Protein AF-A0ABD5LW58-F1 (afdb_monomer_lite)

pLDDT: mean 90.21, std 13.42, range [36.53, 98.88]

InterPro domains:
  IPR003535 Intimin/invasin bacterial adhesion mediator protein [PR01369] (105-120)
  IPR003535 Intimin/invasin bacterial adhesion mediator protein [PR01369] (133-152)
  IPR003535 Intimin/invasin bacterial adhesion mediator protein [PR01369] (288-300)
  IPR008964 Invasin/intimin cell-adhesion fragments [SSF49373] (363-463)
  IPR013783 Immunoglobulin-like fold [G3DSA:2.60.40.10] (361-465)
  IPR015217 Invasin, domain 3 [PF09134] (365-465)
  IPR024519 Inverse autotransporter, beta-domain [PF11924] (3-253)
  IPR038177 Inverse autotransporter, beta-domain superfamily [G3DSA:2.40.160.160] (16-260)
  IPR051715 Intimin/Invasin domain-containing protein [PTHR39576] (3-423)

Radius of gyration: 47.45 Å; chains: 1; bounding box: 102×56×160 Å

Organism: Proteus mirabilis (NCBI:txid584)

Sequence (482 aa):
MSQISSKSNQKIEQWLNQFGHARVSLSADKNLTLKNSSAELLIPLYEQKEKLIFAQTNYHRKDLRSQFNYGIGYRYFTEKFMVGINGFYDHDLTHHHNRLGIGAEIWRDYFKLSSNHYHRLSSWRASNNILDYSERPANGWDIRTEGYFPAYPQLGTKLIFEQYYGKEVGLFGKDKRDKNPHTYTLGINYTPIPLVTLNAERRIGLHDRADNNLNINLSYRIGESLASQLNPDNVKAIRTLAGSRYDFVNRNNDMILEYKKETLVFLSMVDSINGYAKEERDLQVQVKTKYPLANIEWSASKLNAQGGQIKHHGGTHYTVILPQYQIGAIEKNSYIISAVAIDTHGNRSAPVQTTVIVDKSLINTRNSLFSPKQSQLFANGEATQRLILSIVDNDNLPVDIDSKEITLQQQSDTEKGNSRISTFSRLAAGKYQLTVTAGSIPEKLTLTPVFRDNTFNSATVTLIADNQTAHIAKRQLNGYKR

Foldseek 3Di:
DPPVVVVVVVVVVVQLLFWWKKKWKWKAFPVRHTFKIKIKIKTFPDDDPFKTKIKMWMWMAGPNWTKIKIKIKMWGDDPFKIKMKMKMWIATPPFGWIKIKIKIWIDFQQKIKMKMWIGGPDDWDCDPPDPQKTKYFWTWMKIKMKGADLVQRQKIKIWMKIWTAACFWQPVHDVRTHHTKMKIKIKMWGHQFQQKIWMWMWIAIPPRDITIMIMIMGMDTRPDDPVNRRDSVNSSVCSGCVNVVNPDRPDPSDGIMYMDRHQFKAWDFDQEDEDAAQDKAWRPIDMGGPAAWDDKDKDFVLQVVQVKDWDDPDDRTIIIGQGHDDPDDQVSQKTKMWMWIAHPVGRIHDIDIYIYGHDQADWDQVLKDKPPQEEEDAQPQATKDKIKTAIAHPVRHFHADDQVQKDKDKDKPDPPFDKDKAGWDDDDRRMIMIMIGHHNDFIKIWIWIDHVPRIHRIHIYTHDHDPVDDDDDDDDDDDDDD

Structure (mmCIF, N/CA/C/O backbone):
data_AF-A0ABD5LW58-F1
#
_entry.id   AF-A0ABD5LW58-F1
#
loop_
_atom_site.group_PDB
_atom_site.id
_atom_site.type_symbol
_atom_site.label_atom_id
_atom_site.label_alt_id
_atom_site.label_comp_id
_atom_site.label_asym_id
_atom_site.label_entity_id
_atom_site.label_seq_id
_atom_site.pdbx_PDB_ins_code
_atom_site.Cartn_x
_atom_site.Cartn_y
_atom_site.Cartn_z
_atom_site.occupancy
_atom_site.B_iso_or_equiv
_atom_site.auth_seq_id
_atom_site.auth_comp_id
_atom_site.auth_asym_id
_atom_site.auth_atom_id
_atom_site.pdbx_PDB_model_num
ATOM 1 N N . MET A 1 1 ? 14.084 -2.082 57.936 1.00 40.34 1 MET A N 1
ATOM 2 C CA . MET A 1 1 ? 13.459 -2.158 56.593 1.00 40.34 1 MET A CA 1
ATOM 3 C C . MET A 1 1 ? 11.917 -2.073 56.596 1.00 40.34 1 MET A C 1
ATOM 5 O O . MET A 1 1 ? 11.323 -2.237 55.541 1.00 40.34 1 MET A O 1
ATOM 9 N N . SER A 1 2 ? 11.231 -1.739 57.702 1.00 46.09 2 SER A N 1
ATOM 10 C CA . SER A 1 2 ? 9.751 -1.791 57.761 1.00 46.09 2 SER A CA 1
ATOM 11 C C . SER A 1 2 ? 9.004 -0.480 57.452 1.00 46.09 2 SER A C 1
ATOM 13 O O . SER A 1 2 ? 7.792 -0.516 57.282 1.00 46.09 2 SER A O 1
ATOM 15 N N . GLN A 1 3 ? 9.681 0.669 57.319 1.00 36.53 3 GLN A N 1
ATOM 16 C CA . GLN A 1 3 ? 9.013 1.956 57.027 1.00 36.53 3 GLN A CA 1
ATOM 17 C C . GLN A 1 3 ? 8.885 2.291 55.528 1.00 36.53 3 GLN A C 1
ATOM 19 O O . GLN A 1 3 ? 8.122 3.182 55.162 1.00 36.53 3 GLN A O 1
ATOM 24 N N . ILE A 1 4 ? 9.598 1.576 54.649 1.00 39.97 4 ILE A N 1
ATOM 25 C CA . ILE A 1 4 ? 9.515 1.772 53.188 1.00 39.97 4 ILE A CA 1
ATOM 26 C C . ILE A 1 4 ? 8.371 0.932 52.587 1.00 39.97 4 ILE A C 1
ATOM 28 O O . ILE A 1 4 ? 7.714 1.371 51.647 1.00 39.97 4 ILE A O 1
ATOM 32 N N . SER A 1 5 ? 8.047 -0.220 53.188 1.00 41.62 5 SER A N 1
ATOM 33 C CA . SER A 1 5 ? 6.932 -1.072 52.749 1.00 41.62 5 SER A CA 1
ATOM 34 C C . SER A 1 5 ? 5.556 -0.465 53.050 1.00 41.62 5 SER A C 1
ATOM 36 O O . SER A 1 5 ? 4.636 -0.650 52.259 1.00 41.62 5 SER A O 1
ATOM 38 N N . SER A 1 6 ? 5.396 0.279 54.153 1.00 40.97 6 SER A N 1
ATOM 39 C CA . SER A 1 6 ? 4.091 0.843 54.533 1.00 40.97 6 SER A CA 1
ATOM 40 C C . SER A 1 6 ? 3.696 2.054 53.685 1.00 40.97 6 SER A C 1
ATOM 42 O O . SER A 1 6 ? 2.543 2.154 53.283 1.00 40.97 6 SER A O 1
ATOM 44 N N . LYS A 1 7 ? 4.645 2.934 53.326 1.00 44.94 7 LYS A N 1
ATOM 45 C CA . LYS A 1 7 ? 4.382 4.076 52.429 1.00 44.94 7 LYS A CA 1
ATOM 46 C C . LYS A 1 7 ? 4.135 3.655 50.976 1.00 44.94 7 LYS A C 1
ATOM 48 O O . LYS A 1 7 ? 3.337 4.303 50.302 1.00 44.94 7 LYS A O 1
ATOM 53 N N . SER A 1 8 ? 4.783 2.589 50.495 1.00 45.06 8 SER A N 1
ATOM 54 C CA . SER A 1 8 ? 4.478 2.016 49.174 1.00 45.06 8 SER A CA 1
ATOM 55 C C . SER A 1 8 ? 3.120 1.320 49.161 1.00 45.06 8 SER A C 1
ATOM 57 O O . SER A 1 8 ? 2.340 1.584 48.252 1.00 45.06 8 SER A O 1
ATOM 59 N N . ASN A 1 9 ? 2.780 0.531 50.188 1.00 40.12 9 ASN A N 1
ATOM 60 C CA . ASN A 1 9 ? 1.455 -0.091 50.275 1.00 40.12 9 ASN A CA 1
ATOM 61 C C . ASN A 1 9 ? 0.336 0.939 50.457 1.00 40.12 9 ASN A C 1
ATOM 63 O O . ASN A 1 9 ? -0.674 0.816 49.788 1.00 40.12 9 ASN A O 1
ATOM 67 N N . GLN A 1 10 ? 0.522 2.007 51.240 1.00 44.09 10 GLN A N 1
ATOM 68 C CA . GLN A 1 10 ? -0.478 3.079 51.360 1.00 44.09 10 GLN A CA 1
ATOM 69 C C . GLN A 1 10 ? -0.675 3.869 50.061 1.00 44.09 10 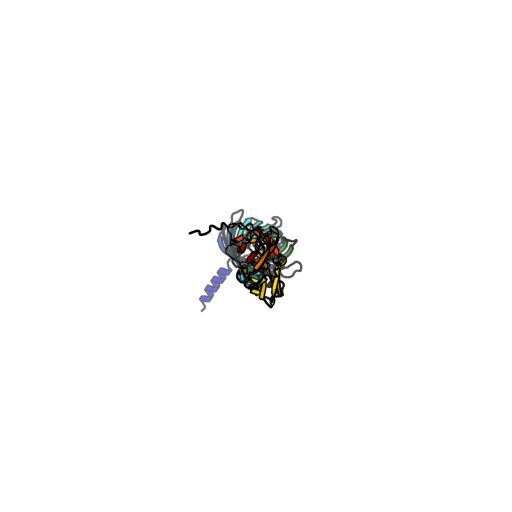GLN A C 1
ATOM 71 O O . GLN A 1 10 ? -1.797 4.265 49.759 1.00 44.09 10 GLN A O 1
ATOM 76 N N . LYS A 1 11 ? 0.383 4.085 49.264 1.00 44.16 11 LYS A N 1
ATOM 77 C CA . LYS A 1 11 ? 0.255 4.683 47.923 1.00 44.16 11 LYS A CA 1
ATOM 78 C C . LYS A 1 11 ? -0.432 3.742 46.937 1.00 44.16 11 LYS A C 1
ATOM 80 O O . LYS A 1 11 ? -1.202 4.216 46.111 1.00 44.16 11 LYS A O 1
ATOM 85 N N . ILE A 1 12 ? -0.174 2.437 47.031 1.00 49.25 12 ILE A N 1
ATOM 86 C CA . ILE A 1 12 ? -0.849 1.409 46.230 1.00 49.25 12 ILE A CA 1
ATOM 87 C C . ILE A 1 12 ? -2.319 1.291 46.653 1.00 49.25 12 ILE A C 1
ATOM 89 O O . ILE A 1 12 ? -3.178 1.258 45.790 1.00 49.25 12 ILE A O 1
ATOM 93 N N . GLU A 1 13 ? -2.644 1.331 47.943 1.00 40.34 13 GLU A N 1
ATOM 94 C CA . GLU A 1 13 ? -4.018 1.308 48.463 1.00 40.34 13 GLU A CA 1
ATOM 95 C C . GLU A 1 13 ? -4.787 2.602 48.149 1.00 40.34 13 GLU A C 1
ATOM 97 O O . GLU A 1 13 ? -5.945 2.540 47.751 1.00 40.34 13 GLU A O 1
ATOM 102 N N . GLN A 1 14 ? -4.158 3.782 48.233 1.00 43.19 14 GLN A N 1
ATOM 103 C CA . GLN A 1 14 ? -4.755 5.040 47.755 1.00 43.19 14 GLN A CA 1
ATOM 104 C C . GLN A 1 14 ? -4.942 5.065 46.232 1.00 43.19 14 GLN A C 1
ATOM 106 O O . GLN A 1 14 ? -5.906 5.659 45.755 1.00 43.19 14 GLN A O 1
ATOM 111 N N . TRP A 1 15 ? -4.051 4.421 45.473 1.00 46.34 15 TRP A N 1
ATOM 112 C CA . TRP A 1 15 ? -4.195 4.228 44.028 1.00 46.34 15 TRP A CA 1
ATOM 113 C C . TRP A 1 15 ? -5.310 3.222 43.692 1.00 46.34 15 TRP A C 1
ATOM 115 O O . TRP A 1 15 ? -6.093 3.464 42.782 1.00 46.34 15 TRP A O 1
ATOM 125 N N . LEU A 1 16 ? -5.450 2.143 44.468 1.00 45.84 16 LEU A N 1
ATOM 126 C CA . LEU A 1 16 ? -6.516 1.140 44.337 1.00 45.84 16 LEU A CA 1
ATOM 127 C C . LEU A 1 16 ? -7.892 1.656 44.789 1.00 45.84 16 LEU A C 1
ATOM 129 O O . LEU A 1 16 ? -8.910 1.142 44.335 1.00 45.84 16 LEU A O 1
ATOM 133 N N . ASN A 1 17 ? -7.931 2.683 45.643 1.00 43.41 17 ASN A N 1
ATOM 134 C CA . ASN A 1 17 ? -9.152 3.393 46.037 1.00 43.41 17 ASN A CA 1
ATOM 135 C C . ASN A 1 17 ? -9.623 4.423 44.990 1.00 43.41 17 ASN A C 1
ATOM 137 O O . ASN A 1 17 ? -10.565 5.172 45.253 1.00 43.41 17 ASN A O 1
ATOM 141 N N . GLN A 1 18 ? -8.988 4.492 43.815 1.00 56.09 18 GLN A N 1
ATOM 142 C CA . GLN A 1 18 ? -9.482 5.313 42.713 1.00 56.09 18 GLN A CA 1
ATOM 143 C C . GLN A 1 18 ? -10.681 4.626 42.047 1.00 56.09 18 GLN A C 1
ATOM 145 O O . GLN A 1 18 ? -10.597 3.487 41.587 1.00 56.09 18 GLN A O 1
ATOM 150 N N . PHE A 1 19 ? -11.805 5.346 41.997 1.00 69.38 19 PHE A N 1
ATOM 151 C CA . PHE A 1 19 ? -12.978 5.004 41.190 1.00 69.38 19 PHE A CA 1
ATOM 152 C C . PHE A 1 19 ? -12.540 4.741 39.749 1.00 69.38 19 PHE A C 1
ATOM 154 O O . PHE A 1 19 ? -11.630 5.396 39.272 1.00 69.38 19 PHE A O 1
ATOM 161 N N . GLY A 1 20 ? -13.129 3.785 39.041 1.00 79.19 20 GLY A N 1
ATOM 162 C CA . GLY A 1 20 ? -12.688 3.446 37.688 1.00 79.19 20 GLY A CA 1
ATOM 163 C C . GLY A 1 20 ? -13.472 2.278 37.117 1.00 79.19 20 GLY A C 1
ATOM 164 O O . GLY A 1 20 ? -14.180 1.581 37.841 1.00 79.19 20 GLY A O 1
ATOM 165 N N . HIS A 1 21 ? -13.375 2.064 35.810 1.00 92.56 21 HIS A N 1
ATOM 166 C CA . HIS A 1 21 ? -14.066 0.965 35.139 1.00 92.56 21 HIS A CA 1
ATOM 167 C C . HIS A 1 21 ? -13.043 -0.005 34.557 1.00 92.56 21 HIS A C 1
ATOM 169 O O . HIS A 1 21 ? -12.109 0.402 33.867 1.00 92.56 21 HIS A O 1
ATOM 175 N N . ALA A 1 22 ? -13.250 -1.295 34.803 1.00 95.00 22 ALA A N 1
ATOM 176 C CA . ALA A 1 22 ? -12.526 -2.379 34.157 1.00 95.00 22 ALA A CA 1
ATOM 177 C C . ALA A 1 22 ? -13.493 -3.171 33.273 1.00 95.00 22 ALA A C 1
ATOM 179 O O . ALA A 1 22 ? -14.645 -3.392 33.646 1.00 95.00 22 ALA A O 1
ATOM 180 N N . ARG A 1 23 ? -13.049 -3.607 32.097 1.00 96.25 23 ARG A N 1
ATOM 181 C CA . ARG A 1 23 ? -13.850 -4.458 31.216 1.00 96.25 23 ARG A CA 1
ATOM 182 C C . ARG A 1 23 ? -13.011 -5.579 30.646 1.00 96.25 23 ARG A C 1
ATOM 184 O O . ARG A 1 23 ? -11.943 -5.335 30.100 1.00 96.25 23 ARG A O 1
ATOM 191 N N . VAL A 1 24 ? -13.547 -6.790 30.697 1.00 96.06 24 VAL A N 1
ATOM 192 C CA . VAL A 1 24 ? -13.054 -7.925 29.916 1.00 96.06 24 VAL A CA 1
ATOM 193 C C . VAL A 1 24 ? -14.053 -8.207 28.807 1.00 96.06 24 VAL A C 1
ATOM 195 O O . VAL A 1 24 ? -15.253 -8.281 29.068 1.00 96.06 24 VAL A O 1
ATOM 198 N N . SER A 1 25 ? -13.568 -8.369 27.580 1.00 94.50 25 SER A N 1
ATOM 199 C CA . SER A 1 25 ? -14.409 -8.657 26.418 1.00 94.50 25 SER A CA 1
ATOM 200 C C . SER A 1 25 ? -13.934 -9.924 25.723 1.00 94.50 25 SER A C 1
ATOM 202 O O . SER A 1 25 ? -12.753 -10.059 25.406 1.00 94.50 25 SER A O 1
ATOM 204 N N . LEU A 1 26 ? -14.857 -10.836 25.439 1.00 93.75 26 LEU A N 1
ATOM 205 C CA . LEU A 1 26 ? -14.606 -12.059 24.679 1.00 93.75 26 LEU A CA 1
ATOM 206 C C . LEU A 1 26 ? -15.495 -12.046 23.441 1.00 93.75 26 LEU A C 1
ATOM 208 O O . LEU A 1 26 ? -16.700 -11.847 23.551 1.00 93.75 26 LEU A O 1
ATOM 212 N N . SER A 1 27 ? -14.907 -12.227 22.258 1.00 90.31 27 SER A N 1
ATOM 213 C CA . SER A 1 27 ? -15.643 -12.218 20.987 1.00 90.31 27 SER A CA 1
ATOM 214 C C . SER A 1 27 ? -15.433 -13.517 20.222 1.00 90.31 27 SER A C 1
ATOM 216 O O . SER A 1 27 ? -14.294 -13.967 20.069 1.00 90.31 27 SER A O 1
ATOM 218 N N . ALA A 1 28 ? -16.518 -14.082 19.710 1.00 88.56 28 ALA A N 1
ATOM 219 C CA . ALA A 1 28 ? -16.545 -15.309 18.935 1.00 88.56 28 ALA A CA 1
ATOM 220 C C . ALA A 1 28 ? -17.228 -15.093 17.579 1.00 88.56 28 ALA A C 1
ATOM 222 O O . ALA A 1 28 ? -18.073 -14.211 17.408 1.00 88.56 28 ALA A O 1
ATOM 223 N N . ASP A 1 29 ? -16.851 -15.907 16.598 1.00 84.69 29 ASP A N 1
ATOM 224 C CA . ASP A 1 29 ? -17.504 -15.897 15.292 1.00 84.69 29 ASP A CA 1
ATOM 225 C C . ASP A 1 29 ? -18.804 -16.715 15.262 1.00 84.69 29 ASP A C 1
ATOM 227 O O . ASP A 1 29 ? -19.261 -17.260 16.266 1.00 84.69 29 ASP A O 1
ATOM 231 N N . LYS A 1 30 ? -19.403 -16.823 14.069 1.00 80.00 30 LYS A N 1
ATOM 232 C CA . LYS A 1 30 ? -20.620 -17.615 13.829 1.00 80.00 30 LYS A CA 1
ATOM 233 C C . LYS A 1 30 ? -20.498 -19.099 14.211 1.00 80.00 30 LYS A C 1
ATOM 235 O O . LYS A 1 30 ? -21.522 -19.744 14.392 1.00 80.00 30 LYS A O 1
ATOM 240 N N . ASN A 1 31 ? -19.277 -19.631 14.303 1.00 84.25 31 ASN A N 1
ATOM 241 C CA . ASN A 1 31 ? -18.997 -21.015 14.678 1.00 84.25 31 ASN A CA 1
ATOM 242 C C . ASN A 1 31 ? -18.635 -21.133 16.171 1.00 84.25 31 ASN A C 1
ATOM 244 O O . ASN A 1 31 ? -18.132 -22.171 16.591 1.00 84.25 31 ASN A O 1
ATOM 248 N N . LEU A 1 32 ? -18.837 -20.070 16.961 1.00 82.56 32 LEU A N 1
ATOM 249 C CA . LEU A 1 32 ? -18.482 -19.984 18.380 1.00 82.56 32 LEU A CA 1
ATOM 250 C C . LEU A 1 32 ? -16.983 -20.186 18.658 1.00 82.56 32 LEU A C 1
ATOM 252 O O . LEU A 1 32 ? -16.588 -20.524 19.772 1.00 82.56 32 LEU A O 1
ATOM 256 N N . THR A 1 33 ? -16.128 -19.939 17.663 1.00 85.00 33 THR A N 1
ATOM 257 C CA . THR A 1 33 ? -14.677 -19.965 17.858 1.00 85.00 33 THR A CA 1
ATOM 258 C C . THR A 1 33 ? -14.216 -18.615 18.396 1.00 85.00 33 THR A C 1
ATOM 260 O O . THR A 1 33 ? -14.543 -17.574 17.822 1.00 85.00 33 THR A O 1
ATOM 263 N N . LEU A 1 34 ? -13.450 -18.621 19.493 1.00 86.94 34 LEU A N 1
ATOM 264 C CA . LEU A 1 34 ? -12.889 -17.405 20.085 1.00 86.94 34 LEU A CA 1
ATOM 265 C C . LEU A 1 34 ? -11.974 -16.700 19.073 1.00 86.94 34 LEU A C 1
ATOM 267 O O . LEU A 1 34 ? -10.957 -17.251 18.655 1.00 86.94 34 LEU A O 1
ATOM 271 N N . LYS A 1 35 ? -12.323 -15.464 18.708 1.00 85.06 35 LYS A N 1
ATOM 272 C CA . LYS A 1 35 ? -11.552 -14.624 17.779 1.00 85.06 35 LYS A CA 1
ATOM 273 C C . LYS A 1 35 ? -10.790 -13.502 18.457 1.00 85.06 35 LYS A C 1
ATOM 275 O O . LYS A 1 35 ? -9.739 -13.096 17.964 1.00 85.06 35 LYS A O 1
ATOM 280 N N . ASN A 1 36 ? -11.336 -12.964 19.544 1.00 88.88 36 ASN A N 1
ATOM 281 C CA . ASN A 1 36 ? -10.754 -11.818 20.227 1.00 88.88 36 ASN A CA 1
ATOM 282 C C . ASN A 1 36 ? -10.974 -11.902 21.735 1.00 88.88 36 ASN A C 1
ATOM 284 O O . ASN A 1 36 ? -12.069 -12.237 22.190 1.00 88.88 36 ASN A O 1
ATOM 288 N N . SER A 1 37 ? -9.952 -11.517 22.484 1.00 93.38 37 SER A N 1
ATOM 289 C CA . SER A 1 37 ? -10.015 -11.282 23.923 1.00 93.38 37 SER A CA 1
ATOM 290 C C . SER A 1 37 ? -9.382 -9.931 24.234 1.00 93.38 37 SER A C 1
ATOM 292 O O . SER A 1 37 ? -8.243 -9.696 23.818 1.00 93.38 37 SER A O 1
ATOM 294 N N . SER A 1 38 ? -10.077 -9.070 24.976 1.00 95.56 38 SER A N 1
ATOM 295 C CA . SER A 1 38 ? -9.552 -7.776 25.419 1.00 95.56 38 SER A CA 1
ATOM 296 C C . SER A 1 38 ? -9.764 -7.531 26.908 1.00 95.56 38 SER A C 1
ATOM 298 O O . SER A 1 38 ? -10.698 -8.059 27.513 1.00 95.56 38 SER A O 1
ATOM 300 N N . ALA A 1 39 ? -8.884 -6.716 27.479 1.00 96.69 39 ALA A N 1
ATOM 301 C CA . ALA A 1 39 ? -8.973 -6.184 28.826 1.00 96.69 39 ALA A CA 1
ATOM 302 C C . ALA A 1 39 ? -8.719 -4.673 28.777 1.00 96.69 39 ALA A C 1
ATOM 304 O O . ALA A 1 39 ? -7.652 -4.228 28.352 1.00 96.69 39 ALA A O 1
ATOM 305 N N . GLU A 1 40 ? -9.705 -3.899 29.216 1.00 96.44 40 GLU A N 1
ATOM 306 C CA . GLU A 1 40 ? -9.704 -2.440 29.210 1.00 96.44 40 GLU A CA 1
ATOM 307 C C . GLU A 1 40 ? -9.791 -1.907 30.640 1.00 96.44 40 GLU A C 1
ATOM 309 O O . GLU A 1 40 ? -10.538 -2.437 31.465 1.00 96.44 40 GLU A O 1
ATOM 314 N N . LEU A 1 41 ? -9.057 -0.834 30.925 1.00 96.25 41 LEU A N 1
ATOM 315 C CA . LEU A 1 41 ? -9.085 -0.133 32.205 1.00 96.25 41 LEU A CA 1
ATOM 316 C C . LEU A 1 41 ? -9.165 1.376 31.967 1.00 96.25 41 LEU A C 1
ATOM 318 O O . LEU A 1 41 ? -8.361 1.928 31.220 1.00 96.25 41 LEU A O 1
ATOM 322 N N . LEU A 1 42 ? -10.128 2.039 32.604 1.00 96.69 42 LEU A N 1
ATOM 323 C CA . LEU A 1 42 ? -10.278 3.491 32.605 1.00 96.69 42 LEU A CA 1
ATOM 324 C C . LEU A 1 42 ? -10.118 4.008 34.032 1.00 96.69 42 LEU A C 1
ATOM 326 O O . LEU A 1 42 ? -10.838 3.583 34.936 1.00 96.69 42 LEU A O 1
ATOM 330 N N . ILE A 1 43 ? -9.189 4.947 34.202 1.00 94.62 43 ILE A N 1
ATOM 331 C CA . ILE A 1 43 ? -8.822 5.539 35.488 1.00 94.62 43 ILE A CA 1
ATOM 332 C C . ILE A 1 43 ? -9.035 7.062 35.416 1.00 94.62 43 ILE A C 1
ATOM 334 O O . ILE A 1 43 ? -8.417 7.717 34.570 1.00 94.62 43 ILE A O 1
ATOM 338 N N . PRO A 1 44 ? -9.872 7.660 36.278 1.00 94.94 44 PRO A N 1
ATOM 339 C CA . PRO A 1 44 ? -9.981 9.099 36.442 1.00 94.94 44 PRO A CA 1
ATOM 340 C C . PRO A 1 44 ? -8.690 9.635 37.070 1.00 94.94 44 PRO A C 1
ATOM 342 O O . PRO A 1 44 ? -8.290 9.251 38.164 1.00 94.94 44 PRO A O 1
ATOM 345 N N . LEU A 1 45 ? -8.030 10.545 36.363 1.00 94.19 45 LEU A N 1
ATOM 346 C CA . LEU A 1 45 ? -6.843 11.249 36.848 1.00 94.19 45 LEU A CA 1
ATOM 347 C C . LEU A 1 45 ? -7.222 12.519 37.612 1.00 94.19 45 LEU A C 1
ATOM 349 O O . LEU A 1 45 ? -6.527 12.927 38.539 1.00 94.19 45 LEU A O 1
ATOM 353 N N . TYR A 1 46 ? -8.313 13.160 37.194 1.00 93.88 46 TYR A N 1
ATOM 354 C CA . TYR A 1 46 ? -8.853 14.355 37.824 1.00 93.88 46 TYR A CA 1
ATOM 355 C C . TYR A 1 46 ? -10.359 14.424 37.607 1.00 93.88 46 TYR A C 1
ATOM 357 O O . TYR A 1 46 ? -10.838 14.271 36.481 1.00 93.88 46 TYR A O 1
ATOM 365 N N . GLU A 1 47 ? -11.099 14.690 38.677 1.00 91.69 47 GLU A N 1
ATOM 366 C CA . GLU A 1 47 ? -12.552 14.637 38.662 1.00 91.69 47 GLU A CA 1
ATOM 367 C C . GLU A 1 47 ? -13.189 15.794 39.444 1.00 91.69 47 GLU A C 1
ATOM 369 O O . GLU A 1 47 ? -12.835 16.079 40.585 1.00 91.69 47 GLU A O 1
ATOM 374 N N . GLN A 1 48 ? -14.160 16.447 38.803 1.00 92.94 48 GLN A N 1
ATOM 375 C CA . GLN A 1 48 ? -15.098 17.421 39.370 1.00 92.94 48 GLN A CA 1
ATOM 376 C C . GLN A 1 48 ? -16.491 17.146 38.804 1.00 92.94 48 GLN A C 1
ATOM 378 O O . GLN A 1 48 ? -16.599 16.492 37.777 1.00 92.94 48 GLN A O 1
ATOM 383 N N . LYS A 1 49 ? -17.569 17.696 39.368 1.00 90.50 49 LYS A N 1
ATOM 384 C CA . LYS A 1 49 ? -18.938 17.447 38.874 1.00 90.50 49 LYS A CA 1
ATOM 385 C C . LYS A 1 49 ? -19.080 17.623 37.348 1.00 90.50 49 LYS A C 1
ATOM 387 O O . LYS A 1 49 ? -19.602 16.729 36.683 1.00 90.50 49 LYS A O 1
ATOM 392 N N . GLU A 1 50 ? -18.520 18.687 36.779 1.00 95.62 50 GLU A N 1
ATOM 393 C CA . GLU A 1 50 ? -18.622 19.018 35.351 1.00 95.62 50 GLU A CA 1
ATOM 394 C C . GLU A 1 50 ? -17.445 18.505 34.504 1.00 95.62 50 GLU A C 1
ATOM 396 O O . GLU A 1 50 ? -17.466 18.662 33.286 1.00 95.62 50 GLU A O 1
ATOM 401 N N . LYS A 1 51 ? -16.388 17.934 35.101 1.00 96.56 51 LYS A N 1
ATOM 402 C CA . LYS A 1 51 ? -15.135 17.620 34.389 1.00 96.56 51 LYS A CA 1
ATOM 403 C C . LYS A 1 51 ? -14.557 16.268 34.778 1.00 96.56 51 LYS A C 1
ATOM 405 O O . LYS A 1 51 ? -14.481 15.927 35.955 1.00 96.56 51 LYS A O 1
ATOM 410 N N . LEU A 1 52 ? -14.063 15.541 33.786 1.00 96.62 52 LEU A N 1
ATOM 411 C CA . LEU A 1 52 ? -13.302 14.314 33.980 1.00 96.62 52 LEU A CA 1
ATOM 412 C C . LEU A 1 52 ? -12.087 14.317 33.054 1.00 96.62 52 LEU A C 1
ATOM 414 O O . LEU A 1 52 ? -12.243 14.365 31.836 1.00 96.62 52 LEU A O 1
ATOM 418 N N . ILE A 1 53 ? -10.891 14.230 33.629 1.00 98.06 53 ILE A N 1
ATOM 419 C CA . ILE A 1 53 ? -9.673 13.837 32.915 1.00 98.06 53 ILE A CA 1
ATOM 420 C C . ILE A 1 53 ? -9.407 12.384 33.276 1.00 98.06 53 ILE A C 1
ATOM 422 O O . ILE A 1 53 ? -9.378 12.043 34.458 1.00 98.06 53 ILE A O 1
ATOM 426 N N . PHE A 1 54 ? -9.201 11.533 32.279 1.00 97.50 54 PHE A N 1
ATOM 427 C CA . PHE A 1 54 ? -8.999 10.102 32.484 1.00 97.50 54 PHE A CA 1
ATOM 428 C C . PHE A 1 54 ? -7.848 9.568 31.634 1.00 97.50 54 PHE A C 1
ATOM 430 O O . PHE A 1 54 ? -7.562 10.091 30.558 1.00 97.50 54 PHE A O 1
ATOM 437 N N . ALA A 1 55 ? -7.221 8.498 32.114 1.00 97.94 55 ALA A N 1
ATOM 438 C CA . ALA A 1 55 ? -6.368 7.625 31.324 1.00 97.94 55 ALA A CA 1
ATOM 439 C C . ALA A 1 55 ? -7.128 6.338 31.002 1.00 97.94 55 ALA A C 1
ATOM 441 O O . ALA A 1 55 ? -7.878 5.829 31.835 1.00 97.94 55 ALA A O 1
ATOM 442 N N . GLN A 1 56 ? -6.917 5.798 29.807 1.00 98.06 56 GLN A N 1
ATOM 443 C CA . GLN A 1 56 ? -7.474 4.516 29.397 1.00 98.06 56 GLN A CA 1
ATOM 444 C C . GLN A 1 56 ? -6.373 3.627 28.827 1.00 98.06 56 GLN A C 1
ATOM 446 O O . GLN A 1 56 ? -5.582 4.061 27.990 1.00 98.06 56 GLN A O 1
ATOM 451 N N . THR A 1 57 ? -6.348 2.370 29.253 1.00 97.31 57 THR A N 1
ATOM 452 C CA . THR A 1 57 ? -5.470 1.342 28.699 1.00 97.31 57 THR A CA 1
ATOM 453 C C . THR A 1 57 ? -6.293 0.177 28.176 1.00 97.31 57 THR A C 1
ATOM 455 O O . THR A 1 57 ? -7.363 -0.134 28.697 1.00 97.31 57 THR A O 1
ATOM 458 N N . ASN A 1 58 ? -5.812 -0.449 27.109 1.00 96.50 58 ASN A N 1
ATOM 459 C CA . ASN A 1 58 ? -6.399 -1.660 26.559 1.00 96.50 58 ASN A CA 1
ATOM 460 C C . ASN A 1 58 ? -5.284 -2.612 26.141 1.00 96.50 58 ASN A C 1
ATOM 462 O O . ASN A 1 58 ? -4.335 -2.207 25.470 1.00 96.50 58 ASN A O 1
ATOM 466 N N . TYR A 1 59 ? -5.422 -3.876 26.509 1.00 96.81 59 TYR A N 1
ATOM 467 C CA . TYR A 1 59 ? -4.652 -4.966 25.938 1.00 96.81 59 TYR A CA 1
ATOM 468 C C . TYR A 1 59 ? -5.612 -5.927 25.261 1.00 96.81 59 TYR A C 1
ATOM 470 O O . TYR A 1 59 ? -6.588 -6.367 25.870 1.00 96.81 59 TYR A O 1
ATOM 478 N N . HIS A 1 60 ? -5.324 -6.309 24.023 1.00 94.25 60 HIS A N 1
ATOM 479 C CA . HIS A 1 60 ? -6.139 -7.294 23.329 1.00 94.25 60 HIS A CA 1
ATOM 480 C C . HIS A 1 60 ? -5.330 -8.190 22.409 1.00 9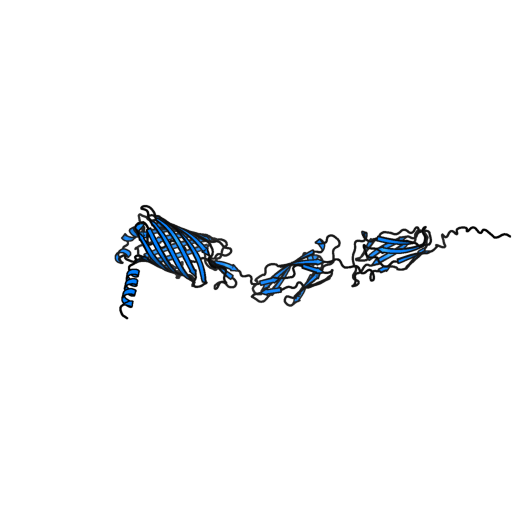4.25 60 HIS A C 1
ATOM 482 O O . HIS A 1 60 ? -4.258 -7.835 21.915 1.00 94.25 60 HIS A O 1
ATOM 488 N N . ARG A 1 61 ? -5.878 -9.383 22.183 1.00 92.94 61 ARG A N 1
ATOM 489 C CA . ARG A 1 61 ? -5.328 -10.389 21.283 1.00 92.94 61 ARG A CA 1
ATOM 490 C C . ARG A 1 61 ? -6.399 -10.820 20.294 1.00 92.94 61 ARG A C 1
ATOM 492 O O . ARG A 1 61 ? -7.411 -11.389 20.695 1.00 92.94 61 ARG A O 1
ATOM 499 N N . LYS A 1 62 ? -6.133 -10.593 19.010 1.00 87.56 62 LYS A N 1
ATOM 500 C CA . LYS A 1 62 ? -7.025 -10.917 17.893 1.00 87.56 62 LYS A CA 1
ATOM 501 C C . LYS A 1 62 ? -6.227 -11.536 16.759 1.00 87.56 62 LYS A C 1
ATOM 503 O O . LYS A 1 62 ? -5.191 -10.993 16.397 1.00 87.56 62 LYS A O 1
ATOM 508 N N . ASP A 1 63 ? -6.680 -12.665 16.215 1.00 81.06 63 ASP A N 1
ATOM 509 C CA . ASP A 1 63 ? -6.005 -13.361 15.104 1.00 81.06 63 ASP A CA 1
ATOM 510 C C . ASP A 1 63 ? -4.489 -13.566 15.352 1.00 81.06 63 ASP A C 1
ATOM 512 O O . ASP A 1 63 ? -3.650 -13.248 14.513 1.00 81.06 63 ASP A O 1
ATOM 516 N N . LEU A 1 64 ? -4.132 -14.046 16.556 1.00 82.25 64 LEU A N 1
ATOM 517 C CA . LEU A 1 64 ? -2.751 -14.242 17.051 1.00 82.25 64 LEU A CA 1
ATOM 518 C C . LEU A 1 64 ? -1.896 -12.969 17.198 1.00 82.25 64 LEU A C 1
ATOM 520 O O . LEU A 1 64 ? -0.740 -13.059 17.616 1.00 82.25 64 LEU A O 1
ATOM 524 N N . ARG A 1 65 ? -2.465 -11.792 16.942 1.00 90.06 65 ARG A N 1
ATOM 525 C CA . ARG A 1 65 ? -1.818 -10.490 17.088 1.00 90.06 65 ARG A CA 1
ATOM 526 C C . ARG A 1 65 ? -2.155 -9.869 18.436 1.00 90.06 65 ARG A C 1
ATOM 528 O O . ARG A 1 65 ? -3.329 -9.691 18.758 1.00 90.06 65 ARG A O 1
ATOM 535 N N . SER A 1 66 ? -1.131 -9.514 19.203 1.00 94.81 66 SER A N 1
ATOM 536 C CA . SER A 1 66 ? -1.272 -8.817 20.482 1.00 94.81 66 SER A CA 1
ATOM 537 C C . SER A 1 66 ? -1.036 -7.322 20.299 1.00 94.81 66 SER A C 1
ATOM 539 O O . SER A 1 66 ? -0.054 -6.904 19.690 1.00 94.81 66 SER A O 1
ATOM 541 N N . GLN A 1 67 ? -1.941 -6.511 20.830 1.00 96.25 67 GLN A N 1
ATOM 542 C CA . GLN A 1 67 ? -1.927 -5.060 20.695 1.00 96.25 67 GLN A CA 1
ATOM 543 C C . GLN A 1 67 ? -2.149 -4.414 22.060 1.00 96.25 67 GLN A C 1
ATOM 545 O O . GLN A 1 67 ? -2.838 -4.959 22.924 1.00 96.25 67 GLN A O 1
ATOM 550 N N . PHE A 1 68 ? -1.539 -3.250 22.237 1.00 97.19 68 PHE A N 1
ATOM 551 C CA . PHE A 1 68 ? -1.663 -2.428 23.425 1.00 97.19 68 PHE A CA 1
ATOM 552 C C . PHE A 1 68 ? -2.050 -1.009 23.020 1.00 97.19 68 PHE A C 1
ATOM 554 O O . PHE A 1 68 ? -1.460 -0.431 22.107 1.00 97.19 68 PHE A O 1
ATOM 561 N N . ASN A 1 69 ? -3.030 -0.435 23.703 1.00 97.69 69 ASN A N 1
ATOM 562 C CA . ASN A 1 69 ? -3.465 0.937 23.495 1.00 97.69 69 ASN A CA 1
ATOM 563 C C . ASN A 1 69 ? -3.351 1.696 24.815 1.00 97.69 69 ASN A C 1
ATOM 565 O O . ASN A 1 69 ? -3.776 1.206 25.860 1.00 97.69 69 ASN A O 1
ATOM 569 N N . TYR A 1 70 ? -2.821 2.911 24.751 1.00 98.00 70 TYR A N 1
ATOM 570 C CA . TYR A 1 70 ? -2.758 3.838 25.872 1.00 98.00 70 TYR A CA 1
ATOM 571 C C . TYR A 1 70 ? -3.311 5.183 25.427 1.00 98.00 70 TYR A C 1
ATOM 573 O O . TYR A 1 70 ? -2.894 5.707 24.396 1.00 98.00 70 TYR A O 1
ATOM 581 N N . GLY A 1 71 ? -4.238 5.751 26.187 1.00 98.25 71 GLY A N 1
ATOM 582 C CA . GLY A 1 71 ? -4.845 7.025 25.847 1.00 98.25 71 GLY A CA 1
ATOM 583 C C . GLY A 1 71 ? -5.164 7.890 27.048 1.00 98.25 71 GLY A C 1
ATOM 584 O O . GLY A 1 71 ? -5.230 7.428 28.186 1.00 98.25 71 GLY A O 1
ATOM 585 N N . ILE A 1 72 ? -5.375 9.165 26.753 1.00 98.62 72 ILE A N 1
ATOM 586 C CA . ILE A 1 72 ? -5.836 10.185 27.687 1.00 98.62 72 ILE A CA 1
ATOM 587 C C . ILE A 1 72 ? -7.050 10.880 27.081 1.00 98.62 72 ILE A C 1
ATOM 589 O O . ILE A 1 72 ? -7.123 11.078 25.864 1.00 98.62 72 ILE A O 1
ATOM 593 N N . GLY A 1 73 ? -8.004 11.259 27.919 1.00 98.62 73 GLY A N 1
ATOM 594 C CA . GLY A 1 73 ? -9.173 11.996 27.472 1.00 98.62 73 GLY A CA 1
ATOM 595 C C . GLY A 1 73 ? -9.669 13.005 28.488 1.00 98.62 73 GLY A C 1
ATOM 596 O O . GLY A 1 73 ? -9.340 12.957 29.674 1.00 98.62 73 GLY A O 1
ATOM 597 N N . TYR A 1 74 ? -10.471 13.930 27.981 1.00 98.62 74 TYR A N 1
ATOM 598 C CA . TYR A 1 74 ? -11.162 14.956 28.740 1.00 98.62 74 TYR A CA 1
ATOM 599 C C . TYR A 1 74 ? -12.641 14.933 28.370 1.00 98.62 74 TYR A C 1
ATOM 601 O O . TYR A 1 74 ? -12.976 14.941 27.186 1.00 98.62 74 TYR A O 1
ATOM 609 N N . ARG A 1 75 ? -13.515 14.929 29.377 1.00 98.56 75 ARG A N 1
ATOM 610 C CA . ARG A 1 75 ? -14.971 15.022 29.237 1.00 98.56 75 ARG A CA 1
ATOM 611 C C . ARG A 1 75 ? -15.492 16.200 30.042 1.00 98.56 75 ARG A C 1
ATOM 613 O O . ARG A 1 75 ? -15.149 16.353 31.215 1.00 98.56 75 ARG A O 1
ATOM 620 N N . TYR A 1 76 ? 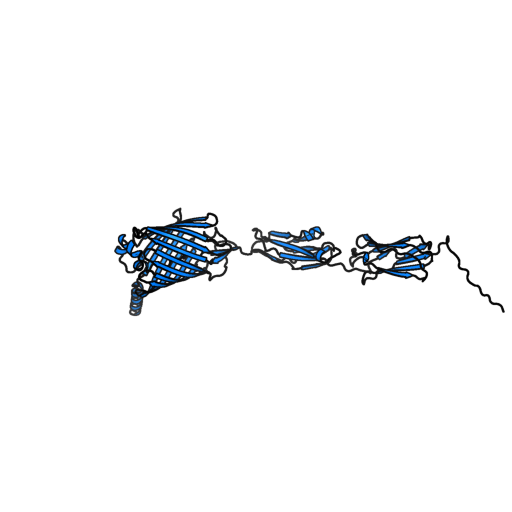-16.340 16.999 29.411 1.00 98.31 76 TYR A N 1
ATOM 621 C CA . TYR A 1 76 ? -17.054 18.111 30.019 1.00 98.31 76 TYR A CA 1
ATOM 622 C C . TYR A 1 76 ? -18.553 17.824 30.027 1.00 98.31 76 TYR A C 1
ATOM 624 O O . TYR A 1 76 ? -19.140 17.534 28.984 1.00 98.31 76 TYR A O 1
ATOM 632 N N . PHE A 1 77 ? -19.167 17.911 31.201 1.00 97.94 77 PHE A N 1
ATOM 633 C CA . PHE A 1 77 ? -20.562 17.575 31.442 1.00 97.94 77 PHE A CA 1
ATOM 634 C C . PHE A 1 77 ? -21.388 18.839 31.660 1.00 97.94 77 PHE A C 1
ATOM 636 O O . PHE A 1 77 ? -21.051 19.695 32.476 1.00 97.94 77 PHE A O 1
ATOM 643 N N . THR A 1 78 ? -22.511 18.905 30.956 1.00 96.12 78 THR A N 1
ATOM 644 C CA . THR A 1 78 ? -23.626 19.809 31.244 1.00 96.12 78 THR A CA 1
ATOM 645 C C . THR A 1 78 ? -24.789 18.995 31.812 1.00 96.12 78 THR A C 1
ATOM 647 O O . THR A 1 78 ? -24.712 17.771 31.914 1.00 96.12 78 THR A O 1
ATOM 650 N N . GLU A 1 79 ? -25.904 19.648 32.127 1.00 92.81 79 GLU A N 1
ATOM 651 C CA . GLU A 1 79 ? -27.121 18.944 32.550 1.00 92.81 79 GLU A CA 1
ATOM 652 C C . GLU A 1 79 ? -27.737 18.067 31.446 1.00 92.81 79 GLU A C 1
ATOM 654 O O . GLU A 1 79 ? -28.440 17.110 31.750 1.00 92.81 79 GLU A O 1
ATOM 659 N N . LYS A 1 80 ? -27.498 18.385 30.164 1.00 94.94 80 LYS A N 1
ATOM 660 C CA . LYS A 1 80 ? -28.190 17.747 29.025 1.00 94.94 80 LYS A CA 1
ATOM 661 C C . LYS A 1 80 ? -27.295 16.868 28.161 1.00 94.94 80 LYS A C 1
ATOM 663 O O . LYS A 1 80 ? -27.793 15.978 27.475 1.00 94.94 80 LYS A O 1
ATOM 668 N N . PHE A 1 81 ? -25.998 17.148 28.135 1.00 97.31 81 PHE A N 1
ATOM 669 C CA . PHE A 1 81 ? -25.039 16.439 27.295 1.00 97.31 81 PHE A CA 1
ATOM 670 C C . PHE A 1 81 ? -23.624 16.493 27.871 1.00 97.31 81 PHE A C 1
ATOM 672 O O . PHE A 1 81 ? -23.290 17.359 28.682 1.00 97.31 81 PHE A O 1
ATOM 679 N N . MET A 1 82 ? -22.781 15.590 27.388 1.00 98.38 82 MET A N 1
ATOM 680 C CA . MET A 1 82 ? -21.343 15.565 27.614 1.00 98.38 82 MET A CA 1
ATOM 681 C C . MET A 1 82 ? -20.629 15.745 26.277 1.00 98.38 82 MET A C 1
ATOM 683 O O . MET A 1 82 ? -21.037 15.140 25.286 1.00 98.38 82 MET A O 1
ATOM 687 N N . VAL A 1 83 ? -19.577 16.561 26.255 1.00 98.69 83 VAL A N 1
ATOM 688 C CA . VAL A 1 83 ? -18.631 16.629 25.133 1.00 98.69 83 VAL A CA 1
ATOM 689 C C . VAL A 1 83 ? -17.251 16.185 25.584 1.00 98.69 83 VAL A C 1
ATOM 691 O O . VAL A 1 83 ? -16.811 16.533 26.681 1.00 98.69 83 VAL A O 1
ATOM 694 N N . GLY A 1 84 ? -16.558 15.429 24.741 1.00 98.62 84 GLY A N 1
ATOM 695 C CA . GLY A 1 84 ? -15.254 14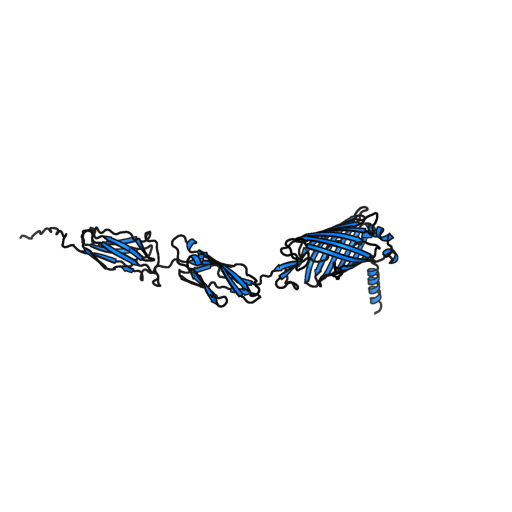.884 25.079 1.00 98.62 84 GLY A CA 1
ATOM 696 C C . GLY A 1 84 ? -14.282 14.876 23.915 1.00 98.62 84 GLY A C 1
ATOM 697 O O . GLY A 1 84 ? -14.676 14.841 22.750 1.00 98.62 84 GLY A O 1
ATOM 698 N N . ILE A 1 85 ? -12.999 14.897 24.256 1.00 98.81 85 ILE A N 1
ATOM 699 C CA . ILE A 1 85 ? -11.887 14.680 23.332 1.00 98.81 85 ILE A CA 1
ATOM 700 C C . ILE A 1 85 ? -10.937 13.652 23.932 1.00 98.81 85 ILE A C 1
ATOM 702 O O . ILE A 1 85 ? -10.756 13.593 25.149 1.00 98.81 85 ILE A O 1
ATOM 706 N N . ASN A 1 86 ? -10.322 12.837 23.087 1.00 98.75 86 ASN A N 1
ATOM 707 C CA . ASN A 1 86 ? -9.362 11.834 23.522 1.00 98.75 86 ASN A CA 1
ATOM 708 C C . ASN A 1 86 ? -8.250 11.630 22.490 1.00 98.75 86 ASN A C 1
ATOM 710 O O . ASN A 1 86 ? -8.423 11.885 21.298 1.00 98.75 86 ASN A O 1
ATOM 714 N N . GLY A 1 87 ? -7.097 11.179 22.974 1.00 98.69 87 GLY A N 1
ATOM 715 C CA . GLY A 1 87 ? -5.940 10.819 22.167 1.00 98.69 87 GLY A CA 1
ATOM 716 C C . GLY A 1 87 ? -5.395 9.468 22.606 1.00 98.69 87 GLY A C 1
ATOM 717 O O . GLY A 1 87 ? -5.267 9.216 23.803 1.00 98.69 87 GLY A O 1
ATOM 718 N N . PHE A 1 88 ? -5.075 8.607 21.643 1.00 98.75 88 PHE A N 1
ATOM 719 C CA . PHE A 1 88 ? -4.593 7.247 21.872 1.00 98.75 88 PHE A CA 1
ATOM 720 C C . PHE A 1 88 ? -3.319 6.969 21.088 1.00 98.75 88 PHE A C 1
ATOM 722 O O . PHE A 1 88 ? -3.244 7.223 19.889 1.00 98.75 88 PHE A O 1
ATOM 729 N N . TYR A 1 89 ? -2.346 6.369 21.755 1.00 98.56 89 TYR A N 1
ATOM 730 C CA . TYR A 1 89 ? -1.223 5.696 21.134 1.00 98.56 89 TYR A CA 1
ATOM 731 C C . TYR A 1 89 ? -1.511 4.196 21.094 1.00 98.56 89 TYR A C 1
ATOM 733 O O . TYR A 1 89 ? -1.680 3.553 22.132 1.00 98.56 89 TYR A O 1
ATOM 741 N N . ASP A 1 90 ? -1.573 3.643 19.888 1.00 98.12 90 ASP A N 1
ATOM 742 C CA . ASP A 1 90 ? -1.756 2.217 19.660 1.00 98.12 90 ASP A CA 1
ATOM 743 C C . ASP A 1 90 ? -0.428 1.600 19.218 1.00 98.12 90 ASP A C 1
ATOM 745 O O . ASP A 1 90 ? 0.186 2.052 18.243 1.00 98.12 90 ASP A O 1
ATOM 749 N N . HIS A 1 91 ? -0.024 0.535 19.900 1.00 97.56 91 HIS A N 1
ATOM 750 C CA . HIS A 1 91 ? 1.167 -0.238 19.601 1.00 97.56 91 HIS A CA 1
ATOM 751 C C . HIS A 1 91 ? 0.806 -1.698 19.343 1.00 97.56 91 HIS A C 1
ATOM 753 O O . HIS A 1 91 ? 0.203 -2.380 20.170 1.00 97.56 91 HIS A O 1
ATOM 759 N N . ASP A 1 92 ? 1.198 -2.188 18.178 1.00 95.62 92 ASP A N 1
ATOM 760 C CA . ASP A 1 92 ? 1.122 -3.597 17.838 1.00 95.62 92 ASP A CA 1
ATOM 761 C C . ASP A 1 92 ? 2.398 -4.308 18.282 1.00 95.62 92 ASP A C 1
ATOM 763 O O . ASP A 1 92 ? 3.452 -4.111 17.683 1.00 95.62 92 ASP A O 1
ATOM 767 N N . LEU A 1 93 ? 2.284 -5.163 19.296 1.00 93.75 93 LEU A N 1
ATOM 768 C CA . LEU A 1 93 ? 3.408 -5.902 19.872 1.00 93.75 93 LEU A CA 1
ATOM 769 C C . LEU A 1 93 ? 3.910 -7.009 18.937 1.00 93.75 93 LEU A C 1
ATOM 771 O O . LEU A 1 93 ? 5.051 -7.444 19.053 1.00 93.75 93 LEU A O 1
ATOM 775 N N . THR A 1 94 ? 3.069 -7.493 18.019 1.00 92.12 94 THR A N 1
ATOM 776 C CA . THR A 1 94 ? 3.415 -8.608 17.129 1.00 92.12 94 THR A CA 1
ATOM 777 C C . THR A 1 94 ? 4.124 -8.115 15.869 1.00 92.12 94 THR A C 1
ATOM 779 O O . THR A 1 94 ? 5.206 -8.602 15.554 1.00 92.12 94 THR A O 1
ATOM 782 N N . HIS A 1 95 ? 3.587 -7.105 15.178 1.00 90.94 95 HIS A N 1
ATOM 783 C CA . HIS A 1 95 ? 4.198 -6.564 13.945 1.00 90.94 95 HIS A CA 1
ATOM 784 C C . HIS A 1 95 ? 4.942 -5.237 14.153 1.00 90.94 95 HIS A C 1
ATOM 786 O O . HIS A 1 95 ? 5.507 -4.673 13.219 1.00 90.94 95 HIS A O 1
ATOM 792 N N . HIS A 1 96 ? 4.997 -4.746 15.394 1.00 94.38 96 HIS A N 1
ATOM 793 C CA . HIS A 1 96 ? 5.809 -3.595 15.800 1.00 94.38 96 HIS A CA 1
ATOM 794 C C . HIS A 1 96 ? 5.390 -2.290 15.103 1.00 94.38 96 HIS A C 1
ATOM 796 O O . HIS A 1 96 ? 6.221 -1.424 14.806 1.00 94.38 96 HIS A O 1
ATOM 802 N N . HIS A 1 97 ? 4.092 -2.144 14.840 1.00 96.75 97 HIS A N 1
ATOM 803 C CA . HIS A 1 97 ? 3.503 -0.958 14.233 1.00 96.75 97 HIS A CA 1
ATOM 804 C C . HIS A 1 97 ? 2.925 0.001 15.270 1.00 96.75 97 HIS A C 1
ATOM 806 O O . HIS A 1 97 ? 2.418 -0.407 16.310 1.00 96.75 97 HIS A O 1
ATOM 812 N N . ASN A 1 98 ? 2.968 1.290 14.935 1.00 97.81 98 ASN A N 1
ATOM 813 C CA . ASN A 1 98 ? 2.485 2.383 15.776 1.00 97.81 98 ASN A CA 1
ATOM 814 C C . ASN A 1 98 ? 1.430 3.204 15.033 1.00 97.81 98 ASN A C 1
ATOM 816 O O . ASN A 1 98 ? 1.610 3.523 13.847 1.00 97.81 98 ASN A O 1
ATOM 820 N N . ARG A 1 99 ? 0.367 3.590 15.741 1.00 98.31 99 ARG A N 1
ATOM 821 C CA . ARG A 1 99 ? -0.733 4.424 15.238 1.00 98.31 99 ARG A CA 1
ATOM 822 C C . ARG A 1 99 ? -1.156 5.431 16.308 1.00 98.31 99 ARG A C 1
ATOM 824 O O . ARG A 1 99 ? -1.160 5.118 17.491 1.00 98.31 99 ARG A O 1
ATOM 831 N N . LEU A 1 100 ? -1.519 6.628 15.869 1.00 98.56 100 LEU A N 1
ATOM 832 C CA . LEU A 1 100 ? -2.151 7.659 16.679 1.00 98.56 100 LEU A CA 1
ATOM 833 C C . LEU A 1 100 ? -3.655 7.661 16.389 1.00 98.56 100 LEU A C 1
ATOM 835 O O . LEU A 1 100 ? -4.062 7.675 15.228 1.00 98.56 100 LEU A O 1
ATOM 839 N N . GLY A 1 101 ? -4.471 7.651 17.434 1.00 98.56 101 GLY A N 1
ATOM 840 C CA . GLY A 1 101 ? -5.910 7.860 17.373 1.00 98.56 101 GLY A CA 1
ATOM 841 C C . GLY A 1 101 ? -6.286 9.193 18.009 1.00 98.56 101 GLY A C 1
ATOM 842 O O . GLY A 1 101 ? -5.753 9.532 19.062 1.00 98.56 101 GLY A O 1
ATOM 843 N N . ILE A 1 102 ? -7.208 9.929 17.398 1.00 98.69 102 ILE A N 1
ATOM 844 C CA . ILE A 1 102 ? -7.818 11.128 17.986 1.00 98.69 102 ILE A CA 1
ATOM 845 C C . ILE A 1 102 ? -9.330 10.958 17.901 1.00 98.69 102 ILE A C 1
ATOM 847 O O . ILE A 1 102 ? -9.844 10.629 16.832 1.00 98.69 102 ILE A O 1
ATOM 851 N N . GLY A 1 103 ? -10.030 11.159 19.012 1.00 98.69 103 GLY A N 1
ATOM 852 C CA . GLY A 1 103 ? -11.471 10.968 19.106 1.00 98.69 103 GLY A CA 1
ATOM 853 C C . GLY A 1 103 ? -12.192 12.181 19.678 1.00 98.69 103 GLY A C 1
ATOM 854 O O . GLY A 1 103 ? -11.643 12.923 20.493 1.00 98.69 103 GLY A O 1
ATOM 855 N N . ALA A 1 104 ? -13.440 12.352 19.257 1.00 98.81 104 ALA A N 1
ATOM 856 C CA . ALA A 1 104 ? -14.396 13.297 19.815 1.00 98.81 104 ALA A CA 1
ATOM 857 C C . ALA A 1 104 ? -15.679 12.561 20.227 1.00 98.81 104 ALA A C 1
ATOM 859 O O . ALA A 1 104 ? -16.095 11.603 19.572 1.00 98.81 104 ALA A O 1
ATOM 860 N N . GLU A 1 105 ? -16.303 13.008 21.312 1.00 98.69 105 GLU A N 1
ATOM 861 C CA . GLU A 1 105 ? -17.467 12.378 21.936 1.00 98.69 105 GLU A CA 1
ATOM 862 C C . GLU A 1 105 ? -18.570 13.417 22.166 1.00 98.69 105 GLU A C 1
ATOM 864 O O . GLU A 1 105 ? -18.290 14.521 22.628 1.00 98.69 105 GLU A O 1
ATOM 869 N N . ILE A 1 106 ? -19.822 13.059 21.867 1.00 98.50 106 ILE A N 1
ATOM 870 C CA . ILE A 1 106 ? -21.020 13.824 22.242 1.00 98.50 106 ILE A CA 1
ATOM 871 C C . ILE A 1 106 ? -22.065 12.843 22.764 1.00 98.50 106 ILE A C 1
ATOM 873 O O . ILE A 1 106 ? -22.643 12.067 21.997 1.00 98.50 106 ILE A O 1
ATOM 877 N N . TRP A 1 107 ? -22.292 12.837 24.073 1.00 98.44 107 TRP A N 1
ATOM 878 C CA . TRP A 1 107 ? -23.200 11.893 24.729 1.00 98.44 107 TRP A CA 1
ATOM 879 C C . TRP A 1 107 ? -24.358 12.625 25.403 1.00 98.44 107 TRP A C 1
ATOM 881 O O . TRP A 1 107 ? -24.242 13.787 25.781 1.00 98.44 107 TRP A O 1
ATOM 891 N N . ARG A 1 108 ? -25.476 11.928 25.571 1.00 97.56 108 ARG A N 1
ATOM 892 C CA . ARG A 1 108 ? -26.643 12.323 26.369 1.00 97.56 108 ARG A CA 1
ATOM 893 C C . ARG A 1 108 ? -27.224 11.072 27.024 1.00 97.56 108 ARG A C 1
ATOM 895 O O . ARG A 1 108 ? -26.770 9.961 26.747 1.00 97.56 108 ARG A O 1
ATOM 902 N N . ASP A 1 109 ? -28.255 11.232 27.841 1.00 97.06 109 ASP A N 1
ATOM 903 C CA . ASP A 1 109 ? -28.968 10.081 28.391 1.00 97.06 109 ASP A CA 1
ATOM 904 C C . ASP A 1 109 ? -29.408 9.129 27.266 1.00 97.06 109 ASP A C 1
ATOM 906 O O . ASP A 1 109 ? -30.008 9.543 26.270 1.00 97.06 109 ASP A O 1
ATOM 910 N N . TYR A 1 110 ? -29.080 7.847 27.430 1.00 97.12 110 TYR A N 1
ATOM 911 C CA . TYR A 1 110 ? -29.386 6.749 26.511 1.00 97.12 110 TYR A CA 1
ATOM 912 C C . TYR A 1 110 ? -28.781 6.855 25.105 1.00 97.12 110 TYR A C 1
ATOM 914 O O . TYR A 1 110 ? -29.119 6.035 24.253 1.00 97.12 110 TYR A O 1
ATOM 922 N N . PHE A 1 111 ? -27.893 7.812 24.825 1.00 98.00 111 PHE A N 1
ATOM 923 C CA . PHE A 1 111 ? -27.334 7.982 23.484 1.00 98.00 111 PHE A CA 1
ATOM 924 C C . PHE A 1 111 ? -25.887 8.467 23.501 1.00 98.00 111 PHE A C 1
ATOM 926 O O . PHE A 1 111 ? -25.540 9.433 24.179 1.00 98.00 111 PHE A O 1
ATOM 933 N N . LYS A 1 112 ? -25.049 7.836 22.681 1.00 98.50 112 LYS A N 1
ATOM 934 C CA . LYS A 1 112 ? -23.637 8.173 22.526 1.00 98.50 112 LYS A CA 1
ATOM 935 C C . LYS A 1 112 ? -23.284 8.287 21.059 1.00 98.50 112 LYS A C 1
ATOM 937 O O . LYS A 1 112 ? -23.531 7.356 20.297 1.00 98.50 112 LYS A O 1
ATOM 942 N N . LEU A 1 113 ? -22.650 9.394 20.699 1.00 98.75 113 LEU A N 1
ATOM 943 C CA . LEU A 1 113 ? -22.012 9.594 19.409 1.00 98.75 113 LEU A CA 1
ATOM 944 C C . LEU A 1 113 ? -20.510 9.785 19.617 1.00 98.75 113 LEU A C 1
ATOM 946 O O . LEU A 1 113 ? -20.086 10.559 20.478 1.00 98.75 113 LEU A O 1
ATOM 950 N N . SER A 1 114 ? -19.717 9.099 18.804 1.00 98.62 114 SER A N 1
ATOM 951 C CA . SER A 1 114 ? -18.264 9.220 18.783 1.00 98.62 114 SER A CA 1
ATOM 952 C C . SER A 1 114 ? -17.763 9.285 17.347 1.00 98.62 114 SER A C 1
ATOM 954 O O . SER A 1 114 ? -18.290 8.607 16.466 1.00 98.62 114 SER A O 1
ATOM 956 N N . SER A 1 115 ? -16.734 10.093 17.120 1.00 98.69 115 SER A N 1
ATOM 957 C CA . SER A 1 115 ? -16.017 10.177 15.849 1.00 98.69 115 SER A CA 1
ATOM 958 C C . SER A 1 115 ? -14.535 10.001 16.121 1.00 98.69 115 SER A C 1
ATOM 960 O O . SER A 1 115 ? -13.990 10.698 16.975 1.00 98.69 115 SER A O 1
ATOM 962 N N . ASN A 1 116 ? -13.877 9.104 15.392 1.00 98.88 116 ASN A N 1
ATOM 963 C CA . ASN A 1 116 ? -12.475 8.766 15.615 1.00 98.88 116 ASN A CA 1
ATOM 964 C C . ASN A 1 116 ? -11.680 8.861 14.317 1.00 98.88 116 ASN A C 1
ATOM 966 O O . ASN A 1 116 ? -12.132 8.406 13.270 1.00 98.88 116 ASN A O 1
ATOM 970 N N . HIS A 1 117 ? -10.468 9.397 14.398 1.00 98.69 117 HIS A N 1
ATOM 971 C CA . HIS A 1 117 ? -9.511 9.441 13.304 1.00 98.69 117 HIS A CA 1
ATOM 972 C C . HIS A 1 117 ? -8.260 8.645 13.665 1.00 98.69 117 HIS A C 1
ATOM 974 O O . HIS A 1 117 ? -7.752 8.740 14.782 1.00 98.69 117 HIS A O 1
ATOM 980 N N . TYR A 1 118 ? -7.747 7.883 12.705 1.00 98.69 118 TYR A N 1
ATOM 981 C CA . TYR A 1 118 ? -6.602 7.003 12.873 1.00 98.69 118 TYR A CA 1
ATOM 982 C C . TYR A 1 118 ? -5.498 7.378 11.894 1.00 98.69 118 TYR A C 1
ATOM 984 O O . TYR A 1 118 ? -5.661 7.293 10.674 1.00 98.69 118 TYR A O 1
ATOM 992 N N . HIS A 1 119 ? -4.345 7.739 12.442 1.00 98.44 119 HIS A N 1
ATOM 993 C CA . HIS A 1 119 ? -3.183 8.171 11.691 1.00 98.44 119 HIS A CA 1
ATOM 994 C C . HIS A 1 119 ? -1.996 7.244 11.956 1.00 98.44 119 HIS A C 1
ATOM 996 O O . HIS A 1 119 ? -1.590 7.023 13.096 1.00 98.44 119 HIS A O 1
ATOM 1002 N N . ARG A 1 120 ? -1.397 6.696 10.898 1.00 98.12 120 ARG A N 1
ATOM 1003 C CA . ARG A 1 120 ? -0.192 5.866 11.012 1.00 98.12 120 ARG A CA 1
ATOM 1004 C C . ARG A 1 120 ? 0.988 6.670 11.566 1.00 98.12 120 ARG A C 1
ATOM 1006 O O . ARG A 1 120 ? 1.222 7.800 11.149 1.00 98.12 120 ARG A O 1
ATOM 1013 N N . LEU A 1 121 ? 1.770 6.065 12.451 1.00 97.81 121 LEU A N 1
ATOM 1014 C CA . LEU A 1 121 ? 3.069 6.603 12.880 1.00 97.81 121 LEU A CA 1
ATOM 1015 C C . LEU A 1 121 ? 4.240 5.784 12.326 1.00 97.81 121 LEU A C 1
ATOM 1017 O O . LEU A 1 121 ? 5.368 6.258 12.279 1.00 97.81 121 LEU A O 1
ATOM 1021 N N . SER A 1 122 ? 3.974 4.550 11.896 1.00 96.69 122 SER A N 1
ATOM 1022 C CA . SER A 1 122 ? 4.977 3.649 11.329 1.00 96.69 122 SER A CA 1
ATOM 1023 C C . SER A 1 122 ? 4.887 3.574 9.803 1.00 96.69 122 SER A C 1
ATOM 1025 O O . SER A 1 122 ? 3.802 3.611 9.215 1.00 96.69 122 SER A O 1
ATOM 1027 N N . SER A 1 123 ? 6.055 3.483 9.168 1.00 96.88 123 SER A N 1
ATOM 1028 C CA . SER A 1 123 ? 6.216 3.288 7.724 1.00 96.88 123 SER A CA 1
ATOM 1029 C C . SER A 1 123 ? 6.073 1.815 7.328 1.00 96.88 123 SER A C 1
ATOM 1031 O O . SER A 1 123 ? 5.897 0.946 8.180 1.00 96.88 123 SER A O 1
ATOM 1033 N N . TRP A 1 124 ? 6.154 1.551 6.021 1.00 97.00 124 TRP A N 1
ATOM 1034 C CA . TRP A 1 124 ? 6.207 0.200 5.459 1.00 97.00 124 TRP A CA 1
ATOM 1035 C C . TRP A 1 124 ? 7.312 -0.641 6.100 1.00 97.00 124 TRP A C 1
ATOM 1037 O O . TRP A 1 124 ? 8.445 -0.174 6.230 1.00 97.00 124 TRP A O 1
ATOM 1047 N N . ARG A 1 125 ? 6.979 -1.880 6.451 1.00 94.69 125 ARG A N 1
ATOM 1048 C CA . ARG A 1 125 ? 7.908 -2.920 6.907 1.00 94.69 125 ARG A CA 1
ATOM 1049 C C . ARG A 1 125 ? 7.524 -4.246 6.274 1.00 94.69 125 ARG A C 1
ATOM 1051 O O . ARG A 1 125 ? 6.373 -4.392 5.885 1.00 94.69 125 ARG A O 1
ATOM 1058 N N . ALA A 1 126 ? 8.455 -5.187 6.171 1.00 93.19 126 ALA A N 1
ATOM 1059 C CA . ALA A 1 126 ? 8.136 -6.531 5.696 1.00 93.19 126 ALA A CA 1
ATOM 1060 C C . ALA A 1 126 ? 7.020 -7.147 6.560 1.00 93.19 126 ALA A C 1
ATOM 1062 O O . ALA A 1 126 ? 7.048 -7.028 7.785 1.00 93.19 126 ALA A O 1
ATOM 1063 N N . SER A 1 127 ? 6.030 -7.763 5.918 1.00 92.81 127 SER A N 1
ATOM 1064 C CA . SER A 1 127 ? 4.938 -8.452 6.600 1.00 92.81 127 SER A CA 1
ATOM 1065 C C . SER A 1 127 ? 5.429 -9.785 7.148 1.00 92.81 127 SER A C 1
ATOM 1067 O O . SER A 1 127 ? 6.041 -10.576 6.433 1.00 92.81 127 SER A O 1
ATOM 1069 N N . ASN A 1 128 ? 5.091 -10.075 8.403 1.00 85.88 128 ASN A N 1
ATOM 1070 C CA . ASN A 1 128 ? 5.385 -11.380 9.004 1.00 85.88 128 ASN A CA 1
ATOM 1071 C C . ASN A 1 128 ? 4.383 -12.463 8.568 1.00 85.88 128 ASN A C 1
ATOM 1073 O O . ASN A 1 128 ? 4.610 -13.647 8.794 1.00 85.88 128 ASN A O 1
ATOM 1077 N N . ASN A 1 129 ? 3.257 -12.061 7.970 1.00 87.19 129 ASN A N 1
ATOM 1078 C CA . ASN A 1 129 ? 2.089 -12.914 7.757 1.00 87.19 129 ASN A CA 1
ATOM 1079 C C . ASN A 1 129 ? 1.723 -13.128 6.288 1.00 87.19 129 ASN A C 1
ATOM 1081 O O . ASN A 1 129 ? 0.864 -13.976 6.010 1.00 87.19 129 ASN A O 1
ATOM 1085 N N . ILE A 1 130 ? 2.310 -12.346 5.381 1.00 90.94 130 ILE A N 1
ATOM 1086 C CA . ILE A 1 130 ? 2.128 -12.449 3.936 1.00 90.94 130 ILE A CA 1
ATOM 1087 C C . ILE A 1 130 ? 3.508 -12.397 3.280 1.00 90.94 130 ILE A C 1
ATOM 1089 O O . ILE A 1 130 ? 4.204 -11.387 3.350 1.00 90.94 130 ILE A O 1
ATOM 1093 N N . LEU A 1 131 ? 3.891 -13.495 2.629 1.00 91.19 131 LEU A N 1
ATOM 1094 C CA . LEU A 1 131 ? 5.158 -13.598 1.913 1.00 91.19 131 LEU A CA 1
ATOM 1095 C C . LEU A 1 131 ? 5.235 -12.547 0.797 1.00 91.19 131 LEU A C 1
ATOM 1097 O O . LEU A 1 131 ? 4.277 -12.390 0.047 1.00 91.19 131 LEU A O 1
ATOM 1101 N N . ASP A 1 132 ? 6.382 -11.875 0.668 1.00 93.19 132 ASP A N 1
ATOM 1102 C CA . ASP A 1 132 ? 6.679 -10.885 -0.386 1.00 93.19 132 ASP A CA 1
ATOM 1103 C C . ASP A 1 132 ? 5.813 -9.618 -0.361 1.00 93.19 132 ASP A C 1
ATOM 1105 O O . ASP A 1 132 ? 5.659 -8.916 -1.366 1.00 93.19 132 ASP A O 1
ATOM 1109 N N . TYR A 1 133 ? 5.253 -9.304 0.803 1.00 95.25 133 TYR A N 1
ATOM 1110 C CA . TYR A 1 133 ? 4.508 -8.078 1.040 1.00 95.25 133 TYR A CA 1
ATOM 1111 C C . TYR A 1 133 ? 5.138 -7.275 2.166 1.00 95.25 133 TYR A C 1
ATOM 1113 O O . TYR A 1 133 ? 5.596 -7.820 3.165 1.00 95.25 133 TYR A O 1
ATOM 1121 N N . SER A 1 134 ? 5.069 -5.956 2.032 1.00 96.19 134 SER A N 1
ATOM 1122 C CA . SER A 1 134 ? 5.216 -5.042 3.153 1.00 96.19 134 SER A CA 1
ATOM 1123 C C . SER A 1 134 ? 3.842 -4.680 3.723 1.00 96.19 134 SER A C 1
ATOM 1125 O O . SER A 1 134 ? 2.852 -4.633 2.990 1.00 96.19 134 SER A O 1
ATOM 1127 N N . GLU A 1 135 ? 3.783 -4.336 5.003 1.00 97.06 135 GLU A N 1
ATOM 1128 C CA . GLU A 1 135 ? 2.595 -3.853 5.703 1.00 97.06 135 GLU A CA 1
ATOM 1129 C C . GLU A 1 135 ? 2.876 -2.560 6.491 1.00 97.06 135 GLU A C 1
ATOM 1131 O O . GLU A 1 135 ? 4.027 -2.198 6.765 1.00 97.06 135 GLU A O 1
ATOM 1136 N N . ARG A 1 136 ? 1.813 -1.804 6.776 1.00 97.25 136 ARG A N 1
ATOM 1137 C CA . ARG A 1 136 ? 1.806 -0.630 7.666 1.00 97.25 136 ARG A CA 1
ATOM 1138 C C . ARG A 1 136 ? 0.384 -0.333 8.148 1.00 97.25 136 ARG A C 1
ATOM 1140 O O . ARG A 1 136 ? -0.565 -0.815 7.536 1.00 97.25 136 ARG A O 1
ATOM 1147 N N . PRO A 1 137 ? 0.177 0.519 9.164 1.00 98.00 137 PRO A N 1
ATOM 1148 C CA . PRO A 1 137 ? -1.166 0.944 9.547 1.00 98.00 137 PRO A CA 1
ATOM 1149 C C . PRO A 1 137 ? -1.846 1.731 8.425 1.00 98.00 137 PRO A C 1
ATOM 1151 O O . PRO A 1 137 ? -1.255 2.652 7.853 1.00 98.00 137 PRO A O 1
ATOM 1154 N N . ALA A 1 138 ? -3.101 1.390 8.144 1.00 98.44 138 ALA A N 1
ATOM 1155 C CA . ALA A 1 138 ? -3.950 2.157 7.247 1.00 98.44 138 ALA A CA 1
ATOM 1156 C C . ALA A 1 138 ? -4.470 3.405 7.974 1.00 98.44 138 ALA A C 1
ATOM 1158 O O . ALA A 1 138 ? -4.934 3.324 9.115 1.00 98.44 138 ALA A O 1
ATOM 1159 N N . ASN A 1 139 ? -4.426 4.558 7.304 1.00 98.62 139 ASN A N 1
ATOM 1160 C CA . ASN A 1 139 ? -5.140 5.733 7.801 1.00 98.62 139 ASN A CA 1
ATOM 1161 C C . ASN A 1 139 ? -6.638 5.535 7.574 1.00 98.62 139 ASN A C 1
ATOM 1163 O O . ASN A 1 139 ? -7.043 4.950 6.568 1.00 98.62 139 ASN A O 1
ATOM 1167 N N . GLY A 1 140 ? -7.457 6.059 8.474 1.00 98.56 140 GLY A N 1
ATOM 1168 C CA . GLY A 1 140 ? -8.902 5.941 8.361 1.00 98.56 140 GLY A CA 1
ATOM 1169 C C . GLY A 1 140 ? -9.630 6.696 9.452 1.00 98.56 140 GLY A C 1
ATOM 1170 O O . GLY A 1 140 ? -9.017 7.386 10.265 1.00 98.56 140 GLY A O 1
ATOM 1171 N N . TRP A 1 141 ? -10.942 6.561 9.462 1.00 98.75 141 TRP A N 1
ATOM 1172 C CA . TRP A 1 141 ? -11.811 7.160 10.460 1.00 98.75 141 TRP A CA 1
ATOM 1173 C C . TRP A 1 141 ? -13.086 6.342 10.615 1.00 98.75 141 TRP A C 1
ATOM 1175 O O . TRP A 1 141 ? -13.431 5.529 9.754 1.00 98.75 141 TRP A O 1
ATOM 1185 N N . ASP A 1 142 ? -13.778 6.562 11.725 1.00 98.62 142 ASP A N 1
ATOM 1186 C CA . ASP A 1 142 ? -15.095 5.993 11.956 1.00 98.62 142 ASP A CA 1
ATOM 1187 C C . ASP A 1 142 ? -16.030 6.950 12.692 1.00 98.62 142 ASP A C 1
ATOM 1189 O O . ASP A 1 142 ? -15.594 7.883 13.370 1.00 98.62 142 ASP A O 1
ATOM 1193 N N . ILE A 1 143 ? -17.327 6.696 12.532 1.00 98.75 143 ILE A N 1
ATOM 1194 C CA . ILE A 1 143 ? -18.403 7.293 13.318 1.00 98.75 143 ILE A CA 1
ATOM 1195 C C . ILE A 1 143 ? -19.162 6.152 13.982 1.00 98.75 143 ILE A C 1
ATOM 1197 O O . ILE A 1 143 ? -19.576 5.196 13.320 1.00 98.75 143 ILE A O 1
ATOM 1201 N N . ARG A 1 144 ? -19.353 6.258 15.295 1.00 98.69 144 ARG A N 1
ATOM 1202 C CA . ARG A 1 144 ? -19.989 5.237 16.129 1.00 98.69 144 ARG A CA 1
ATOM 1203 C C . ARG A 1 144 ? -21.152 5.846 16.879 1.00 98.69 144 ARG A C 1
ATOM 1205 O O . ARG A 1 144 ? -21.001 6.879 17.526 1.00 98.69 144 ARG A O 1
ATOM 1212 N N . THR A 1 145 ? -22.298 5.190 16.802 1.00 98.50 145 THR A N 1
ATOM 1213 C CA . THR A 1 145 ? -23.507 5.580 17.517 1.00 98.50 145 THR A CA 1
ATOM 1214 C C . THR A 1 145 ? -24.012 4.410 18.341 1.00 98.50 145 THR A C 1
ATOM 1216 O O . THR A 1 145 ? -24.149 3.303 17.825 1.00 98.50 145 THR A O 1
ATOM 1219 N N . GLU A 1 146 ? -24.323 4.661 19.606 1.00 97.94 146 GLU A N 1
ATOM 1220 C CA . GLU A 1 146 ? -25.007 3.719 20.489 1.00 97.94 146 GLU A CA 1
ATOM 1221 C C . GLU A 1 146 ? -26.251 4.381 21.067 1.00 97.94 146 GLU A C 1
ATOM 1223 O O . GLU A 1 146 ? -26.182 5.494 21.586 1.00 97.94 146 GLU A O 1
ATOM 1228 N N . GLY A 1 147 ? -27.385 3.694 20.982 1.00 97.69 147 GLY A N 1
ATOM 1229 C CA . GLY A 1 147 ? -28.652 4.130 21.558 1.00 97.69 147 GLY A CA 1
ATOM 1230 C C . GLY A 1 147 ? -29.257 3.023 22.408 1.00 97.69 147 GLY A C 1
ATOM 1231 O O . GLY A 1 147 ? -29.185 1.861 22.026 1.00 97.69 147 GLY A O 1
ATOM 1232 N N . TYR A 1 148 ? -29.860 3.373 23.537 1.00 97.88 148 TYR A N 1
ATOM 1233 C CA . TYR A 1 148 ? -30.545 2.443 24.437 1.00 97.88 148 TYR A CA 1
ATOM 1234 C C . TYR A 1 148 ? -32.016 2.841 24.547 1.00 97.88 148 TYR A C 1
ATOM 1236 O O . TYR A 1 148 ? -32.338 4.028 24.531 1.00 97.88 148 TYR A O 1
ATOM 1244 N N . PHE A 1 149 ? -32.928 1.876 24.648 1.00 96.69 149 PHE A N 1
ATOM 1245 C CA . PHE A 1 149 ? -34.358 2.184 24.710 1.00 96.69 149 PHE A CA 1
ATOM 1246 C C . PHE A 1 149 ? -34.734 2.688 26.113 1.00 96.69 149 PHE A C 1
ATOM 1248 O O . PHE A 1 149 ? -34.594 1.931 27.069 1.00 96.69 149 PHE A O 1
ATOM 1255 N N . PRO A 1 150 ? -35.263 3.916 26.295 1.00 94.12 150 PRO A N 1
ATOM 1256 C CA . PRO A 1 150 ? -35.556 4.431 27.640 1.00 94.12 150 PRO A CA 1
ATOM 1257 C C . PRO A 1 150 ? -36.596 3.607 28.412 1.00 94.12 150 PRO A C 1
ATOM 1259 O O . PRO A 1 150 ? -36.514 3.495 29.633 1.00 94.12 150 PRO A O 1
ATOM 1262 N N . ALA A 1 151 ? -37.559 3.012 27.698 1.00 95.44 151 ALA A N 1
ATOM 1263 C CA . ALA A 1 151 ? -38.565 2.116 28.270 1.00 95.44 151 ALA A CA 1
ATOM 1264 C C . ALA A 1 151 ? -38.011 0.719 28.610 1.00 95.44 151 ALA A C 1
ATOM 1266 O O . ALA A 1 151 ? -38.602 0.016 29.424 1.00 95.44 151 ALA A O 1
ATOM 1267 N N . TYR A 1 152 ? -36.885 0.321 28.008 1.00 96.44 152 TYR A N 1
ATOM 1268 C CA . TYR A 1 152 ? -36.225 -0.960 28.264 1.00 96.44 152 TYR A CA 1
ATOM 1269 C C . TYR A 1 152 ? -34.690 -0.823 28.139 1.00 96.44 152 TYR A C 1
ATOM 1271 O O . TYR A 1 152 ? -34.109 -1.223 27.126 1.00 96.44 152 TYR A O 1
ATOM 1279 N N . PRO A 1 153 ? -34.015 -0.217 29.144 1.00 95.38 153 PRO A N 1
ATOM 1280 C CA . PRO A 1 153 ? -32.601 0.195 29.063 1.00 95.38 153 PRO A CA 1
ATOM 1281 C C . PRO A 1 153 ? -31.585 -0.948 28.934 1.00 95.38 153 PRO A C 1
ATOM 1283 O O . PRO A 1 153 ? -30.400 -0.709 28.662 1.00 95.38 153 PRO A O 1
ATOM 1286 N N . GLN A 1 154 ? -32.038 -2.181 29.163 1.00 97.31 154 GLN A N 1
ATOM 1287 C CA . GLN A 1 154 ? -31.285 -3.407 28.935 1.00 97.31 154 GLN A CA 1
ATOM 1288 C C . GLN A 1 154 ? -31.005 -3.614 27.449 1.00 97.31 154 GLN A C 1
ATOM 1290 O O . GLN A 1 154 ? -29.966 -4.172 27.119 1.00 97.31 154 GLN A O 1
ATOM 1295 N N . LEU A 1 155 ? -31.886 -3.151 26.560 1.00 98.19 155 LEU A N 1
ATOM 1296 C CA . LEU A 1 155 ? -31.728 -3.283 25.118 1.00 98.19 155 LEU A CA 1
ATOM 1297 C C . LEU A 1 155 ? -31.218 -1.981 24.496 1.00 98.19 155 LEU A C 1
ATOM 1299 O O . LEU A 1 155 ? -31.679 -0.879 24.813 1.00 98.19 155 LEU A O 1
ATOM 1303 N N . GLY A 1 156 ? -30.323 -2.121 23.532 1.00 97.56 156 GLY A N 1
ATOM 1304 C CA . GLY A 1 156 ? -29.888 -1.021 22.695 1.00 97.56 156 GLY A CA 1
ATOM 1305 C C . GLY A 1 156 ? -29.346 -1.475 21.349 1.00 97.56 156 GLY A C 1
ATOM 1306 O O . GLY A 1 156 ? -29.289 -2.658 21.008 1.00 97.56 156 GLY A O 1
ATOM 1307 N N . THR A 1 157 ? -28.977 -0.482 20.557 1.00 98.00 157 THR A N 1
ATOM 1308 C CA . THR A 1 157 ? -28.559 -0.616 19.167 1.00 98.00 157 THR A CA 1
ATOM 1309 C C . THR A 1 157 ? -27.251 0.115 18.940 1.00 98.00 157 THR A C 1
ATOM 1311 O O . THR A 1 157 ? -27.009 1.169 19.534 1.00 98.00 157 THR A O 1
ATOM 1314 N N . LYS A 1 158 ? -26.441 -0.413 18.029 1.00 97.81 158 LYS A N 1
ATOM 1315 C CA . LYS A 1 158 ? -25.155 0.145 17.630 1.00 97.81 158 LYS A CA 1
ATOM 1316 C C . LYS A 1 158 ? -25.118 0.323 16.119 1.00 97.81 158 LYS A C 1
ATOM 1318 O O . LYS A 1 158 ? -25.473 -0.593 15.380 1.00 97.81 158 LYS A O 1
ATOM 1323 N N . LEU A 1 159 ? -24.660 1.484 15.672 1.00 98.31 159 LEU A N 1
ATOM 1324 C CA . LEU A 1 159 ? -24.401 1.786 14.269 1.00 98.31 159 LEU A CA 1
ATOM 1325 C C . LEU A 1 159 ? -22.965 2.274 14.130 1.00 98.31 159 LEU A C 1
ATOM 1327 O O . LEU A 1 159 ? -22.528 3.147 14.880 1.00 98.31 159 LEU A O 1
ATOM 1331 N N . ILE A 1 160 ? -22.228 1.705 13.183 1.00 98.56 160 ILE A N 1
ATOM 1332 C CA . ILE A 1 160 ? -20.835 2.072 12.923 1.00 98.56 160 ILE A CA 1
ATOM 1333 C C . ILE A 1 160 ? -20.659 2.258 11.425 1.00 98.56 160 ILE A C 1
ATOM 1335 O O . ILE A 1 160 ? -21.011 1.368 10.650 1.00 98.56 160 ILE A O 1
ATOM 1339 N N . PHE A 1 161 ? -20.070 3.380 11.036 1.00 98.50 161 PHE A N 1
ATOM 1340 C CA . PHE A 1 161 ? -19.507 3.571 9.708 1.00 98.50 161 PHE A CA 1
ATOM 1341 C C . PHE A 1 161 ? -17.994 3.715 9.834 1.00 98.50 161 PHE A C 1
ATOM 1343 O O . PHE A 1 161 ? -17.534 4.522 10.638 1.00 98.50 161 PHE A O 1
ATOM 1350 N N . GLU A 1 162 ? -17.225 2.951 9.062 1.00 98.19 162 GLU A N 1
ATOM 1351 C CA . GLU A 1 162 ? -15.757 3.009 9.072 1.00 98.19 162 GLU A CA 1
ATOM 1352 C C . GLU A 1 162 ? -15.241 3.145 7.636 1.00 98.19 162 GLU A C 1
ATOM 1354 O O . GLU A 1 162 ? -15.743 2.477 6.736 1.00 98.19 162 GLU A O 1
ATOM 1359 N N . GLN A 1 163 ? -14.219 3.975 7.417 1.00 98.31 163 GLN A N 1
ATOM 1360 C CA . GLN A 1 163 ? -13.552 4.160 6.123 1.00 98.31 163 GLN A CA 1
ATOM 1361 C C . GLN A 1 163 ? -12.036 4.187 6.325 1.00 98.31 163 GLN A C 1
ATOM 1363 O O . GLN A 1 163 ? -11.519 4.931 7.159 1.00 98.31 163 GLN A O 1
ATOM 1368 N N . TYR A 1 164 ? -11.311 3.427 5.507 1.00 98.62 164 TYR A N 1
ATOM 1369 C CA . TYR A 1 164 ? -9.848 3.403 5.492 1.00 98.62 164 TYR A CA 1
ATOM 1370 C C . TYR A 1 164 ? -9.300 3.686 4.093 1.00 98.62 164 TYR A C 1
ATOM 1372 O O . TYR A 1 164 ? -9.998 3.512 3.095 1.00 98.62 164 TYR A O 1
ATOM 1380 N N . TYR A 1 165 ? -8.046 4.127 4.013 1.00 98.44 165 TYR A N 1
ATOM 1381 C CA . TYR A 1 165 ? -7.407 4.556 2.769 1.00 98.44 165 TYR A CA 1
ATOM 1382 C C . TYR A 1 165 ? -6.128 3.770 2.494 1.00 98.44 165 TYR A C 1
ATOM 1384 O O . TYR A 1 165 ? -5.304 3.569 3.388 1.00 98.44 165 TYR A O 1
ATOM 1392 N N . GLY A 1 166 ? -5.957 3.357 1.239 1.00 97.75 166 GLY A N 1
ATOM 1393 C CA . GLY A 1 166 ? -4.822 2.564 0.778 1.00 97.75 166 GLY A CA 1
ATOM 1394 C C . GLY A 1 166 ? -5.135 1.749 -0.475 1.00 97.75 166 GLY A C 1
ATOM 1395 O O . GLY A 1 166 ? -6.294 1.633 -0.882 1.00 97.75 166 GLY A O 1
ATOM 1396 N N . LYS A 1 167 ? -4.095 1.190 -1.105 1.00 97.44 167 LYS A N 1
ATOM 1397 C CA . LYS A 1 167 ? -4.250 0.349 -2.308 1.00 97.44 167 LYS A CA 1
ATOM 1398 C C . LYS A 1 167 ? -4.751 -1.057 -1.975 1.00 97.44 167 LYS A C 1
ATOM 1400 O O . LYS A 1 167 ? -5.631 -1.549 -2.671 1.00 97.44 167 LYS A O 1
ATOM 1405 N N . GLU A 1 168 ? -4.214 -1.668 -0.921 1.00 97.50 168 GLU A N 1
ATOM 1406 C CA . GLU A 1 168 ? -4.616 -2.994 -0.438 1.00 97.50 168 GLU A CA 1
ATOM 1407 C C . GLU A 1 168 ? -4.815 -2.966 1.085 1.00 97.50 168 GLU A C 1
ATOM 1409 O O . GLU A 1 168 ? -3.924 -3.312 1.856 1.00 97.50 168 GLU A O 1
ATOM 1414 N N . VAL A 1 169 ? -5.986 -2.533 1.547 1.00 97.81 169 VAL A N 1
ATOM 1415 C CA . VAL A 1 169 ? -6.319 -2.437 2.977 1.00 97.81 169 VAL A CA 1
ATOM 1416 C C . VAL A 1 169 ? -7.088 -3.674 3.435 1.00 97.81 169 VAL A C 1
ATOM 1418 O O . VAL A 1 169 ? -8.119 -4.017 2.859 1.00 97.81 169 VAL A O 1
ATOM 1421 N N . GLY A 1 170 ? -6.620 -4.322 4.504 1.00 95.75 170 GLY A N 1
ATOM 1422 C CA . GLY A 1 170 ? -7.210 -5.545 5.062 1.00 95.75 170 GLY A CA 1
ATOM 1423 C C . GLY A 1 170 ? -8.314 -5.297 6.094 1.00 95.75 170 GLY A C 1
ATOM 1424 O O . GLY A 1 170 ? -8.187 -5.736 7.236 1.00 95.75 170 GLY A O 1
ATOM 1425 N N . LEU A 1 171 ? -9.396 -4.598 5.727 1.00 95.00 171 LEU A N 1
ATOM 1426 C CA . LEU A 1 171 ? -10.496 -4.271 6.658 1.00 95.00 171 LEU A CA 1
ATOM 1427 C C . LEU A 1 171 ? -11.287 -5.514 7.132 1.00 95.00 171 LEU A C 1
ATOM 1429 O O . LEU A 1 171 ? -11.750 -5.568 8.274 1.00 95.00 171 LEU A O 1
ATOM 1433 N N . PHE A 1 172 ? -11.374 -6.539 6.277 1.00 92.44 172 PHE A N 1
ATOM 1434 C CA . PHE A 1 172 ? -11.962 -7.858 6.569 1.00 92.44 172 PHE A CA 1
ATOM 1435 C C . PHE A 1 172 ? -10.901 -8.937 6.856 1.00 92.44 172 PHE A C 1
ATOM 1437 O O . PHE A 1 172 ? -11.182 -10.133 6.772 1.00 92.44 172 PHE A O 1
ATOM 1444 N N . GLY A 1 173 ? -9.676 -8.524 7.185 1.00 90.94 173 GLY A N 1
ATOM 1445 C CA . GLY A 1 173 ? -8.544 -9.416 7.423 1.00 90.94 173 GLY A CA 1
ATOM 1446 C C . GLY A 1 173 ? -7.505 -9.384 6.305 1.00 90.94 173 GLY A C 1
ATOM 1447 O O . GLY A 1 173 ? -7.704 -8.795 5.242 1.00 90.94 173 GLY A O 1
ATOM 1448 N N . LYS A 1 174 ? -6.360 -10.018 6.570 1.00 90.12 174 LYS A N 1
ATOM 1449 C CA . LYS A 1 174 ? -5.158 -9.924 5.733 1.00 90.12 174 LYS A CA 1
ATOM 1450 C C . LYS A 1 174 ? -5.340 -10.487 4.321 1.00 90.12 174 LYS A C 1
ATOM 1452 O O . LYS A 1 174 ? -4.744 -9.951 3.399 1.00 90.12 174 LYS A O 1
ATOM 1457 N N . ASP A 1 175 ? -6.189 -11.499 4.135 1.00 91.25 175 ASP A N 1
ATOM 1458 C CA . ASP A 1 175 ? -6.410 -12.161 2.837 1.00 91.25 175 ASP A CA 1
ATOM 1459 C C . ASP A 1 175 ? -7.501 -11.481 1.993 1.00 91.25 175 ASP A C 1
ATOM 1461 O O . ASP A 1 175 ? -7.610 -11.713 0.792 1.00 91.25 175 ASP A O 1
ATOM 1465 N N . LYS A 1 176 ? -8.302 -10.607 2.613 1.00 92.81 176 LYS A N 1
ATOM 1466 C CA . LYS A 1 176 ? -9.417 -9.887 1.987 1.00 92.81 176 LYS A CA 1
ATOM 1467 C C . LYS A 1 176 ? -9.095 -8.398 1.952 1.00 92.81 176 LYS A C 1
ATOM 1469 O O . LYS A 1 176 ? -9.546 -7.625 2.800 1.00 92.81 176 LYS A O 1
ATOM 1474 N N . ARG A 1 177 ? -8.280 -8.002 0.974 1.00 94.94 177 ARG A N 1
ATOM 1475 C CA . ARG A 1 177 ? -7.770 -6.631 0.833 1.00 94.94 177 ARG A CA 1
ATOM 1476 C C . ARG A 1 177 ? -8.511 -5.880 -0.265 1.00 94.94 177 ARG A C 1
ATOM 1478 O O . ARG A 1 177 ? -8.831 -6.466 -1.291 1.00 94.94 177 ARG A O 1
ATOM 1485 N N . ASP A 1 178 ? -8.789 -4.602 -0.031 1.00 96.12 178 ASP A N 1
ATOM 1486 C CA . ASP A 1 178 ? -9.507 -3.725 -0.965 1.00 96.12 178 ASP A CA 1
ATOM 1487 C C . ASP A 1 178 ? -8.827 -2.360 -1.088 1.00 96.12 178 ASP A C 1
ATOM 1489 O O . ASP A 1 178 ? -8.130 -1.906 -0.176 1.00 96.12 178 ASP A O 1
ATOM 1493 N N . LYS A 1 179 ? -9.100 -1.664 -2.194 1.00 97.69 179 LYS A N 1
ATOM 1494 C CA . LYS A 1 179 ? -8.729 -0.259 -2.366 1.00 97.69 179 LYS A CA 1
ATOM 1495 C C . LYS A 1 179 ? -9.736 0.635 -1.645 1.00 97.69 179 LYS A C 1
ATOM 1497 O O . LYS A 1 179 ? -10.916 0.605 -1.972 1.00 97.69 179 LYS A O 1
ATOM 1502 N N . ASN A 1 180 ? -9.252 1.464 -0.721 1.00 97.94 180 ASN A N 1
ATOM 1503 C CA . ASN A 1 180 ? -10.051 2.419 0.060 1.00 97.94 180 ASN A CA 1
ATOM 1504 C C . ASN A 1 180 ? -11.386 1.845 0.612 1.00 97.94 180 ASN A C 1
ATOM 1506 O O . ASN A 1 180 ? -12.453 2.383 0.298 1.00 97.94 180 ASN A O 1
ATOM 1510 N N . PRO A 1 181 ? -11.368 0.756 1.402 1.00 97.88 181 PRO A N 1
ATOM 1511 C CA . PRO A 1 181 ? -12.589 0.098 1.851 1.00 97.88 181 PRO A CA 1
ATOM 1512 C C . PRO A 1 181 ? -13.351 0.883 2.913 1.00 97.88 181 PRO A C 1
ATOM 1514 O O . PRO A 1 181 ? -12.762 1.592 3.733 1.00 97.88 181 PRO A O 1
ATOM 1517 N N . HIS A 1 182 ? -14.659 0.640 2.946 1.00 97.38 182 HIS A N 1
ATOM 1518 C CA . HIS A 1 182 ? -15.553 1.064 4.014 1.00 97.38 182 HIS A CA 1
ATOM 1519 C C . HIS A 1 182 ? -16.452 -0.075 4.489 1.00 97.38 182 HIS A C 1
ATOM 1521 O O . HIS A 1 182 ? -16.652 -1.070 3.781 1.00 97.38 182 HIS A O 1
ATOM 1527 N N . THR A 1 183 ? -16.998 0.092 5.690 1.00 97.81 183 THR A N 1
ATOM 1528 C CA . THR A 1 183 ? -17.942 -0.834 6.313 1.00 97.81 183 THR A CA 1
ATOM 1529 C C . THR A 1 183 ? -19.103 -0.116 6.981 1.00 97.81 183 THR A C 1
ATOM 1531 O O . THR A 1 183 ? -18.961 0.977 7.525 1.00 97.81 183 THR A O 1
ATOM 1534 N N . TYR A 1 184 ? -20.241 -0.805 6.999 1.00 97.38 184 TYR A N 1
ATOM 1535 C CA . TYR A 1 184 ? -21.406 -0.494 7.816 1.00 97.38 184 TYR A CA 1
ATOM 1536 C C . TYR A 1 184 ? -21.602 -1.630 8.818 1.00 97.38 184 TYR A C 1
ATOM 1538 O O . TYR A 1 184 ? -21.658 -2.797 8.429 1.00 97.38 184 TYR A O 1
ATOM 1546 N N . THR A 1 185 ? -21.706 -1.308 10.104 1.00 98.12 185 THR A N 1
ATOM 1547 C CA . THR A 1 185 ? -22.000 -2.292 11.153 1.00 98.12 185 THR A CA 1
ATOM 1548 C C . THR A 1 185 ? -23.306 -1.944 11.837 1.00 98.12 185 THR A C 1
ATOM 1550 O O . THR A 1 185 ? -23.470 -0.827 12.325 1.00 98.12 185 THR A O 1
ATOM 1553 N N . LEU A 1 186 ? -24.204 -2.924 11.902 1.00 98.00 186 LEU A N 1
ATOM 1554 C CA . LEU A 1 186 ? -25.410 -2.891 12.718 1.00 98.00 186 LEU A CA 1
ATOM 1555 C C . LEU A 1 186 ? -25.229 -3.864 13.882 1.00 98.00 186 LEU A C 1
ATOM 1557 O O . LEU A 1 186 ? -24.870 -5.022 13.669 1.00 98.00 186 LEU A O 1
ATOM 1561 N N . GLY A 1 187 ? -25.481 -3.403 15.102 1.00 97.44 187 GLY A N 1
ATOM 1562 C CA . GLY A 1 187 ? -25.377 -4.215 16.305 1.00 97.44 187 GLY A CA 1
ATOM 1563 C C . GLY A 1 187 ? -26.580 -4.077 17.224 1.00 97.44 187 GLY A C 1
ATOM 1564 O O . GLY A 1 187 ? -27.207 -3.021 17.289 1.00 97.44 187 GLY A O 1
ATOM 1565 N N . ILE A 1 188 ? -26.865 -5.146 17.957 1.00 97.75 188 ILE A N 1
ATOM 1566 C CA . ILE A 1 188 ? -27.820 -5.184 19.064 1.00 97.75 188 ILE A CA 1
ATOM 1567 C C . ILE A 1 188 ? -27.029 -5.496 20.330 1.00 97.75 188 ILE A C 1
ATOM 1569 O O . ILE A 1 188 ? -26.181 -6.390 20.327 1.00 97.75 188 ILE A O 1
ATOM 1573 N N . ASN A 1 189 ? -27.307 -4.759 21.401 1.00 96.25 189 ASN A N 1
ATOM 1574 C CA . ASN A 1 189 ? -26.717 -4.982 22.713 1.00 96.25 189 ASN A CA 1
ATOM 1575 C C . ASN A 1 189 ? -27.809 -5.296 23.745 1.00 96.25 189 ASN A C 1
ATOM 1577 O O . ASN A 1 189 ? -28.872 -4.678 23.754 1.00 96.25 189 ASN A O 1
ATOM 1581 N N . TYR A 1 190 ? -27.552 -6.292 24.590 1.00 98.00 190 TYR A N 1
ATOM 1582 C CA . TYR A 1 190 ? -28.429 -6.701 25.680 1.00 98.00 190 TYR A CA 1
ATOM 1583 C C . TYR A 1 190 ? -27.640 -6.797 26.986 1.00 98.00 190 TYR A C 1
ATOM 1585 O O . TYR A 1 190 ? -26.733 -7.617 27.127 1.00 98.00 190 TYR A O 1
ATOM 1593 N N . THR A 1 191 ? -27.987 -5.953 27.949 1.00 98.38 191 THR A N 1
ATOM 1594 C CA . THR A 1 191 ? -27.350 -5.842 29.262 1.00 98.38 191 THR A CA 1
ATOM 1595 C C . THR A 1 191 ? -28.373 -6.220 30.330 1.00 98.38 191 THR A C 1
ATOM 1597 O O . THR A 1 191 ? -29.101 -5.344 30.795 1.00 98.38 191 THR A O 1
ATOM 1600 N N . PRO A 1 192 ? -28.481 -7.505 30.712 1.00 97.69 192 PRO A N 1
ATOM 1601 C CA . PRO A 1 192 ? -29.440 -7.931 31.734 1.00 97.69 192 PRO A CA 1
ATOM 1602 C C . PRO A 1 192 ? -29.122 -7.350 33.117 1.00 97.69 192 PRO A C 1
ATOM 1604 O O . PRO A 1 192 ? -30.029 -7.081 33.896 1.00 97.69 192 PRO A O 1
ATOM 1607 N N . ILE A 1 193 ? -27.836 -7.144 33.408 1.00 98.06 193 ILE A N 1
ATOM 1608 C CA . ILE A 1 193 ? -27.303 -6.578 34.652 1.00 98.06 193 ILE A CA 1
ATOM 1609 C C . ILE A 1 193 ? -26.097 -5.691 34.314 1.00 98.06 193 ILE A C 1
ATOM 1611 O O . ILE A 1 193 ? -25.430 -5.973 33.316 1.00 98.06 193 ILE A O 1
ATOM 1615 N N . PRO A 1 194 ? -25.762 -4.660 35.114 1.00 96.31 194 PRO A N 1
ATOM 1616 C CA . PRO A 1 194 ? -24.645 -3.758 34.819 1.00 96.31 194 PRO A CA 1
ATOM 1617 C C . PRO A 1 194 ? -23.309 -4.457 34.523 1.00 96.31 194 PRO A C 1
ATOM 1619 O O . PRO A 1 194 ? -22.545 -3.978 33.684 1.00 96.31 194 PRO A O 1
ATOM 1622 N N . LEU A 1 195 ? -23.052 -5.598 35.173 1.00 96.50 195 LEU A N 1
ATOM 1623 C CA . LEU A 1 195 ? -21.827 -6.376 34.998 1.00 96.50 195 LEU A CA 1
ATOM 1624 C C . LEU A 1 195 ? -21.709 -7.048 33.621 1.00 96.50 195 LEU A C 1
ATOM 1626 O O . LEU A 1 195 ? -20.593 -7.254 33.157 1.00 96.50 195 LEU A O 1
ATOM 1630 N N . VAL A 1 196 ? -22.812 -7.405 32.955 1.00 98.06 196 VAL A N 1
ATOM 1631 C CA . VAL A 1 196 ? -22.794 -8.285 31.772 1.00 98.06 196 VAL A CA 1
ATOM 1632 C C . VAL A 1 196 ? -23.487 -7.620 30.594 1.00 98.06 196 VAL A C 1
ATOM 1634 O O . VAL A 1 196 ? -24.633 -7.201 30.697 1.00 98.06 196 VAL A O 1
ATOM 1637 N N . THR A 1 197 ? -22.826 -7.572 29.439 1.00 98.00 197 THR A N 1
ATOM 1638 C CA . THR A 1 197 ? -23.443 -7.150 28.173 1.00 98.00 197 THR A CA 1
ATOM 1639 C C . THR A 1 197 ? -23.162 -8.164 27.076 1.00 98.00 197 THR A C 1
ATOM 1641 O O . THR A 1 197 ? -22.013 -8.537 26.854 1.00 98.00 197 THR A O 1
ATOM 1644 N N . LEU A 1 198 ? -24.212 -8.578 26.377 1.00 97.88 198 LEU A N 1
ATOM 1645 C CA . LEU A 1 198 ? -24.162 -9.429 25.197 1.00 97.88 198 LEU A CA 1
ATOM 1646 C C . LEU A 1 198 ? -24.326 -8.553 23.957 1.00 97.88 198 LEU A C 1
ATOM 1648 O O . LEU A 1 198 ? -25.240 -7.735 23.900 1.00 97.88 198 LEU A O 1
ATOM 1652 N N . ASN A 1 199 ? -23.464 -8.727 22.963 1.00 96.62 199 ASN A N 1
ATOM 1653 C CA . ASN A 1 199 ? -23.494 -7.979 21.714 1.00 96.62 199 ASN A CA 1
ATOM 1654 C C . ASN A 1 199 ? -23.580 -8.946 20.537 1.00 96.62 199 ASN A C 1
ATOM 1656 O O . ASN A 1 199 ? -22.806 -9.900 20.453 1.00 96.62 199 ASN A O 1
ATOM 1660 N N . ALA A 1 200 ? -24.487 -8.665 19.610 1.00 96.69 200 ALA A N 1
ATOM 1661 C CA . ALA A 1 200 ? -24.560 -9.329 18.319 1.00 96.69 200 ALA A CA 1
ATOM 1662 C C . ALA A 1 200 ? -24.424 -8.273 17.225 1.00 96.69 200 ALA A C 1
ATOM 1664 O O . ALA A 1 200 ? -25.232 -7.349 17.149 1.00 96.69 200 ALA A O 1
ATOM 1665 N N . GLU A 1 201 ? -23.392 -8.392 16.394 1.00 96.31 201 GLU A N 1
ATOM 1666 C CA . GLU A 1 201 ? -23.050 -7.401 15.375 1.00 96.31 201 GLU A CA 1
ATOM 1667 C C . GLU A 1 201 ? -22.936 -8.055 13.999 1.00 96.31 201 GLU A C 1
ATOM 1669 O O . GLU A 1 201 ? -22.353 -9.132 13.850 1.00 96.31 201 GLU A O 1
ATOM 1674 N N . ARG A 1 202 ? -23.454 -7.372 12.977 1.00 96.31 202 ARG A N 1
ATOM 1675 C CA . ARG A 1 202 ? -23.249 -7.707 11.570 1.00 96.31 202 ARG A CA 1
ATOM 1676 C C . ARG A 1 202 ? -22.567 -6.543 10.874 1.00 96.31 202 ARG A C 1
ATOM 1678 O O . ARG A 1 202 ? -23.116 -5.444 10.806 1.00 96.31 202 ARG A O 1
ATOM 1685 N N . ARG A 1 203 ? -21.381 -6.806 10.336 1.00 96.12 203 ARG A N 1
ATOM 1686 C CA . ARG A 1 203 ? -20.566 -5.858 9.574 1.00 96.12 203 ARG A CA 1
ATOM 1687 C C . ARG A 1 203 ? -20.615 -6.213 8.097 1.00 96.12 203 ARG A C 1
ATOM 1689 O O . ARG A 1 203 ? -20.421 -7.373 7.753 1.00 96.12 203 ARG A O 1
ATOM 1696 N N . ILE A 1 204 ? -20.852 -5.228 7.241 1.00 96.25 204 ILE A N 1
ATOM 1697 C CA . ILE A 1 204 ? -20.995 -5.365 5.786 1.00 96.25 204 ILE A CA 1
ATOM 1698 C C . ILE A 1 204 ? -20.043 -4.373 5.116 1.00 96.25 204 ILE A C 1
ATOM 1700 O O . ILE A 1 204 ? -19.890 -3.257 5.606 1.00 96.25 204 ILE A O 1
ATOM 1704 N N . GLY A 1 205 ? -19.395 -4.759 4.019 1.00 94.06 205 GLY A N 1
ATOM 1705 C CA . GLY A 1 205 ? -18.520 -3.876 3.246 1.00 94.06 205 GLY A CA 1
ATOM 1706 C C . GLY A 1 205 ? -18.507 -4.208 1.758 1.00 94.06 205 GLY A C 1
ATOM 1707 O O . GLY A 1 205 ? -19.438 -4.821 1.242 1.00 94.06 205 GLY A O 1
ATOM 1708 N N . LEU A 1 206 ? -17.450 -3.782 1.067 1.00 89.31 206 LEU A N 1
ATOM 1709 C CA . LEU A 1 206 ? -17.289 -3.967 -0.379 1.00 89.31 206 LEU A CA 1
ATOM 1710 C C . LEU A 1 206 ? -17.269 -5.448 -0.798 1.00 89.31 206 LEU A C 1
ATOM 1712 O O . LEU A 1 206 ? -16.910 -6.320 -0.007 1.00 89.31 206 LEU A O 1
ATOM 1716 N N . HIS A 1 207 ? -17.579 -5.710 -2.073 1.00 90.12 207 HIS A N 1
ATOM 1717 C CA . HIS A 1 207 ? -17.529 -7.045 -2.690 1.00 90.12 207 HIS A CA 1
ATOM 1718 C C . HIS A 1 207 ? -18.363 -8.099 -1.938 1.00 90.12 207 HIS A C 1
ATOM 1720 O O . HIS A 1 207 ? -17.887 -9.211 -1.705 1.00 90.12 207 HIS A O 1
ATOM 1726 N N . ASP A 1 208 ? -19.564 -7.717 -1.488 1.00 88.88 208 ASP A N 1
ATOM 1727 C CA . ASP A 1 208 ? -20.500 -8.559 -0.725 1.00 88.88 208 ASP A CA 1
ATOM 1728 C C . ASP A 1 208 ? -19.893 -9.202 0.536 1.00 88.88 208 ASP A C 1
ATOM 1730 O O . ASP A 1 208 ? -20.349 -10.237 1.033 1.00 88.88 208 ASP A O 1
ATOM 1734 N N . ARG A 1 209 ? -18.842 -8.583 1.092 1.00 90.94 209 ARG A N 1
ATOM 1735 C CA . ARG A 1 209 ? -18.189 -9.070 2.307 1.00 90.94 209 ARG A CA 1
ATOM 1736 C C . ARG A 1 209 ? -19.056 -8.771 3.517 1.00 90.94 209 ARG A C 1
ATOM 1738 O O . ARG A 1 209 ? -19.492 -7.638 3.727 1.00 90.94 209 ARG A O 1
ATOM 1745 N N . ALA A 1 210 ? -19.239 -9.784 4.356 1.00 93.19 210 ALA A N 1
ATOM 1746 C CA . ALA A 1 210 ? -19.923 -9.647 5.627 1.00 93.19 210 ALA A CA 1
ATOM 1747 C C . ALA A 1 210 ? -19.304 -10.538 6.707 1.00 93.19 210 ALA A C 1
ATOM 1749 O O . ALA A 1 210 ? -18.920 -11.676 6.435 1.00 93.19 210 ALA A O 1
ATOM 1750 N N . ASP A 1 211 ? -19.281 -10.026 7.937 1.00 91.94 211 ASP A N 1
ATOM 1751 C CA . ASP A 1 211 ? -18.884 -10.753 9.140 1.00 91.94 211 ASP A CA 1
ATOM 1752 C C . ASP A 1 211 ? -19.981 -10.626 10.203 1.00 91.94 211 ASP A C 1
ATOM 1754 O O . ASP A 1 211 ? -20.539 -9.546 10.404 1.00 91.94 211 ASP A O 1
ATOM 1758 N N . ASN A 1 212 ? -20.245 -11.720 10.919 1.00 92.81 212 ASN A N 1
ATOM 1759 C CA . ASN A 1 212 ? -21.082 -11.722 12.117 1.00 92.81 212 ASN A CA 1
ATOM 1760 C C . ASN A 1 212 ? -20.189 -11.952 13.336 1.00 92.81 212 ASN A C 1
ATOM 1762 O O . ASN A 1 212 ? -19.331 -12.840 13.309 1.00 92.81 212 ASN A O 1
ATOM 1766 N N . ASN A 1 213 ? -20.400 -11.169 14.387 1.00 91.50 213 ASN A N 1
ATOM 1767 C CA . ASN A 1 213 ? -19.619 -11.231 15.614 1.00 91.50 213 ASN A CA 1
ATOM 1768 C C . ASN A 1 213 ? -20.553 -11.304 16.824 1.00 91.50 213 ASN A C 1
ATOM 1770 O O . ASN A 1 213 ? -21.491 -10.511 16.933 1.00 91.50 213 ASN A O 1
ATOM 1774 N N . LEU A 1 214 ? -20.280 -12.243 17.725 1.00 94.69 214 LEU A N 1
ATOM 1775 C CA . LEU A 1 214 ? -20.937 -12.355 19.022 1.00 94.69 214 LEU A CA 1
ATOM 1776 C C . LEU A 1 214 ? -19.920 -12.005 20.096 1.00 94.69 214 LEU A C 1
ATOM 1778 O O . LEU A 1 214 ? -18.814 -12.537 20.103 1.00 94.69 214 LEU A O 1
ATOM 1782 N N . ASN A 1 215 ? -20.273 -11.107 21.004 1.00 94.69 215 ASN A N 1
ATOM 1783 C CA . ASN A 1 215 ? -19.354 -10.623 22.020 1.00 94.69 215 ASN A CA 1
ATOM 1784 C C . ASN A 1 215 ? -20.021 -10.588 23.400 1.00 94.69 215 ASN A C 1
ATOM 1786 O O . ASN A 1 215 ? -21.184 -10.213 23.534 1.00 94.69 215 ASN A O 1
ATOM 1790 N N . ILE A 1 216 ? -19.264 -10.986 24.420 1.00 96.69 216 ILE A N 1
ATOM 1791 C CA . ILE A 1 216 ? -19.644 -10.921 25.829 1.00 96.69 216 ILE A CA 1
ATOM 1792 C C . ILE A 1 216 ? -18.678 -9.968 26.524 1.00 96.69 216 ILE A C 1
ATOM 1794 O O . ILE A 1 216 ? -17.466 -10.192 26.510 1.00 96.69 216 ILE A O 1
ATOM 1798 N N . ASN A 1 217 ? -19.226 -8.941 27.168 1.00 97.25 217 ASN A N 1
ATOM 1799 C CA . ASN A 1 217 ? -18.479 -7.983 27.971 1.00 97.25 217 ASN A CA 1
ATOM 1800 C C . ASN A 1 217 ? -18.818 -8.156 29.450 1.00 97.25 217 ASN A C 1
ATOM 1802 O O . ASN A 1 217 ? -19.989 -8.089 29.829 1.00 97.25 217 ASN A O 1
ATOM 1806 N N . LEU A 1 218 ? -17.785 -8.287 30.276 1.00 97.19 218 LEU A N 1
ATOM 1807 C CA . LEU A 1 218 ? -17.848 -8.238 31.732 1.00 97.19 218 LEU A CA 1
ATOM 1808 C C . LEU A 1 218 ? -17.293 -6.885 32.187 1.00 97.19 218 LEU A C 1
ATOM 1810 O O . LEU A 1 218 ? -16.088 -6.665 32.092 1.00 97.19 218 LEU A O 1
ATOM 1814 N N . SER A 1 219 ? -18.157 -5.959 32.609 1.00 95.94 219 SER A N 1
ATOM 1815 C CA . SER A 1 219 ? -17.790 -4.584 32.987 1.00 95.94 219 SER A CA 1
ATOM 1816 C C . SER A 1 219 ? -17.900 -4.383 34.498 1.00 95.94 219 SER A C 1
ATOM 1818 O O . SER A 1 219 ? -19.001 -4.298 35.032 1.00 95.94 219 SER A O 1
ATOM 1820 N N . TYR A 1 220 ? -16.763 -4.291 35.179 1.00 94.19 220 TYR A N 1
ATOM 1821 C CA . TYR A 1 220 ? -16.673 -4.092 36.621 1.00 94.19 220 TYR A CA 1
ATOM 1822 C C . TYR A 1 220 ? -16.451 -2.616 36.965 1.00 94.19 220 TYR A C 1
ATOM 1824 O O . TYR A 1 220 ? -15.526 -1.975 36.458 1.00 94.19 220 TYR A O 1
ATOM 1832 N N . ARG A 1 221 ? -17.299 -2.082 37.845 1.00 91.38 221 ARG A N 1
ATOM 1833 C CA . ARG A 1 221 ? -17.269 -0.695 38.323 1.00 91.38 221 ARG A CA 1
ATOM 1834 C C . ARG A 1 221 ? -16.604 -0.652 39.693 1.00 91.38 221 ARG A C 1
ATOM 1836 O O . ARG A 1 221 ? -17.165 -1.110 40.688 1.00 91.38 221 ARG A O 1
ATOM 1843 N N . ILE A 1 222 ? -15.378 -0.148 39.737 1.00 89.12 222 ILE A N 1
ATOM 1844 C CA . ILE A 1 222 ? -14.562 -0.102 40.950 1.00 89.12 222 ILE A CA 1
ATOM 1845 C C . ILE A 1 222 ? -15.178 0.918 41.914 1.00 89.12 222 ILE A C 1
ATOM 1847 O O . ILE A 1 222 ? -15.419 2.065 41.542 1.00 89.12 222 ILE A O 1
ATOM 1851 N N . GLY A 1 223 ? -15.438 0.486 43.149 1.00 85.44 223 GLY A N 1
ATOM 1852 C CA . GLY A 1 223 ? -16.061 1.298 44.200 1.00 85.44 223 GLY A CA 1
ATOM 1853 C C . GLY A 1 223 ? -17.573 1.095 44.356 1.00 85.44 223 GLY A C 1
ATOM 1854 O O . GLY A 1 223 ? -18.119 1.451 45.397 1.00 85.44 223 GLY A O 1
ATOM 1855 N N . GLU A 1 224 ? -18.254 0.474 43.388 1.00 89.00 224 GLU A N 1
ATOM 1856 C CA . GLU A 1 224 ? -19.658 0.073 43.538 1.00 89.00 224 GLU A CA 1
ATOM 1857 C C . GLU A 1 224 ? -19.775 -1.314 44.186 1.00 89.00 224 GLU A C 1
ATOM 1859 O O . GLU A 1 224 ? -18.970 -2.211 43.924 1.00 89.00 224 GLU A O 1
ATOM 1864 N N . SER A 1 225 ? -20.818 -1.539 44.993 1.00 91.62 225 SER A N 1
ATOM 1865 C CA . SER A 1 225 ? -21.058 -2.861 45.583 1.00 91.62 225 SER A CA 1
ATOM 1866 C C . SER A 1 225 ? -21.371 -3.902 44.504 1.00 91.62 225 SER A C 1
ATOM 1868 O O . SER A 1 225 ? -22.070 -3.623 43.527 1.00 91.62 225 SER A O 1
ATOM 1870 N N . LEU A 1 226 ? -20.906 -5.140 44.698 1.00 92.44 226 LEU A N 1
ATOM 1871 C CA . LEU A 1 226 ? -21.200 -6.233 43.768 1.00 92.44 226 LEU A CA 1
ATOM 1872 C C . LEU A 1 226 ? -22.715 -6.454 43.615 1.00 92.44 226 LEU A C 1
ATOM 1874 O O . LEU A 1 226 ? -23.197 -6.662 42.507 1.00 92.44 226 LEU A O 1
ATOM 1878 N N . ALA A 1 227 ? -23.474 -6.336 44.708 1.00 94.69 227 ALA A N 1
ATOM 1879 C CA . ALA A 1 227 ? -24.932 -6.441 44.686 1.00 94.69 227 ALA A CA 1
ATOM 1880 C C . ALA A 1 227 ? -25.582 -5.398 43.758 1.00 94.69 227 ALA A C 1
ATOM 1882 O O . ALA A 1 227 ? -26.508 -5.732 43.024 1.00 94.69 227 ALA A O 1
ATOM 1883 N N . SER A 1 228 ? -25.066 -4.161 43.729 1.00 93.88 228 SER A N 1
ATOM 1884 C CA . SER A 1 228 ? -25.532 -3.126 42.797 1.00 93.88 228 SER A CA 1
ATOM 1885 C C . SER A 1 228 ? -25.273 -3.519 41.340 1.00 93.88 228 SER A C 1
ATOM 1887 O O . SER A 1 228 ? -26.142 -3.364 40.483 1.00 93.88 228 SER A O 1
ATOM 1889 N N . GLN A 1 229 ? -24.097 -4.082 41.060 1.00 93.88 229 GLN A N 1
ATOM 1890 C CA . GLN A 1 229 ? -23.670 -4.448 39.706 1.00 93.88 229 GLN A CA 1
ATOM 1891 C C . GLN A 1 229 ? -24.334 -5.730 39.174 1.00 93.88 229 GLN A C 1
ATOM 1893 O O . GLN A 1 229 ? -24.338 -5.969 37.964 1.00 93.88 229 GLN A O 1
ATOM 1898 N N . LEU A 1 230 ? -24.912 -6.540 40.066 1.00 96.56 230 LEU A N 1
ATOM 1899 C CA . LEU A 1 230 ? -25.700 -7.734 39.750 1.00 96.56 230 LEU A CA 1
ATOM 1900 C C . LEU A 1 230 ? -27.217 -7.478 39.752 1.00 96.56 230 LEU A C 1
ATOM 1902 O O . LEU A 1 230 ? -27.980 -8.404 39.489 1.00 96.56 230 LEU A O 1
ATOM 1906 N N . ASN A 1 231 ? -27.667 -6.249 40.030 1.00 95.94 231 ASN A N 1
ATOM 1907 C CA . ASN A 1 231 ? -29.087 -5.903 40.054 1.00 95.94 231 ASN A CA 1
ATOM 1908 C C . ASN A 1 231 ? -29.568 -5.397 38.672 1.00 95.94 231 ASN A C 1
ATOM 1910 O O . ASN A 1 231 ? -29.072 -4.367 38.202 1.00 95.94 231 ASN A O 1
ATOM 1914 N N . PRO A 1 232 ? -30.556 -6.056 38.030 1.00 96.56 232 PRO A N 1
ATOM 1915 C CA . PRO A 1 232 ? -31.139 -5.611 36.760 1.00 96.56 232 PRO A CA 1
ATOM 1916 C C . PRO A 1 232 ? -31.736 -4.196 36.781 1.00 96.56 232 PRO A C 1
ATOM 1918 O O . PRO A 1 232 ? -31.698 -3.500 35.764 1.00 96.56 232 PRO A O 1
ATOM 1921 N N . ASP A 1 233 ? -32.247 -3.736 37.925 1.00 94.50 233 ASP A N 1
ATOM 1922 C CA . ASP A 1 233 ? -32.883 -2.416 38.047 1.00 94.50 233 ASP A CA 1
ATOM 1923 C C . ASP A 1 233 ? -31.874 -1.271 37.878 1.00 94.50 233 ASP A C 1
ATOM 1925 O O . ASP A 1 233 ? -32.200 -0.181 37.397 1.00 94.50 233 ASP A O 1
ATOM 1929 N N . ASN A 1 234 ? -30.602 -1.543 38.178 1.00 95.19 234 ASN A N 1
ATOM 1930 C CA . ASN A 1 234 ? -29.521 -0.570 38.059 1.00 95.19 234 ASN A CA 1
ATOM 1931 C C . ASN A 1 234 ? -29.051 -0.364 36.614 1.00 95.19 234 ASN A C 1
ATOM 1933 O O . ASN A 1 234 ? -28.300 0.576 36.340 1.00 95.19 234 ASN A O 1
ATOM 1937 N N . VAL A 1 235 ? -29.530 -1.169 35.657 1.00 96.19 235 VAL A N 1
ATOM 1938 C CA . VAL A 1 235 ? -29.196 -0.982 34.237 1.00 96.19 235 VAL A CA 1
ATOM 1939 C C . VAL A 1 235 ? -29.672 0.383 33.732 1.00 96.19 235 VAL A C 1
ATOM 1941 O O . VAL A 1 235 ? -28.997 1.019 32.927 1.00 96.19 235 VAL A O 1
ATOM 1944 N N . LYS A 1 236 ? -30.798 0.897 34.239 1.00 94.94 236 LYS A N 1
ATOM 1945 C CA . LYS A 1 236 ? -31.287 2.229 33.862 1.00 94.94 236 LYS A CA 1
ATOM 1946 C C . LYS A 1 236 ? -30.301 3.332 34.252 1.00 94.94 236 LYS A C 1
ATOM 1948 O O . LYS A 1 236 ? -30.011 4.210 33.440 1.00 94.94 236 LYS A O 1
ATOM 1953 N N . ALA A 1 237 ? -29.761 3.267 35.469 1.00 92.25 237 ALA A N 1
ATOM 1954 C CA . ALA A 1 237 ? -28.855 4.282 35.997 1.00 92.25 237 ALA A CA 1
ATOM 1955 C C . ALA A 1 237 ? -27.582 4.401 35.146 1.00 92.25 237 ALA A C 1
ATOM 1957 O O . ALA A 1 237 ? -27.156 5.514 34.833 1.00 92.25 237 ALA A O 1
ATOM 1958 N N . ILE A 1 238 ? -27.036 3.275 34.674 1.00 93.19 238 ILE A N 1
ATOM 1959 C CA . ILE A 1 238 ? -25.805 3.263 33.871 1.00 93.19 238 ILE A CA 1
ATOM 1960 C C . ILE A 1 238 ? -25.968 3.830 32.451 1.00 93.19 238 ILE A C 1
ATOM 1962 O O . ILE A 1 238 ? -24.968 4.092 31.788 1.00 93.19 238 ILE A O 1
ATOM 1966 N N . ARG A 1 239 ? -27.204 4.028 31.964 1.00 94.94 239 ARG A N 1
ATOM 1967 C CA . ARG A 1 239 ? -27.474 4.651 30.651 1.00 94.94 239 ARG A CA 1
ATOM 1968 C C . ARG A 1 239 ? -27.607 6.169 30.706 1.00 94.94 239 ARG A C 1
ATOM 1970 O O . ARG A 1 239 ? -27.671 6.803 29.656 1.00 94.94 239 ARG A O 1
ATOM 1977 N N . THR A 1 240 ? -27.648 6.747 31.901 1.00 94.31 240 THR A N 1
ATOM 1978 C CA . THR A 1 240 ? -27.663 8.202 32.088 1.00 94.31 240 THR A CA 1
ATOM 1979 C C . THR A 1 240 ? -26.274 8.802 31.861 1.00 94.31 240 THR A C 1
ATOM 1981 O O . THR A 1 240 ? -25.265 8.092 31.884 1.00 94.31 240 THR A O 1
ATOM 1984 N N . LEU A 1 241 ? -26.184 10.117 31.687 1.00 92.81 241 LEU A N 1
ATOM 1985 C CA . LEU A 1 241 ? -24.917 10.849 31.623 1.00 92.81 241 LEU A CA 1
ATOM 1986 C C . LEU A 1 241 ? -24.058 10.637 32.870 1.00 92.81 241 LEU A C 1
ATOM 1988 O O . LEU A 1 241 ? -22.853 10.424 32.757 1.00 92.81 241 LEU A O 1
ATOM 1992 N N . ALA A 1 242 ? -24.681 10.653 34.050 1.00 89.94 242 ALA A N 1
ATOM 1993 C CA . ALA A 1 242 ? -23.984 10.412 35.307 1.00 89.94 242 ALA A CA 1
ATOM 1994 C C . ALA A 1 242 ? -23.438 8.977 35.371 1.00 89.94 242 ALA A C 1
ATOM 1996 O O . ALA A 1 242 ? -22.268 8.775 35.687 1.00 89.94 242 ALA A O 1
ATOM 1997 N N . GLY A 1 243 ? -24.256 7.985 35.009 1.00 89.94 243 GLY A N 1
ATOM 1998 C CA . GLY A 1 243 ? -23.869 6.573 35.067 1.00 89.94 243 GLY A CA 1
ATOM 1999 C C . GLY A 1 243 ? -22.914 6.116 33.959 1.00 89.94 243 GLY A C 1
ATOM 2000 O O . GLY A 1 243 ? -22.194 5.134 34.146 1.00 89.94 243 GLY A O 1
ATOM 2001 N N . SER A 1 244 ? -22.879 6.822 32.826 1.00 92.56 244 SER A N 1
ATOM 2002 C CA . SER A 1 244 ? -21.976 6.537 31.699 1.00 92.56 244 SER A CA 1
ATOM 2003 C C . SER A 1 244 ? -20.664 7.321 31.754 1.00 92.56 244 SER A C 1
ATOM 2005 O O . SER A 1 244 ? -19.798 7.135 30.905 1.00 92.56 244 SER A O 1
ATOM 2007 N N . ARG A 1 245 ? -20.473 8.166 32.772 1.00 93.38 245 ARG A N 1
ATOM 2008 C CA . ARG A 1 245 ? -19.311 9.044 32.962 1.00 93.38 245 ARG A CA 1
ATOM 2009 C C . ARG A 1 245 ? -17.952 8.369 32.756 1.00 93.38 245 ARG A C 1
ATOM 2011 O O . ARG A 1 245 ? -17.080 8.952 32.111 1.00 93.38 245 ARG A O 1
ATOM 2018 N N . TYR A 1 246 ? -17.795 7.150 33.269 1.00 94.50 246 TYR A N 1
ATOM 2019 C CA . TYR A 1 246 ? -16.560 6.359 33.203 1.00 94.50 246 TYR A CA 1
ATOM 2020 C C . TYR A 1 246 ? -16.593 5.274 32.119 1.00 94.50 246 TYR A C 1
ATOM 2022 O O . TYR A 1 246 ? -15.761 4.369 32.113 1.00 94.50 246 TYR A O 1
ATOM 2030 N N . ASP A 1 247 ? -17.552 5.322 31.194 1.00 95.94 247 ASP A N 1
ATOM 2031 C CA . ASP A 1 247 ? -17.576 4.365 30.095 1.00 95.94 247 ASP A CA 1
ATOM 2032 C C . ASP A 1 247 ? -16.374 4.580 29.172 1.00 95.94 247 ASP A C 1
ATOM 2034 O O . ASP A 1 247 ? -15.949 5.706 28.909 1.00 95.94 247 ASP A O 1
ATOM 2038 N N . PHE A 1 248 ? -15.823 3.481 28.672 1.00 97.56 248 PHE A N 1
ATOM 2039 C CA . PHE A 1 248 ? -14.679 3.489 27.767 1.00 97.56 248 PHE A CA 1
ATOM 2040 C C . PHE A 1 248 ? -14.961 4.292 26.496 1.00 97.56 248 PHE A C 1
ATOM 2042 O O . PHE A 1 248 ? -16.100 4.356 26.023 1.00 97.56 248 PHE A O 1
ATOM 2049 N N . VAL A 1 249 ? -13.911 4.880 25.928 1.00 98.19 249 VAL A N 1
ATOM 2050 C CA . VAL A 1 249 ? -13.985 5.579 24.641 1.00 98.19 249 VAL A CA 1
ATOM 2051 C C . VAL A 1 249 ? -14.472 4.623 23.552 1.00 98.19 249 VAL A C 1
ATOM 2053 O O . VAL A 1 249 ? -13.906 3.546 23.358 1.00 98.19 249 VAL A O 1
ATOM 2056 N N . ASN A 1 250 ? -15.509 5.023 22.810 1.00 97.50 250 ASN A N 1
ATOM 2057 C CA . ASN A 1 250 ? -16.050 4.215 21.719 1.00 97.50 250 ASN A CA 1
ATOM 2058 C C . ASN A 1 250 ? -15.210 4.405 20.448 1.00 97.50 250 ASN A C 1
ATOM 2060 O O . ASN A 1 250 ? -15.397 5.377 19.714 1.00 97.50 250 ASN A O 1
ATOM 2064 N N . ARG A 1 251 ? -14.282 3.475 20.200 1.00 97.69 251 ARG A N 1
ATOM 2065 C CA . ARG A 1 251 ? -13.327 3.491 19.080 1.00 97.69 251 ARG A CA 1
ATOM 2066 C C . ARG A 1 251 ? -12.970 2.080 18.601 1.00 97.69 251 ARG A C 1
ATOM 2068 O O . ARG A 1 251 ? -13.305 1.088 19.245 1.00 97.69 251 ARG A O 1
ATOM 2075 N N . ASN A 1 252 ? -12.240 1.987 17.492 1.00 96.88 252 ASN A N 1
ATOM 2076 C CA . ASN A 1 252 ? -11.590 0.763 17.036 1.00 96.88 252 ASN A CA 1
ATOM 2077 C C . ASN A 1 252 ? -10.193 0.627 17.654 1.00 96.88 252 ASN A C 1
ATOM 2079 O O . ASN A 1 252 ? -9.227 1.247 17.196 1.00 96.88 252 ASN A O 1
ATOM 2083 N N . ASN A 1 253 ? -10.073 -0.213 18.679 1.00 96.12 253 ASN A N 1
ATOM 2084 C CA . ASN A 1 253 ? -8.779 -0.521 19.285 1.00 96.12 253 ASN A CA 1
ATOM 2085 C C . ASN A 1 253 ? -7.887 -1.389 18.376 1.00 96.12 253 ASN A C 1
ATOM 2087 O O . ASN A 1 253 ? -6.668 -1.395 18.554 1.00 96.12 253 ASN A O 1
ATOM 2091 N N . ASP A 1 254 ? -8.458 -2.061 17.366 1.00 94.44 254 ASP A N 1
ATOM 2092 C CA . ASP A 1 254 ? -7.696 -2.816 16.374 1.00 94.44 254 ASP A CA 1
ATOM 2093 C C . ASP A 1 254 ? -7.046 -1.899 15.333 1.00 94.44 254 ASP A C 1
ATOM 2095 O O . ASP A 1 254 ? -7.665 -1.020 14.719 1.00 94.44 254 ASP A O 1
ATOM 2099 N N . MET A 1 255 ? -5.766 -2.150 15.080 1.00 95.38 255 MET A N 1
ATOM 2100 C CA . MET A 1 255 ? -5.002 -1.472 14.051 1.00 95.38 255 MET A CA 1
ATOM 2101 C C . MET A 1 255 ? -5.231 -2.122 12.685 1.00 95.38 255 MET A C 1
ATOM 2103 O O . MET A 1 255 ? -4.623 -3.139 12.360 1.00 95.38 255 MET A O 1
ATOM 2107 N N . ILE A 1 256 ? -6.072 -1.517 11.849 1.00 96.44 256 ILE A N 1
ATOM 2108 C CA . ILE A 1 256 ? -6.228 -1.950 10.454 1.00 96.44 256 ILE A CA 1
ATOM 2109 C C . ILE A 1 256 ? -4.926 -1.700 9.679 1.00 96.44 256 ILE A C 1
ATOM 2111 O O . ILE A 1 256 ? -4.327 -0.628 9.790 1.00 96.44 256 ILE A O 1
ATOM 2115 N N . LEU A 1 257 ? -4.487 -2.698 8.909 1.00 96.88 257 LEU A N 1
ATOM 2116 C CA . LEU A 1 257 ? -3.252 -2.657 8.124 1.00 96.88 257 LEU A CA 1
ATOM 2117 C C . LEU A 1 257 ? -3.536 -2.493 6.622 1.00 96.88 257 LEU A C 1
ATOM 2119 O O . LEU A 1 257 ? -4.511 -3.027 6.086 1.00 96.88 257 LEU A O 1
ATOM 2123 N N . GLU A 1 258 ? -2.653 -1.755 5.957 1.00 97.75 258 GLU A N 1
ATOM 2124 C CA . GLU A 1 258 ? -2.486 -1.682 4.508 1.00 97.75 258 GLU A CA 1
ATOM 2125 C C . GLU A 1 258 ? -1.272 -2.527 4.109 1.00 97.75 258 GLU A C 1
ATOM 2127 O O . GLU A 1 258 ? -0.267 -2.544 4.821 1.00 97.75 258 GLU A O 1
ATOM 2132 N N . TYR A 1 259 ? -1.355 -3.181 2.956 1.00 97.19 259 TYR A N 1
ATOM 2133 C CA . TYR A 1 259 ? -0.326 -4.046 2.398 1.00 97.19 259 TYR A CA 1
ATOM 2134 C C . TYR A 1 259 ? 0.161 -3.513 1.047 1.00 97.19 259 TYR A C 1
ATOM 2136 O O . TYR A 1 259 ? -0.537 -2.777 0.346 1.00 97.19 259 TYR A O 1
ATOM 2144 N N . LYS A 1 260 ? 1.387 -3.873 0.677 1.00 95.44 260 LYS A N 1
ATOM 2145 C CA . LYS A 1 260 ? 1.989 -3.530 -0.611 1.00 95.44 260 LYS A CA 1
ATOM 2146 C C . LYS A 1 260 ? 2.898 -4.665 -1.051 1.00 95.44 260 LYS A C 1
ATOM 2148 O O . LYS A 1 260 ? 3.849 -4.973 -0.337 1.00 95.44 260 LYS A O 1
ATOM 2153 N N . LYS A 1 261 ? 2.635 -5.237 -2.229 1.00 92.44 261 LYS A N 1
ATOM 2154 C CA . LYS A 1 261 ? 3.525 -6.237 -2.828 1.00 92.44 261 LYS A CA 1
ATOM 2155 C C . LYS A 1 261 ? 4.917 -5.633 -3.023 1.00 92.44 261 LYS A C 1
ATOM 2157 O O . LYS A 1 261 ? 5.041 -4.513 -3.528 1.00 92.44 261 LYS A O 1
ATOM 2162 N N . GLU A 1 262 ? 5.946 -6.341 -2.583 1.00 92.50 262 GLU A N 1
ATOM 2163 C CA . GLU A 1 262 ? 7.328 -5.901 -2.734 1.00 92.50 262 GLU A CA 1
ATOM 2164 C C . GLU A 1 262 ? 7.796 -6.066 -4.181 1.00 92.50 262 GLU A C 1
ATOM 2166 O O . GLU A 1 262 ? 7.381 -6.978 -4.899 1.00 92.50 262 GLU A O 1
ATOM 2171 N N . THR A 1 263 ? 8.674 -5.167 -4.626 1.00 91.75 263 THR A N 1
ATOM 2172 C CA . THR A 1 263 ? 9.363 -5.340 -5.905 1.00 91.75 263 THR A CA 1
ATOM 2173 C C . THR A 1 263 ? 10.447 -6.390 -5.711 1.00 91.75 263 THR A C 1
ATOM 2175 O O . THR A 1 263 ? 11.464 -6.124 -5.074 1.00 91.75 263 THR A O 1
ATOM 2178 N N . LEU A 1 264 ? 10.215 -7.587 -6.245 1.00 94.12 264 LEU A N 1
ATOM 2179 C CA . LEU A 1 264 ? 11.134 -8.720 -6.098 1.00 94.12 264 LEU A CA 1
ATOM 2180 C C . LEU A 1 264 ? 12.109 -8.871 -7.264 1.00 94.12 264 LEU A C 1
ATOM 2182 O O . LEU A 1 264 ? 13.088 -9.602 -7.140 1.00 94.12 264 LEU A O 1
ATOM 2186 N N . VAL A 1 265 ? 11.829 -8.200 -8.383 1.00 96.31 265 VAL A N 1
ATOM 2187 C CA . VAL A 1 265 ? 12.594 -8.276 -9.628 1.00 96.31 265 VAL A CA 1
ATOM 2188 C C . VAL A 1 265 ? 12.916 -6.862 -10.087 1.00 96.31 265 VAL A C 1
ATOM 2190 O O . VAL A 1 265 ? 12.021 -6.056 -10.350 1.00 96.31 265 VAL A O 1
ATOM 2193 N N . PHE A 1 266 ? 14.204 -6.573 -10.199 1.00 96.94 266 PHE A N 1
ATOM 2194 C CA . PHE A 1 266 ? 14.739 -5.339 -10.747 1.00 96.94 266 PHE A CA 1
ATOM 2195 C C . PHE A 1 266 ? 15.473 -5.669 -12.038 1.00 96.94 266 PHE A C 1
ATOM 2197 O O . PHE A 1 266 ? 16.280 -6.596 -12.076 1.00 96.94 266 PHE A O 1
ATOM 2204 N N . LEU A 1 267 ? 15.175 -4.901 -13.076 1.00 97.44 267 LEU A N 1
ATOM 2205 C CA . LEU A 1 267 ? 15.809 -4.965 -14.381 1.00 97.44 267 LEU A CA 1
ATOM 2206 C C . LEU A 1 267 ? 16.362 -3.573 -14.678 1.00 97.44 267 LEU A C 1
ATOM 2208 O O . LEU A 1 267 ? 15.709 -2.579 -14.358 1.00 97.44 267 LEU A O 1
ATOM 2212 N N . SER A 1 268 ? 17.535 -3.505 -15.290 1.00 96.94 268 SER A N 1
ATOM 2213 C CA . SER A 1 268 ? 18.082 -2.286 -15.879 1.00 96.94 268 SER A CA 1
ATOM 2214 C C . SER A 1 268 ? 18.834 -2.617 -17.162 1.00 96.94 268 SER A C 1
ATOM 2216 O O . SER A 1 268 ? 19.333 -3.730 -17.331 1.00 96.94 268 SER A O 1
ATOM 2218 N N . MET A 1 269 ? 18.883 -1.643 -18.063 1.00 96.19 269 MET A N 1
ATOM 2219 C CA . MET A 1 269 ? 19.541 -1.705 -19.368 1.00 96.19 269 MET A CA 1
ATOM 2220 C C . MET A 1 269 ? 20.154 -0.332 -19.652 1.00 96.19 269 MET A C 1
ATOM 2222 O O . MET A 1 269 ? 19.853 0.626 -18.937 1.00 96.19 269 MET A O 1
ATOM 2226 N N . VAL A 1 270 ? 20.980 -0.220 -20.689 1.00 96.00 270 VAL A N 1
ATOM 2227 C CA . VAL A 1 270 ? 21.424 1.098 -21.171 1.00 96.00 270 VAL A CA 1
ATOM 2228 C C . VAL A 1 270 ? 20.248 1.923 -21.702 1.00 96.00 270 VAL A C 1
ATOM 2230 O O . VAL A 1 270 ? 19.345 1.378 -22.335 1.00 96.00 270 VAL A O 1
ATOM 2233 N N . ASP A 1 271 ? 20.269 3.241 -21.504 1.00 95.19 271 ASP A N 1
ATOM 2234 C CA . ASP A 1 271 ? 19.197 4.127 -21.987 1.00 95.19 271 ASP A CA 1
ATOM 2235 C C . ASP A 1 271 ? 19.183 4.233 -23.522 1.00 95.19 271 ASP A C 1
ATOM 2237 O O . ASP A 1 271 ? 18.120 4.257 -24.154 1.00 95.19 271 ASP A O 1
ATOM 2241 N N . SER A 1 272 ? 20.368 4.265 -24.142 1.00 96.00 272 SER A N 1
ATOM 2242 C CA . SER A 1 272 ? 20.527 4.347 -25.593 1.00 96.00 272 SER A CA 1
ATOM 2243 C C . SER A 1 272 ? 21.730 3.567 -26.112 1.00 96.00 272 SER A C 1
ATOM 2245 O O . SER A 1 272 ? 22.769 3.484 -25.457 1.00 96.00 272 SER A O 1
ATOM 2247 N N . ILE A 1 273 ? 21.595 3.046 -27.329 1.00 93.69 273 ILE A N 1
ATOM 2248 C CA . ILE A 1 273 ? 22.649 2.379 -28.092 1.00 93.69 273 ILE A CA 1
ATOM 2249 C C . ILE A 1 273 ? 22.746 3.054 -29.448 1.00 93.69 273 ILE A C 1
ATOM 2251 O O . ILE A 1 273 ? 21.743 3.170 -30.149 1.00 93.69 273 ILE A O 1
ATOM 2255 N N . ASN A 1 274 ? 23.964 3.411 -29.835 1.00 91.38 274 ASN A N 1
ATOM 2256 C CA . ASN A 1 274 ? 24.283 3.926 -31.157 1.00 91.38 274 ASN A CA 1
ATOM 2257 C C . ASN A 1 274 ? 25.231 2.951 -31.856 1.00 91.38 274 ASN A C 1
ATOM 2259 O O . ASN A 1 274 ? 26.098 2.346 -31.217 1.00 91.38 274 ASN A O 1
ATOM 2263 N N . GLY A 1 275 ? 25.062 2.792 -33.161 1.00 87.00 275 GLY A N 1
ATOM 2264 C CA . GLY A 1 275 ? 25.930 1.952 -33.971 1.00 87.00 275 GLY A CA 1
ATOM 2265 C C . GLY A 1 275 ? 25.532 1.953 -35.437 1.00 87.00 275 GLY A C 1
ATOM 2266 O O . GLY A 1 275 ? 24.506 2.509 -35.824 1.00 87.00 275 GLY A O 1
ATOM 2267 N N . TYR A 1 276 ? 26.341 1.305 -36.259 1.00 84.38 276 TYR A N 1
ATOM 2268 C CA . TYR A 1 276 ? 26.100 1.186 -37.691 1.00 84.38 276 TYR A CA 1
ATOM 2269 C C . TYR A 1 276 ? 25.198 -0.007 -38.018 1.00 84.38 276 TYR A C 1
ATOM 2271 O O . TYR A 1 276 ? 24.966 -0.910 -37.209 1.00 84.38 276 TYR A O 1
ATOM 2279 N N . ALA A 1 277 ? 24.663 -0.013 -39.236 1.00 84.19 277 ALA A N 1
ATOM 2280 C CA . ALA A 1 277 ? 23.796 -1.085 -39.706 1.00 84.19 277 ALA A CA 1
ATOM 2281 C C . ALA A 1 277 ? 24.476 -2.462 -39.593 1.00 84.19 277 ALA A C 1
ATOM 2283 O O . ALA A 1 277 ? 25.629 -2.621 -39.984 1.00 84.19 277 ALA A O 1
ATOM 2284 N N . LYS A 1 278 ? 23.727 -3.472 -39.127 1.00 83.94 278 LYS A N 1
ATOM 2285 C CA . LYS A 1 278 ? 24.174 -4.857 -38.858 1.00 83.94 278 LYS A CA 1
ATOM 2286 C C . LYS A 1 278 ? 25.187 -5.026 -37.727 1.00 83.94 278 LYS A C 1
ATOM 2288 O O . LYS A 1 278 ? 25.524 -6.171 -37.426 1.00 83.94 278 LYS A O 1
ATOM 2293 N N . GLU A 1 279 ? 25.645 -3.955 -37.084 1.00 86.06 279 GLU A N 1
ATOM 2294 C CA . GLU A 1 279 ? 26.470 -4.104 -35.891 1.00 86.06 279 GLU A CA 1
ATOM 2295 C C . GLU A 1 279 ? 25.685 -4.775 -34.769 1.00 86.06 279 GLU A C 1
ATOM 2297 O O . GLU A 1 279 ? 24.478 -4.573 -34.614 1.00 86.06 279 GLU A O 1
ATOM 2302 N N . GLU A 1 280 ? 26.402 -5.559 -33.972 1.00 93.44 280 GLU A N 1
ATOM 2303 C CA . GLU A 1 280 ? 25.885 -6.183 -32.766 1.00 93.44 280 GLU A CA 1
ATOM 2304 C C . GLU A 1 280 ? 26.381 -5.390 -31.547 1.00 93.44 280 GLU A C 1
ATOM 2306 O O . GLU A 1 280 ? 27.582 -5.165 -31.384 1.00 93.44 280 GLU A O 1
ATOM 2311 N N . ARG A 1 281 ? 25.455 -4.915 -30.709 1.00 94.62 281 ARG A N 1
ATOM 2312 C CA . ARG A 1 281 ? 25.740 -4.051 -29.553 1.00 94.62 281 ARG A CA 1
ATOM 2313 C C . ARG A 1 281 ? 25.161 -4.645 -28.272 1.00 94.62 281 ARG A C 1
ATOM 2315 O O . ARG A 1 281 ? 24.063 -5.193 -28.290 1.00 94.62 281 ARG A O 1
ATOM 2322 N N . ASP A 1 282 ? 25.891 -4.535 -27.166 1.00 96.31 282 ASP A N 1
ATOM 2323 C CA . ASP A 1 282 ? 25.466 -5.052 -25.858 1.00 96.31 282 ASP A CA 1
ATOM 2324 C C . ASP A 1 282 ? 24.373 -4.168 -25.237 1.00 96.31 282 ASP A C 1
ATOM 2326 O O . ASP A 1 282 ? 24.492 -2.943 -25.205 1.00 96.31 282 ASP A O 1
ATOM 2330 N N . LEU A 1 283 ? 23.318 -4.803 -24.727 1.00 96.31 283 LEU A N 1
ATOM 2331 C CA . LEU A 1 283 ? 22.204 -4.151 -24.034 1.00 96.31 283 LEU A CA 1
ATOM 2332 C C . LEU A 1 283 ? 22.511 -3.862 -22.553 1.00 96.31 283 LEU A C 1
ATOM 2334 O O . LEU A 1 283 ? 21.737 -3.169 -21.890 1.00 96.31 283 LEU A O 1
ATOM 2338 N N . GLN A 1 284 ? 23.634 -4.387 -22.044 1.00 95.69 284 GLN A N 1
ATOM 2339 C CA . GLN A 1 284 ? 24.105 -4.296 -20.655 1.00 95.69 284 GLN A CA 1
ATOM 2340 C C . GLN A 1 284 ? 22.997 -4.609 -19.647 1.00 95.69 284 GLN A C 1
ATOM 2342 O O . GLN A 1 284 ? 22.774 -3.894 -18.668 1.00 95.69 284 GLN A O 1
ATOM 2347 N N . VAL A 1 285 ? 22.271 -5.692 -19.916 1.00 96.81 285 VAL A N 1
ATOM 2348 C CA . VAL A 1 285 ? 21.149 -6.124 -19.090 1.00 96.81 285 VAL A CA 1
ATOM 2349 C C . VAL A 1 285 ? 21.660 -6.556 -17.717 1.00 96.81 285 VAL A C 1
ATOM 2351 O O . VAL A 1 285 ? 22.450 -7.492 -17.585 1.00 96.81 285 VAL A O 1
ATOM 2354 N N . GLN A 1 286 ? 21.162 -5.895 -16.676 1.00 96.38 286 GLN A N 1
ATOM 2355 C CA . GLN A 1 286 ? 21.416 -6.256 -15.287 1.00 96.38 286 GLN A CA 1
ATOM 2356 C C . GLN A 1 286 ? 20.102 -6.611 -14.609 1.00 96.38 286 GLN A C 1
ATOM 2358 O O . GLN A 1 286 ? 19.097 -5.909 -14.739 1.00 96.38 286 GLN A O 1
ATOM 2363 N N . VAL A 1 287 ? 20.114 -7.721 -13.878 1.00 96.50 287 VAL A N 1
ATOM 2364 C CA . VAL A 1 287 ? 18.933 -8.248 -13.205 1.00 96.50 287 VAL A CA 1
ATOM 2365 C C . VAL A 1 287 ? 19.272 -8.559 -11.756 1.00 96.50 287 VAL A C 1
ATOM 2367 O O . VAL A 1 287 ? 20.241 -9.259 -11.471 1.00 96.50 287 VAL A O 1
ATOM 2370 N N . LYS A 1 288 ? 18.447 -8.060 -10.835 1.00 96.31 288 LYS A N 1
ATOM 2371 C CA . LYS A 1 288 ? 18.498 -8.404 -9.413 1.00 96.31 288 LYS A CA 1
ATOM 2372 C C . LYS A 1 288 ? 17.151 -8.969 -8.997 1.00 96.31 288 LYS A C 1
ATOM 2374 O O . LYS A 1 288 ? 16.140 -8.273 -9.067 1.00 96.31 288 LYS A O 1
ATOM 2379 N N . THR A 1 289 ? 17.144 -10.212 -8.534 1.00 95.88 289 THR A N 1
ATOM 2380 C CA . THR A 1 289 ? 15.921 -10.912 -8.138 1.00 95.88 289 THR A CA 1
ATOM 2381 C C . THR A 1 289 ? 16.048 -11.553 -6.766 1.00 95.88 289 THR A C 1
ATOM 2383 O O . THR A 1 289 ? 17.139 -11.940 -6.350 1.00 95.88 289 THR A O 1
ATOM 2386 N N . LYS A 1 290 ? 14.921 -11.667 -6.053 1.00 94.44 290 LYS A N 1
ATOM 2387 C CA . LYS A 1 290 ? 14.834 -12.463 -4.819 1.00 94.44 290 LYS A CA 1
ATOM 2388 C C . LYS A 1 290 ? 14.854 -13.967 -5.116 1.00 94.44 290 LYS A C 1
ATOM 2390 O O . LYS A 1 290 ? 15.555 -14.712 -4.439 1.00 94.44 290 LYS A O 1
ATOM 2395 N N . TYR A 1 291 ? 14.094 -14.396 -6.124 1.00 95.44 291 TYR A N 1
ATOM 2396 C CA . TYR A 1 291 ? 14.058 -15.778 -6.612 1.00 95.44 291 TYR A CA 1
ATOM 2397 C C . TYR A 1 291 ? 14.860 -15.913 -7.916 1.00 95.44 291 TYR A C 1
ATOM 2399 O O . TYR A 1 291 ? 15.081 -14.905 -8.587 1.00 95.44 291 TYR A O 1
ATOM 2407 N N . PRO A 1 292 ? 15.299 -17.120 -8.318 1.00 96.06 292 PRO A N 1
ATOM 2408 C CA . PRO A 1 292 ? 16.037 -17.301 -9.569 1.00 96.06 292 PRO A CA 1
ATOM 2409 C C . PRO A 1 292 ? 15.288 -16.727 -10.781 1.00 96.06 292 PRO A C 1
ATOM 2411 O O . PRO A 1 292 ? 14.069 -16.886 -10.883 1.00 96.06 292 PRO A O 1
ATOM 2414 N N . LEU A 1 293 ? 16.021 -16.070 -11.685 1.00 96.12 293 LEU A N 1
ATOM 2415 C CA . LEU A 1 293 ? 15.505 -15.538 -12.950 1.00 96.12 293 LEU A CA 1
ATOM 2416 C C . LEU A 1 293 ? 15.020 -16.689 -13.847 1.00 96.12 293 LEU A C 1
ATOM 2418 O O . LEU A 1 293 ? 15.763 -17.644 -14.059 1.00 96.12 293 LEU A O 1
ATOM 2422 N N . ALA A 1 294 ? 13.801 -16.589 -14.380 1.00 95.31 294 ALA A N 1
ATOM 2423 C CA . ALA A 1 294 ? 13.247 -17.562 -15.320 1.00 95.31 294 ALA A CA 1
ATOM 2424 C C . ALA A 1 294 ? 13.477 -17.134 -16.774 1.00 95.31 294 ALA A C 1
ATOM 2426 O O . ALA A 1 294 ? 14.052 -17.889 -17.555 1.00 95.31 294 ALA A O 1
ATOM 2427 N N . ASN A 1 295 ? 13.051 -15.923 -17.146 1.00 95.44 295 ASN A N 1
ATOM 2428 C CA . ASN A 1 295 ? 13.261 -15.370 -18.485 1.00 95.44 295 ASN A CA 1
ATOM 2429 C C . ASN A 1 295 ? 13.203 -13.829 -18.496 1.00 95.44 295 ASN A C 1
ATOM 2431 O O . ASN A 1 295 ? 12.918 -13.179 -17.486 1.00 95.44 295 ASN A O 1
ATOM 2435 N N . ILE A 1 296 ? 13.493 -13.247 -19.663 1.00 97.06 296 ILE A N 1
ATOM 2436 C CA . ILE A 1 296 ? 13.273 -11.829 -19.961 1.00 97.06 296 ILE A CA 1
ATOM 2437 C C . ILE A 1 296 ? 12.393 -11.750 -21.207 1.00 97.06 296 ILE A C 1
ATOM 2439 O O . ILE A 1 296 ? 12.755 -12.259 -22.267 1.00 97.06 296 ILE A O 1
ATOM 2443 N N . GLU A 1 297 ? 11.226 -11.130 -21.071 1.00 96.81 297 GLU A N 1
ATOM 2444 C CA . GLU A 1 297 ? 10.302 -10.883 -22.176 1.00 96.81 297 GLU A CA 1
ATOM 2445 C C . GLU A 1 297 ? 10.657 -9.564 -22.866 1.00 96.81 297 GLU A C 1
ATOM 2447 O O . GLU A 1 297 ? 10.742 -8.523 -22.213 1.00 96.81 297 GLU A O 1
ATOM 2452 N N . TRP A 1 298 ? 10.823 -9.599 -24.190 1.00 97.25 298 TRP A N 1
ATOM 2453 C CA . TRP A 1 298 ? 11.209 -8.446 -25.006 1.00 97.25 298 TRP A CA 1
ATOM 2454 C C . TRP A 1 298 ? 10.067 -7.962 -25.898 1.00 97.25 298 TRP A C 1
ATOM 2456 O O . TRP A 1 298 ? 9.379 -8.755 -26.537 1.00 97.25 298 TRP A O 1
ATOM 2466 N N . SER A 1 299 ? 9.918 -6.643 -26.016 1.00 97.25 299 SER A N 1
ATOM 2467 C CA . SER A 1 299 ? 9.062 -5.988 -27.008 1.00 97.25 299 SER A CA 1
ATOM 2468 C C . SER A 1 299 ? 9.920 -5.145 -27.951 1.00 97.25 299 SER A C 1
ATOM 2470 O O . SER A 1 299 ? 10.398 -4.076 -27.582 1.00 97.25 299 SER A O 1
ATOM 2472 N N . ALA A 1 300 ? 10.109 -5.632 -29.181 1.00 96.19 300 ALA A N 1
ATOM 2473 C CA . ALA A 1 300 ? 10.981 -5.015 -30.189 1.00 96.19 300 ALA A CA 1
ATOM 2474 C C . ALA A 1 300 ? 10.377 -5.051 -31.608 1.00 96.19 300 ALA A C 1
ATOM 2476 O O . ALA A 1 300 ? 11.091 -5.114 -32.604 1.00 96.19 300 ALA A O 1
ATOM 2477 N N . SER A 1 301 ? 9.046 -5.024 -31.730 1.00 94.50 301 SER A N 1
ATOM 2478 C CA . SER A 1 301 ? 8.343 -5.245 -33.006 1.00 94.50 301 SER A CA 1
ATOM 2479 C C . SER A 1 301 ? 8.780 -4.298 -34.132 1.00 94.50 301 SER A C 1
ATOM 2481 O O . SER A 1 301 ? 8.990 -4.749 -35.256 1.00 94.50 301 SER A O 1
ATOM 2483 N N . LYS A 1 302 ? 8.975 -3.005 -33.838 1.00 92.88 302 LYS A N 1
ATOM 2484 C CA . LYS A 1 302 ? 9.442 -2.011 -34.823 1.00 92.88 302 LYS A CA 1
ATOM 2485 C C . LYS A 1 302 ? 10.865 -2.285 -35.312 1.00 92.88 302 LYS A C 1
ATOM 2487 O O . LYS A 1 302 ? 11.123 -2.149 -36.503 1.00 92.88 302 LYS A O 1
ATOM 2492 N N . LEU A 1 303 ? 11.760 -2.678 -34.405 1.00 95.00 303 LEU A N 1
ATOM 2493 C CA . LEU A 1 303 ? 13.139 -3.050 -34.727 1.00 95.00 303 LEU A CA 1
ATOM 2494 C C . LEU A 1 303 ? 13.156 -4.309 -35.611 1.00 95.00 303 LEU A C 1
ATOM 2496 O O . LEU A 1 303 ? 13.772 -4.318 -36.677 1.00 95.00 303 LEU A O 1
ATOM 2500 N N . ASN A 1 304 ? 12.401 -5.335 -35.206 1.00 94.88 304 ASN A N 1
ATOM 2501 C CA . ASN A 1 304 ? 12.310 -6.613 -35.912 1.00 94.88 304 ASN A CA 1
ATOM 2502 C C . ASN A 1 304 ? 11.735 -6.459 -37.325 1.00 94.88 304 ASN A C 1
ATOM 2504 O O . ASN A 1 304 ? 12.219 -7.092 -38.262 1.00 94.88 304 ASN A O 1
ATOM 2508 N N . ALA A 1 305 ? 10.749 -5.574 -37.506 1.00 92.88 305 ALA A N 1
ATOM 2509 C CA . ALA A 1 305 ? 10.171 -5.277 -38.816 1.00 92.88 305 ALA A CA 1
ATOM 2510 C C . ALA A 1 305 ? 11.180 -4.672 -39.810 1.00 92.88 305 ALA A C 1
ATOM 2512 O O . ALA A 1 305 ? 10.971 -4.769 -41.015 1.00 92.88 305 ALA A O 1
ATOM 2513 N N . GLN A 1 306 ? 12.268 -4.065 -39.321 1.00 91.69 306 GLN A N 1
ATOM 2514 C CA . GLN A 1 306 ? 13.345 -3.502 -40.145 1.00 91.69 306 GLN A CA 1
ATOM 2515 C C . GLN A 1 306 ? 14.581 -4.409 -40.227 1.00 91.69 306 GLN A C 1
ATOM 2517 O O . GLN A 1 306 ? 15.636 -3.998 -40.710 1.00 91.69 306 GLN A O 1
ATOM 2522 N N . GLY A 1 307 ? 14.451 -5.661 -39.779 1.00 90.06 307 GLY A N 1
ATOM 2523 C CA . GLY A 1 307 ? 15.508 -6.668 -39.839 1.00 90.06 307 GLY A CA 1
ATOM 2524 C C . GLY A 1 307 ? 16.506 -6.623 -38.681 1.00 90.06 307 GLY A C 1
ATOM 2525 O O . GLY A 1 307 ? 17.480 -7.371 -38.715 1.00 90.06 307 GLY A O 1
ATOM 2526 N N . GLY A 1 308 ? 16.284 -5.784 -37.664 1.00 93.69 308 GLY A N 1
ATOM 2527 C CA . GLY A 1 308 ? 17.045 -5.855 -36.418 1.00 93.69 308 GLY A CA 1
ATOM 2528 C C . GLY A 1 308 ? 16.588 -7.036 -35.561 1.00 93.69 308 GLY A C 1
ATOM 2529 O O . GLY A 1 308 ? 15.492 -7.559 -35.750 1.00 93.69 308 GLY A O 1
ATOM 2530 N N . GLN A 1 309 ? 17.434 -7.502 -34.646 1.00 96.00 309 GLN A N 1
ATOM 2531 C CA . GLN A 1 309 ? 17.142 -8.686 -33.827 1.00 96.00 309 GLN A CA 1
ATOM 2532 C C . GLN A 1 309 ? 17.780 -8.569 -32.448 1.00 96.00 309 GLN A C 1
ATOM 2534 O O . GLN A 1 309 ? 18.874 -8.032 -32.320 1.00 96.00 309 GLN A O 1
ATOM 2539 N N . ILE A 1 310 ? 17.127 -9.118 -31.426 1.00 97.06 310 ILE A N 1
ATOM 2540 C CA . ILE A 1 310 ? 17.716 -9.274 -30.092 1.00 97.06 310 ILE A CA 1
ATOM 2541 C C . ILE A 1 310 ? 18.207 -10.712 -29.958 1.00 97.06 310 ILE A C 1
ATOM 2543 O O . ILE A 1 310 ? 17.441 -11.649 -30.190 1.00 97.06 310 ILE A O 1
ATOM 2547 N N . LYS A 1 311 ? 19.476 -10.886 -29.590 1.00 95.88 311 LYS A N 1
ATOM 2548 C CA . LYS A 1 311 ? 20.103 -12.191 -29.370 1.00 95.88 311 LYS A CA 1
ATOM 2549 C C . LYS A 1 311 ? 20.370 -12.419 -27.890 1.00 95.88 311 LYS A C 1
ATOM 2551 O O . LYS A 1 311 ? 20.776 -11.512 -27.168 1.00 95.88 311 LYS A O 1
ATOM 2556 N N . HIS A 1 312 ? 20.155 -13.658 -27.458 1.00 95.69 312 HIS A N 1
ATOM 2557 C CA . HIS A 1 312 ? 20.484 -14.122 -26.115 1.00 95.69 312 HIS A CA 1
ATOM 2558 C C . HIS A 1 312 ? 21.737 -14.988 -26.168 1.00 95.69 312 HIS A C 1
ATOM 2560 O O . HIS A 1 312 ? 21.783 -15.961 -26.916 1.00 95.69 312 HIS A O 1
ATOM 2566 N N . HIS A 1 313 ? 22.727 -14.646 -25.348 1.00 92.69 313 HIS A N 1
ATOM 2567 C CA . HIS A 1 313 ? 24.015 -15.344 -25.277 1.00 92.69 313 HIS A CA 1
ATOM 2568 C C . HIS A 1 313 ? 24.190 -16.139 -23.975 1.00 92.69 313 HIS A C 1
ATOM 2570 O O . HIS A 1 313 ? 25.286 -16.593 -23.657 1.00 92.69 313 HIS A O 1
ATOM 2576 N N . GLY A 1 314 ? 23.107 -16.321 -23.215 1.00 87.62 314 GLY A N 1
ATOM 2577 C CA . GLY A 1 314 ? 23.109 -16.996 -21.920 1.00 87.62 314 GLY A CA 1
ATOM 2578 C C . GLY A 1 314 ? 23.092 -16.027 -20.735 1.00 87.62 314 GLY A C 1
ATOM 2579 O O . GLY A 1 314 ? 23.562 -14.892 -20.803 1.00 87.62 314 GLY A O 1
ATOM 2580 N N . GLY A 1 315 ? 22.493 -16.473 -19.626 1.00 87.06 315 GLY A N 1
ATOM 2581 C CA . GLY A 1 315 ? 22.321 -15.651 -18.425 1.00 87.06 315 GLY A CA 1
ATOM 2582 C C . GLY A 1 315 ? 21.608 -14.331 -18.733 1.00 87.06 315 GLY A C 1
ATOM 2583 O O . GLY A 1 315 ? 20.552 -14.323 -19.368 1.00 87.06 315 GLY A O 1
ATOM 2584 N N . THR A 1 316 ? 22.206 -13.221 -18.305 1.00 91.44 316 THR A N 1
ATOM 2585 C CA . THR A 1 316 ? 21.732 -11.858 -18.585 1.00 91.44 316 THR A CA 1
ATOM 2586 C C . THR A 1 316 ? 22.477 -11.193 -19.743 1.00 91.44 316 THR A C 1
ATOM 2588 O O . THR A 1 316 ? 22.340 -9.991 -19.923 1.00 91.44 316 THR A O 1
ATOM 2591 N N . HIS A 1 317 ? 23.264 -11.921 -20.542 1.00 95.25 317 HIS A N 1
ATOM 2592 C CA . HIS A 1 317 ? 23.952 -11.322 -21.684 1.00 95.25 317 HIS A CA 1
ATOM 2593 C C . HIS A 1 317 ? 23.038 -11.308 -22.915 1.00 95.25 317 HIS A C 1
ATOM 2595 O O . HIS A 1 317 ? 22.683 -12.356 -23.466 1.00 95.25 317 HIS A O 1
ATOM 2601 N N . TYR A 1 318 ? 22.644 -10.103 -23.324 1.00 96.94 318 TYR A N 1
ATOM 2602 C CA . TYR A 1 318 ? 21.806 -9.855 -24.491 1.00 96.94 318 TYR A CA 1
ATOM 2603 C C . TYR A 1 318 ? 22.452 -8.803 -25.378 1.00 96.94 318 TYR A C 1
ATOM 2605 O O . TYR A 1 318 ? 22.929 -7.778 -24.893 1.00 96.94 318 TYR A O 1
ATOM 2613 N N . THR A 1 319 ? 22.394 -9.026 -26.683 1.00 97.00 319 THR A N 1
ATOM 2614 C CA . THR A 1 319 ? 22.836 -8.058 -27.685 1.00 97.00 319 THR A CA 1
ATOM 2615 C C . THR A 1 319 ? 21.697 -7.710 -28.631 1.00 97.00 319 THR A C 1
ATOM 2617 O O . THR A 1 319 ? 20.723 -8.453 -28.780 1.00 97.00 319 THR A O 1
ATOM 2620 N N . VAL A 1 320 ? 21.820 -6.561 -29.285 1.00 97.25 320 VAL A N 1
ATOM 2621 C CA . VAL A 1 320 ? 20.937 -6.124 -30.360 1.00 97.25 320 VAL A CA 1
ATOM 2622 C C . VAL A 1 320 ? 21.726 -5.994 -31.656 1.00 97.25 320 VAL A C 1
ATOM 2624 O O . VAL A 1 320 ? 22.784 -5.371 -31.690 1.00 97.25 320 VAL A O 1
ATOM 2627 N N . ILE A 1 321 ? 21.199 -6.583 -32.725 1.00 95.25 321 ILE A N 1
ATOM 2628 C CA . ILE A 1 321 ? 21.660 -6.389 -34.097 1.00 95.25 321 ILE A CA 1
ATOM 2629 C C . ILE A 1 321 ? 20.878 -5.235 -34.697 1.00 95.25 321 ILE A C 1
ATOM 2631 O O . ILE A 1 321 ? 19.643 -5.274 -34.759 1.00 95.25 321 ILE A O 1
ATOM 2635 N N . LEU A 1 322 ? 21.603 -4.221 -35.153 1.00 92.62 322 LEU A N 1
ATOM 2636 C CA . LEU A 1 322 ? 21.014 -3.011 -35.701 1.00 92.62 322 LEU A CA 1
ATOM 2637 C C . LEU A 1 322 ? 20.463 -3.260 -37.121 1.00 92.62 322 LEU A C 1
ATOM 2639 O O . LEU A 1 322 ? 21.134 -3.897 -37.942 1.00 92.62 322 LEU A O 1
ATOM 2643 N N . PRO A 1 323 ? 19.251 -2.765 -37.444 1.00 91.31 323 PRO A N 1
ATOM 2644 C CA . PRO A 1 323 ? 18.662 -2.896 -38.776 1.00 91.31 323 PRO A CA 1
ATOM 2645 C C . PRO A 1 323 ? 19.436 -2.098 -39.837 1.00 91.31 323 PRO A C 1
ATOM 2647 O O . PRO A 1 323 ? 20.389 -1.375 -39.545 1.00 91.31 323 PRO A O 1
ATOM 2650 N N . GLN A 1 324 ? 19.028 -2.226 -41.102 1.00 84.75 324 GLN A N 1
ATOM 2651 C CA . GLN A 1 324 ? 19.567 -1.377 -42.168 1.00 84.75 324 GLN A CA 1
ATOM 2652 C C . GLN A 1 324 ? 19.201 0.095 -41.947 1.00 84.75 324 GLN A C 1
ATOM 2654 O O . GLN A 1 324 ? 18.083 0.409 -41.535 1.00 84.75 324 GLN A O 1
ATOM 2659 N N . TYR A 1 325 ? 20.134 0.991 -42.275 1.00 82.56 325 TYR A N 1
ATOM 2660 C CA . TYR A 1 325 ? 19.880 2.428 -42.246 1.00 82.56 325 TYR A CA 1
ATOM 2661 C C . TYR A 1 325 ? 18.838 2.808 -43.306 1.00 82.56 325 TYR A C 1
ATOM 2663 O O . TYR A 1 325 ? 18.979 2.484 -44.488 1.00 82.56 325 TYR A O 1
ATOM 2671 N N . GLN A 1 326 ? 17.797 3.523 -42.892 1.00 80.69 326 GLN A N 1
ATOM 2672 C CA . GLN A 1 326 ? 16.758 4.052 -43.763 1.00 80.69 326 GLN A CA 1
ATOM 2673 C C . GLN A 1 326 ? 17.077 5.482 -44.192 1.00 80.69 326 GLN A C 1
ATOM 2675 O O . GLN A 1 326 ? 17.250 6.378 -43.364 1.00 80.69 326 GLN A O 1
ATOM 2680 N N . ILE A 1 327 ? 17.072 5.718 -45.504 1.00 70.94 327 ILE A N 1
ATOM 2681 C CA . ILE A 1 327 ? 17.260 7.053 -46.076 1.00 70.94 327 ILE A CA 1
ATOM 2682 C C . ILE A 1 327 ? 16.027 7.923 -45.768 1.00 70.94 327 ILE A C 1
ATOM 2684 O O . ILE A 1 327 ? 14.881 7.533 -46.013 1.00 70.94 327 ILE A O 1
ATOM 2688 N N . GLY A 1 328 ? 16.261 9.121 -45.231 1.00 69.06 328 GLY A N 1
ATOM 2689 C CA . GLY A 1 328 ? 15.223 10.090 -44.882 1.00 69.06 328 GLY A CA 1
ATOM 2690 C C . GLY A 1 328 ? 15.443 10.694 -43.496 1.00 69.06 328 GLY A C 1
ATOM 2691 O O . GLY A 1 328 ? 16.579 10.900 -43.079 1.00 69.06 328 GLY A O 1
ATOM 2692 N N . ALA A 1 329 ? 14.352 11.000 -42.789 1.00 69.19 329 ALA A N 1
ATOM 2693 C CA . ALA A 1 329 ? 14.408 11.588 -41.451 1.00 69.19 329 ALA A CA 1
ATOM 2694 C C . ALA A 1 329 ? 15.096 10.662 -40.430 1.00 69.19 329 ALA A C 1
ATOM 2696 O O . ALA A 1 329 ? 14.879 9.451 -40.444 1.00 69.19 329 ALA A O 1
ATOM 2697 N N . ILE A 1 330 ? 15.859 11.252 -39.503 1.00 67.50 330 ILE A N 1
ATOM 2698 C CA . ILE A 1 330 ? 16.605 10.540 -38.445 1.00 67.50 330 ILE A CA 1
ATOM 2699 C C . ILE A 1 330 ? 15.677 9.671 -37.580 1.00 67.50 330 ILE A C 1
ATOM 2701 O O . ILE A 1 330 ? 16.059 8.574 -37.188 1.00 67.50 330 ILE A O 1
ATOM 2705 N N . GLU A 1 331 ? 14.432 10.100 -37.359 1.00 80.06 331 GLU A N 1
ATOM 2706 C CA . GLU A 1 331 ? 13.419 9.357 -36.591 1.00 80.06 331 GLU A CA 1
ATOM 2707 C C . GLU A 1 331 ? 13.127 7.957 -37.153 1.00 80.06 331 GLU A C 1
ATOM 2709 O O . GLU A 1 331 ? 12.750 7.059 -36.405 1.00 80.06 331 GLU A O 1
ATOM 2714 N N . LYS A 1 332 ? 13.352 7.738 -38.458 1.00 83.25 332 LYS A N 1
ATOM 2715 C CA . LYS A 1 332 ? 13.212 6.419 -39.093 1.00 83.25 332 LYS A CA 1
ATOM 2716 C C . LYS A 1 332 ? 14.279 5.413 -38.654 1.00 83.25 332 LYS A C 1
ATOM 2718 O O . LYS A 1 332 ? 14.109 4.219 -38.869 1.00 83.25 332 LYS A O 1
ATOM 2723 N N . ASN A 1 333 ? 15.367 5.893 -38.058 1.00 89.88 333 ASN A N 1
ATOM 2724 C CA . ASN A 1 333 ? 16.506 5.096 -37.610 1.00 89.88 333 ASN A CA 1
ATOM 2725 C C . ASN A 1 333 ? 16.591 5.001 -36.080 1.00 89.88 333 ASN A C 1
ATOM 2727 O O . ASN A 1 333 ? 17.626 4.596 -35.559 1.00 89.88 333 ASN A O 1
ATOM 2731 N N . SER A 1 334 ? 15.517 5.369 -35.371 1.00 94.19 334 SER A N 1
ATOM 2732 C CA . SER A 1 334 ? 15.405 5.276 -33.915 1.00 94.19 334 SER A CA 1
ATOM 2733 C C . SER A 1 334 ? 14.325 4.266 -33.521 1.00 94.19 334 SER A C 1
ATOM 2735 O O . SER A 1 334 ? 13.164 4.375 -33.924 1.00 94.19 334 SER A O 1
ATOM 2737 N N . TYR A 1 335 ? 14.703 3.267 -32.725 1.00 95.56 335 TYR A N 1
ATOM 2738 C CA . TYR A 1 335 ? 13.854 2.141 -32.352 1.00 95.56 335 TYR A CA 1
ATOM 2739 C C . TYR A 1 335 ? 13.826 1.974 -30.836 1.00 95.56 335 TYR A C 1
ATOM 2741 O O . TYR A 1 335 ? 14.839 1.667 -30.216 1.00 95.56 335 TYR A O 1
ATOM 2749 N N . ILE A 1 336 ? 12.648 2.125 -30.233 1.00 96.56 336 ILE A N 1
ATOM 2750 C CA . ILE A 1 336 ? 12.458 1.846 -28.807 1.00 96.56 336 ILE A CA 1
ATOM 2751 C C . ILE A 1 336 ? 12.185 0.354 -28.638 1.00 96.56 336 ILE A C 1
ATOM 2753 O O . ILE A 1 336 ? 11.231 -0.177 -29.216 1.00 96.56 336 ILE A O 1
ATOM 2757 N N . ILE A 1 337 ? 13.006 -0.301 -27.825 1.00 97.25 337 ILE A N 1
ATOM 2758 C CA . ILE A 1 337 ? 12.789 -1.669 -27.354 1.00 97.25 337 ILE A CA 1
ATOM 2759 C C . ILE A 1 337 ? 12.492 -1.641 -25.857 1.00 97.25 337 ILE A C 1
ATOM 2761 O O . ILE A 1 337 ? 12.972 -0.758 -25.144 1.00 97.25 337 ILE A O 1
ATOM 2765 N N . SER A 1 338 ? 11.699 -2.592 -25.371 1.00 97.62 338 SER A N 1
ATOM 2766 C CA . SER A 1 338 ? 11.450 -2.747 -23.938 1.00 97.62 338 SER A CA 1
ATOM 2767 C C . SER A 1 338 ? 11.618 -4.181 -23.466 1.00 97.62 338 SER A C 1
ATOM 2769 O O . SER A 1 338 ? 11.465 -5.123 -24.246 1.00 97.62 338 SER A O 1
ATOM 2771 N N . ALA A 1 339 ? 11.931 -4.337 -22.183 1.00 97.56 339 ALA A N 1
ATOM 2772 C CA . ALA A 1 339 ? 12.121 -5.631 -21.548 1.00 97.56 339 ALA A CA 1
ATOM 2773 C C . ALA A 1 339 ? 11.445 -5.700 -20.175 1.00 97.56 339 ALA A C 1
ATOM 2775 O O . ALA A 1 339 ? 11.363 -4.699 -19.455 1.00 97.56 339 ALA A O 1
ATOM 2776 N N . VAL A 1 340 ? 10.982 -6.897 -19.812 1.00 98.06 340 VAL A N 1
ATOM 2777 C CA . VAL A 1 340 ? 10.455 -7.243 -18.486 1.00 98.06 340 VAL A CA 1
ATOM 2778 C C . VAL A 1 340 ? 11.117 -8.539 -18.029 1.00 98.06 340 VAL A C 1
ATOM 2780 O O . VAL A 1 340 ? 11.000 -9.563 -18.696 1.00 98.06 340 VAL A O 1
ATOM 2783 N N . ALA A 1 341 ? 11.802 -8.510 -16.887 1.00 97.50 341 ALA A N 1
ATOM 2784 C CA . ALA A 1 341 ? 12.382 -9.707 -16.284 1.00 97.50 341 ALA A CA 1
ATOM 2785 C C . ALA A 1 341 ? 11.330 -10.436 -15.440 1.00 97.50 341 ALA A C 1
ATOM 2787 O O . ALA A 1 341 ? 10.503 -9.788 -14.788 1.00 97.50 341 ALA A O 1
ATOM 2788 N N . ILE A 1 342 ? 11.371 -11.769 -15.444 1.00 97.00 342 ILE A N 1
ATOM 2789 C CA . ILE A 1 342 ? 10.421 -12.617 -14.717 1.00 97.00 342 ILE A CA 1
ATOM 2790 C C . ILE A 1 342 ? 11.175 -13.687 -13.946 1.00 97.00 342 ILE A C 1
ATOM 2792 O O . ILE A 1 342 ? 11.997 -14.407 -14.511 1.00 97.00 342 ILE A O 1
ATOM 2796 N N . ASP A 1 343 ? 10.897 -13.809 -12.653 1.00 96.31 343 ASP A N 1
ATOM 2797 C CA . ASP A 1 343 ? 11.473 -14.873 -11.835 1.00 96.31 343 ASP A CA 1
ATOM 2798 C C . ASP A 1 343 ? 10.688 -16.194 -11.931 1.00 96.31 343 ASP A C 1
ATOM 2800 O O . ASP A 1 343 ? 9.595 -16.280 -12.490 1.00 96.31 343 ASP A O 1
ATOM 2804 N N . THR A 1 344 ? 11.256 -17.250 -11.356 1.00 96.31 344 THR A N 1
ATOM 2805 C CA . THR A 1 344 ? 10.660 -18.599 -11.288 1.00 96.31 344 THR A CA 1
ATOM 2806 C C . THR A 1 344 ? 9.315 -18.673 -10.561 1.00 96.31 344 THR A C 1
ATOM 2808 O O . THR A 1 344 ? 8.615 -19.672 -10.693 1.00 96.31 344 THR A O 1
ATOM 2811 N N . HIS A 1 345 ? 8.932 -17.632 -9.818 1.00 93.94 345 HIS A N 1
ATOM 2812 C CA . HIS A 1 345 ? 7.650 -17.528 -9.118 1.00 93.94 345 HIS A CA 1
ATOM 2813 C C . HIS A 1 345 ? 6.654 -16.622 -9.869 1.00 93.94 345 HIS A C 1
ATOM 2815 O O . HIS A 1 345 ? 5.573 -16.324 -9.360 1.00 93.94 345 HIS A O 1
ATOM 2821 N N . GLY A 1 346 ? 6.998 -16.181 -11.085 1.00 93.62 346 GLY A N 1
ATOM 2822 C CA . GLY A 1 346 ? 6.153 -15.342 -11.930 1.00 93.62 346 GLY A CA 1
ATOM 2823 C C . GLY A 1 346 ? 6.123 -13.864 -11.531 1.00 93.62 346 GLY A C 1
ATOM 2824 O O . GLY A 1 346 ? 5.290 -13.117 -12.049 1.00 93.62 346 GLY A O 1
ATOM 2825 N N . ASN A 1 347 ? 6.995 -13.400 -10.626 1.00 94.31 347 ASN A N 1
ATOM 2826 C CA . ASN A 1 347 ? 7.092 -11.971 -10.326 1.00 94.31 347 ASN A CA 1
ATOM 2827 C C . ASN A 1 347 ? 7.775 -11.248 -11.483 1.00 94.31 347 ASN A C 1
ATOM 2829 O O . ASN A 1 347 ? 8.736 -11.750 -12.055 1.00 94.31 347 ASN A O 1
ATOM 2833 N N . ARG A 1 348 ? 7.275 -10.057 -11.813 1.00 95.88 348 ARG A N 1
ATOM 2834 C CA . ARG A 1 348 ? 7.676 -9.291 -12.998 1.00 95.88 348 ARG A CA 1
ATOM 2835 C C . ARG A 1 348 ? 8.333 -7.981 -12.572 1.00 95.88 348 ARG A C 1
ATOM 2837 O O . ARG A 1 348 ? 7.856 -7.340 -11.632 1.00 95.88 348 ARG A O 1
ATOM 2844 N N . SER A 1 349 ? 9.398 -7.574 -13.258 1.00 96.81 349 SER A N 1
ATOM 2845 C CA . SER A 1 349 ? 9.976 -6.237 -13.088 1.00 96.81 349 SER A CA 1
ATOM 2846 C C . SER A 1 349 ? 9.050 -5.155 -13.650 1.00 96.81 349 SER A C 1
ATOM 2848 O O . SER A 1 349 ? 8.117 -5.431 -14.410 1.00 96.81 349 SER A O 1
ATOM 2850 N N . ALA A 1 350 ? 9.343 -3.892 -13.335 1.00 95.31 350 ALA A N 1
ATOM 2851 C CA . ALA A 1 350 ? 8.855 -2.797 -14.166 1.00 95.31 350 ALA A CA 1
ATOM 2852 C C . ALA A 1 350 ? 9.437 -2.927 -15.593 1.00 95.31 350 ALA A C 1
ATOM 2854 O O . ALA A 1 350 ? 10.557 -3.434 -15.738 1.00 95.31 350 ALA A O 1
ATOM 2855 N N . PRO A 1 351 ? 8.705 -2.494 -16.636 1.00 96.50 351 PRO A N 1
ATOM 2856 C CA . PRO A 1 351 ? 9.246 -2.447 -17.985 1.00 96.50 351 PRO A CA 1
ATOM 2857 C C . PRO A 1 351 ? 10.354 -1.394 -18.070 1.00 96.50 351 PRO A C 1
ATOM 2859 O O . PRO A 1 351 ? 10.163 -0.255 -17.645 1.00 96.50 351 PRO A O 1
ATOM 2862 N N . VAL A 1 352 ? 11.492 -1.776 -18.643 1.00 97.50 352 VAL A N 1
ATOM 2863 C CA . VAL A 1 352 ? 12.621 -0.876 -18.929 1.00 97.50 352 VAL A CA 1
ATOM 2864 C C . VAL A 1 352 ? 12.729 -0.694 -20.434 1.00 97.50 352 VAL A C 1
ATOM 2866 O O . VAL A 1 352 ? 12.392 -1.612 -21.180 1.00 97.50 352 VAL A O 1
ATOM 2869 N N . GLN A 1 353 ? 13.159 0.485 -20.880 1.00 97.69 353 GLN A N 1
ATOM 2870 C CA . GLN A 1 353 ? 13.274 0.826 -22.294 1.00 97.69 353 GLN A CA 1
ATOM 2871 C C . GLN A 1 353 ? 14.707 1.202 -22.657 1.00 97.69 353 GLN A C 1
ATOM 2873 O O . GLN A 1 353 ? 15.405 1.812 -21.855 1.00 97.69 353 GLN A O 1
ATOM 2878 N N . THR A 1 354 ? 15.092 0.875 -23.887 1.00 97.75 354 THR A N 1
ATOM 2879 C CA . THR A 1 354 ? 16.344 1.299 -24.518 1.00 97.75 354 THR A CA 1
ATOM 2880 C C . THR A 1 354 ? 16.022 1.856 -25.898 1.00 97.75 354 THR A C 1
ATOM 2882 O O . THR A 1 354 ? 15.205 1.289 -26.629 1.00 97.75 354 THR A O 1
ATOM 2885 N N . THR A 1 355 ? 16.673 2.954 -26.272 1.00 97.50 355 THR A N 1
ATOM 2886 C CA . THR A 1 355 ? 16.573 3.527 -27.619 1.00 97.50 355 THR A CA 1
ATOM 2887 C C . THR A 1 355 ? 17.748 3.066 -28.474 1.00 97.50 355 THR A C 1
ATOM 2889 O O . THR A 1 355 ? 18.896 3.361 -28.163 1.00 97.50 355 THR A O 1
ATOM 2892 N N . VAL A 1 356 ? 17.474 2.355 -29.563 1.00 96.19 356 VAL A N 1
ATOM 2893 C CA . VAL A 1 356 ? 18.480 1.901 -30.531 1.00 96.19 356 VAL A CA 1
ATOM 2894 C C . VAL A 1 356 ? 18.505 2.864 -31.713 1.00 96.19 356 VAL A C 1
ATOM 2896 O O . VAL A 1 356 ? 17.493 3.030 -32.392 1.00 96.19 356 VAL A O 1
ATOM 2899 N N . ILE A 1 357 ? 19.654 3.485 -31.961 1.00 93.75 357 ILE A N 1
ATOM 2900 C CA . ILE A 1 357 ? 19.879 4.478 -33.011 1.00 93.75 357 ILE A CA 1
ATOM 2901 C C . ILE A 1 357 ? 20.855 3.895 -34.032 1.00 93.75 357 ILE A C 1
ATOM 2903 O O . ILE A 1 357 ? 21.964 3.491 -33.681 1.00 93.75 357 ILE A O 1
ATOM 2907 N N . VAL A 1 358 ? 20.432 3.848 -35.296 1.00 91.62 358 VAL A N 1
ATOM 2908 C CA . VAL A 1 358 ? 21.276 3.399 -36.409 1.00 91.62 358 VAL A CA 1
ATOM 2909 C C . VAL A 1 358 ? 21.916 4.603 -37.089 1.00 91.62 358 VAL A C 1
ATOM 2911 O O . VAL A 1 358 ? 21.235 5.417 -37.718 1.00 91.62 358 VAL A O 1
ATOM 2914 N N . ASP A 1 359 ? 23.235 4.690 -36.983 1.00 84.88 359 ASP A N 1
ATOM 2915 C CA . ASP A 1 359 ? 24.053 5.726 -37.593 1.00 84.88 359 ASP A CA 1
ATOM 2916 C C . ASP A 1 359 ? 24.296 5.439 -39.081 1.00 84.88 359 ASP A C 1
ATOM 2918 O O . ASP A 1 359 ? 24.338 4.294 -39.544 1.00 84.88 359 ASP A O 1
ATOM 2922 N N . LYS A 1 360 ? 24.469 6.511 -39.857 1.00 76.69 360 LYS A N 1
ATOM 2923 C CA . LYS A 1 360 ? 24.810 6.420 -41.279 1.00 76.69 360 LYS A CA 1
ATOM 2924 C C . LYS A 1 360 ? 26.285 6.029 -41.429 1.00 76.69 360 LYS A C 1
ATOM 2926 O O . LYS A 1 360 ? 27.148 6.724 -40.898 1.00 76.69 360 LYS A O 1
ATOM 2931 N N . SER A 1 361 ? 26.577 4.974 -42.194 1.00 73.38 361 SER A N 1
ATOM 2932 C CA . SER A 1 361 ? 27.956 4.544 -42.473 1.00 73.38 361 SER A CA 1
ATOM 2933 C C . SER A 1 361 ? 28.790 5.643 -43.148 1.00 73.38 361 SER A C 1
ATOM 2935 O O . SER A 1 361 ? 28.301 6.376 -44.016 1.00 73.38 361 SER A O 1
ATOM 2937 N N . LEU A 1 362 ? 30.070 5.730 -42.776 1.00 75.06 362 LEU A N 1
ATOM 2938 C CA . LEU A 1 362 ? 31.048 6.638 -43.380 1.00 75.06 362 LEU A CA 1
ATOM 2939 C C . LEU A 1 362 ? 31.550 6.069 -44.720 1.00 75.06 362 LEU A C 1
ATOM 2941 O O . LEU A 1 362 ? 31.981 4.920 -44.794 1.00 75.06 362 LEU A O 1
ATOM 2945 N N . ILE A 1 363 ? 31.504 6.878 -45.782 1.00 85.12 363 ILE A N 1
ATOM 2946 C CA . ILE A 1 363 ? 31.952 6.496 -47.132 1.00 85.12 363 ILE A CA 1
ATOM 2947 C C . ILE A 1 363 ? 33.477 6.340 -47.158 1.00 85.12 363 ILE A C 1
ATOM 2949 O O . ILE A 1 363 ? 34.200 7.239 -46.730 1.00 85.12 363 ILE A O 1
ATOM 2953 N N . ASN A 1 364 ? 33.975 5.246 -47.741 1.00 87.50 364 ASN A N 1
ATOM 2954 C CA . ASN A 1 364 ? 35.387 5.082 -48.072 1.00 87.50 364 ASN A CA 1
ATOM 2955 C C . ASN A 1 364 ? 35.601 5.317 -49.575 1.00 87.50 364 ASN A C 1
ATOM 2957 O O . ASN A 1 364 ? 35.336 4.458 -50.421 1.00 87.50 364 ASN A O 1
ATOM 2961 N N . THR A 1 365 ? 36.128 6.489 -49.924 1.00 88.56 365 THR A N 1
ATOM 2962 C CA . THR A 1 365 ? 36.389 6.868 -51.322 1.00 88.56 365 THR A CA 1
ATOM 2963 C C . THR A 1 365 ? 37.503 6.059 -51.983 1.00 88.56 365 THR A C 1
ATOM 2965 O O . THR A 1 365 ? 37.496 5.929 -53.205 1.00 88.56 365 THR A O 1
ATOM 2968 N N . ARG A 1 366 ? 38.436 5.482 -51.211 1.00 87.19 366 ARG A N 1
ATOM 2969 C CA . ARG A 1 366 ? 39.549 4.678 -51.748 1.00 87.19 366 ARG A CA 1
ATOM 2970 C C . ARG A 1 366 ? 39.077 3.314 -52.238 1.00 87.19 366 ARG A C 1
ATOM 2972 O O . ARG A 1 366 ? 39.514 2.872 -53.294 1.00 87.19 366 ARG A O 1
ATOM 2979 N N . ASN A 1 367 ? 38.183 2.679 -51.482 1.00 89.19 367 ASN A N 1
ATOM 2980 C CA . ASN A 1 367 ? 37.614 1.374 -51.825 1.00 89.19 367 ASN A CA 1
ATOM 2981 C C . ASN A 1 367 ? 36.461 1.497 -52.838 1.00 89.19 367 ASN A C 1
ATOM 2983 O O . ASN A 1 367 ? 36.116 0.531 -53.517 1.00 89.19 367 ASN A O 1
ATOM 2987 N N . SER A 1 368 ? 35.876 2.690 -52.962 1.00 93.50 368 SER A N 1
ATOM 2988 C CA . SER A 1 368 ? 34.849 2.996 -53.958 1.00 93.50 368 SER A CA 1
ATOM 2989 C C . SER A 1 368 ? 35.437 3.076 -55.375 1.00 93.50 368 SER A C 1
ATOM 2991 O O . SER A 1 368 ? 36.534 3.594 -55.602 1.00 93.50 368 SER A O 1
ATOM 2993 N N . LEU A 1 369 ? 34.691 2.584 -56.364 1.00 94.50 369 LEU A N 1
ATOM 2994 C CA . LEU A 1 369 ? 35.164 2.415 -57.741 1.00 94.50 369 LEU A CA 1
ATOM 2995 C C . LEU A 1 369 ? 34.260 3.129 -58.740 1.00 94.50 369 LEU A C 1
ATOM 2997 O O . LEU A 1 369 ? 33.041 3.024 -58.658 1.00 94.50 369 LEU A O 1
ATOM 3001 N N . PHE A 1 370 ? 34.859 3.771 -59.742 1.00 96.69 370 PHE A N 1
ATOM 3002 C CA . PHE A 1 370 ? 34.149 4.300 -60.903 1.00 96.69 370 PHE A CA 1
ATOM 3003 C C . PHE A 1 370 ? 34.680 3.627 -62.168 1.00 96.69 370 PHE A C 1
ATOM 3005 O O . PHE A 1 370 ? 35.876 3.673 -62.457 1.00 96.69 370 PHE A O 1
ATOM 3012 N N . SER A 1 371 ? 33.805 2.900 -62.862 1.00 94.56 371 SER A N 1
ATOM 3013 C CA . SER A 1 371 ? 34.212 1.889 -63.841 1.00 94.56 371 SER A CA 1
ATOM 3014 C C . SER A 1 371 ? 33.414 1.960 -65.149 1.00 94.56 371 SER A C 1
ATOM 3016 O O . SER A 1 371 ? 32.228 2.283 -65.104 1.00 94.56 371 SER A O 1
ATOM 3018 N N . PRO A 1 372 ? 34.016 1.598 -66.297 1.00 95.38 372 PRO A N 1
ATOM 3019 C CA . PRO A 1 372 ? 35.449 1.354 -66.495 1.00 95.38 372 PRO A CA 1
ATOM 3020 C C . PRO A 1 372 ? 36.302 2.613 -66.259 1.00 95.38 372 PRO A C 1
ATOM 3022 O O . PRO A 1 372 ? 35.871 3.724 -66.547 1.00 95.38 372 PRO A O 1
ATOM 3025 N N . LYS A 1 373 ? 37.531 2.436 -65.745 1.00 93.56 373 LYS A N 1
ATOM 3026 C CA . LYS A 1 373 ? 38.468 3.549 -65.480 1.00 93.56 373 LYS A CA 1
ATOM 3027 C C . LYS A 1 373 ? 38.907 4.249 -66.768 1.00 93.56 373 LYS A C 1
ATOM 3029 O O . LYS A 1 373 ? 39.198 5.440 -66.758 1.00 93.56 373 LYS A O 1
ATOM 3034 N N . GLN A 1 374 ? 38.977 3.503 -67.866 1.00 95.06 374 GLN A N 1
ATOM 3035 C CA . GLN A 1 374 ? 39.296 4.005 -69.196 1.00 95.06 374 GLN A CA 1
ATOM 3036 C C . GLN A 1 374 ? 38.358 3.365 -70.213 1.00 95.06 374 GLN A C 1
ATOM 3038 O O . GLN A 1 374 ? 38.057 2.176 -70.124 1.00 95.06 374 GLN A O 1
ATOM 3043 N N . SER A 1 375 ? 37.902 4.155 -71.173 1.00 95.12 375 SER A N 1
ATOM 3044 C CA . SER A 1 375 ? 37.062 3.703 -72.282 1.00 95.12 375 SER A CA 1
ATOM 3045 C C . SER A 1 375 ? 37.350 4.532 -73.526 1.00 95.12 375 SER A C 1
ATOM 3047 O O . SER A 1 375 ? 37.907 5.630 -73.431 1.00 95.12 375 SER A O 1
ATOM 3049 N N . GLN A 1 376 ? 36.984 3.995 -74.687 1.00 93.81 376 GLN A N 1
ATOM 3050 C CA . GLN A 1 376 ? 37.180 4.648 -75.971 1.00 93.81 376 GLN A CA 1
ATOM 3051 C C . GLN A 1 376 ? 35.888 4.603 -76.783 1.00 93.81 376 GLN A C 1
ATOM 3053 O O . GLN A 1 376 ? 35.256 3.552 -76.877 1.00 93.81 376 GLN A O 1
ATOM 3058 N N . LEU A 1 377 ? 35.515 5.738 -77.367 1.00 93.00 377 LEU A N 1
ATOM 3059 C CA . LEU A 1 377 ? 34.360 5.886 -78.249 1.00 93.00 377 LEU A CA 1
ATOM 3060 C C . LEU A 1 377 ? 34.801 6.516 -79.569 1.00 93.00 377 LEU A C 1
ATOM 3062 O O . LEU A 1 377 ? 35.778 7.261 -79.617 1.00 93.00 377 LEU A O 1
ATOM 3066 N N . PHE A 1 378 ? 34.067 6.242 -80.640 1.00 91.75 378 PHE A N 1
ATOM 3067 C CA . PHE A 1 378 ? 34.195 7.015 -81.871 1.00 91.75 378 PHE A CA 1
ATOM 3068 C C . PHE A 1 378 ? 33.433 8.337 -81.723 1.00 91.75 378 PHE A C 1
ATOM 3070 O O . PHE A 1 378 ? 32.312 8.351 -81.217 1.00 91.75 378 PHE A O 1
ATOM 3077 N N . ALA A 1 379 ? 34.039 9.443 -82.153 1.00 88.75 379 ALA A N 1
ATOM 3078 C CA . ALA A 1 379 ? 33.462 10.786 -82.121 1.00 88.75 379 ALA A CA 1
ATOM 3079 C C . ALA A 1 379 ? 32.424 10.982 -83.243 1.00 88.75 379 ALA A C 1
ATOM 3081 O O . ALA A 1 379 ? 32.598 11.819 -84.125 1.00 88.75 379 ALA A O 1
ATOM 3082 N N . ASN A 1 380 ? 31.366 10.169 -83.237 1.00 88.19 380 ASN A N 1
ATOM 3083 C CA . ASN A 1 380 ? 30.339 10.123 -84.281 1.00 88.19 380 ASN A CA 1
ATOM 3084 C C . ASN A 1 380 ? 28.987 10.731 -83.850 1.00 88.19 380 ASN A C 1
ATOM 3086 O O . ASN A 1 380 ? 28.012 10.635 -84.585 1.00 88.19 380 ASN A O 1
ATOM 3090 N N . GLY A 1 381 ? 28.899 11.329 -82.657 1.00 87.06 381 GLY A N 1
ATOM 3091 C CA . GLY A 1 381 ? 27.666 11.929 -82.130 1.00 87.06 381 GLY A CA 1
ATOM 3092 C C . GLY A 1 381 ? 26.653 10.951 -81.509 1.00 87.06 381 GLY A C 1
ATOM 3093 O O . GLY A 1 381 ? 25.693 11.400 -80.872 1.00 87.06 381 GLY A O 1
ATOM 3094 N N . GLU A 1 382 ? 26.858 9.638 -81.668 1.00 90.06 382 GLU A N 1
ATOM 3095 C CA . GLU A 1 382 ? 25.889 8.596 -81.287 1.00 90.06 382 GLU A CA 1
ATOM 3096 C C . GLU A 1 382 ? 26.456 7.535 -80.337 1.00 90.06 382 GLU A C 1
ATOM 3098 O O . GLU A 1 382 ? 25.711 6.981 -79.531 1.00 90.06 382 GLU A O 1
ATOM 3103 N N . ALA A 1 383 ? 27.757 7.236 -80.400 1.00 93.12 383 ALA A N 1
ATOM 3104 C CA . ALA A 1 383 ? 28.369 6.182 -79.597 1.00 93.12 383 ALA A CA 1
ATOM 3105 C C . ALA A 1 383 ? 28.212 6.469 -78.095 1.00 93.12 383 ALA A C 1
ATOM 3107 O O . ALA A 1 383 ? 28.457 7.582 -77.638 1.00 93.12 383 ALA A O 1
ATOM 3108 N N . THR A 1 384 ? 27.836 5.467 -77.300 1.00 95.88 384 THR A N 1
ATOM 3109 C CA . THR A 1 384 ? 27.592 5.653 -75.860 1.00 95.88 384 THR A CA 1
ATOM 3110 C C . THR A 1 384 ? 28.469 4.760 -74.995 1.00 95.88 384 THR A C 1
ATOM 3112 O O . THR A 1 384 ? 28.655 3.587 -75.311 1.00 95.88 384 THR A O 1
ATOM 3115 N N . GLN A 1 385 ? 28.905 5.273 -73.845 1.00 96.94 385 GLN A N 1
ATOM 3116 C CA . GLN A 1 385 ? 29.568 4.512 -72.790 1.00 96.94 385 GLN A CA 1
ATOM 3117 C C . GLN A 1 385 ? 28.793 4.631 -71.478 1.00 96.94 385 GLN A C 1
ATOM 3119 O O . GLN A 1 385 ? 28.604 5.725 -70.946 1.00 96.94 385 GLN A O 1
ATOM 3124 N N . ARG A 1 386 ? 28.411 3.489 -70.901 1.00 97.38 386 ARG A N 1
ATOM 3125 C CA . ARG A 1 386 ? 27.865 3.430 -69.541 1.00 97.38 386 ARG A CA 1
ATOM 3126 C C . ARG A 1 386 ? 28.998 3.320 -68.522 1.00 97.38 386 ARG A C 1
ATOM 3128 O O . ARG A 1 386 ? 29.849 2.440 -68.657 1.00 97.38 386 ARG A O 1
ATOM 3135 N N . LEU A 1 387 ? 28.976 4.169 -67.498 1.00 97.31 387 LEU A N 1
ATOM 3136 C CA . LEU A 1 387 ? 29.887 4.128 -66.354 1.00 97.31 387 LEU A CA 1
ATOM 3137 C C . LEU A 1 387 ? 29.107 3.804 -65.072 1.00 97.31 387 LEU A C 1
ATOM 3139 O O . LEU A 1 387 ? 27.970 4.247 -64.905 1.00 97.31 387 LEU A O 1
ATOM 3143 N N . ILE A 1 388 ? 29.711 3.030 -64.170 1.00 97.56 388 ILE A N 1
ATOM 3144 C CA . ILE A 1 388 ? 29.121 2.598 -62.899 1.00 97.56 388 ILE A CA 1
ATOM 3145 C C . ILE A 1 388 ? 30.005 3.062 -61.742 1.00 97.56 388 ILE A C 1
ATOM 3147 O O . ILE A 1 388 ? 31.170 2.665 -61.650 1.00 97.56 388 ILE A O 1
ATOM 3151 N N . LEU A 1 389 ? 29.426 3.860 -60.845 1.00 96.94 389 LEU A N 1
ATOM 3152 C CA . LEU A 1 389 ? 29.984 4.243 -59.551 1.00 96.94 389 LEU A CA 1
ATOM 3153 C C . LEU A 1 389 ? 29.507 3.250 -58.485 1.00 96.94 389 LEU A C 1
ATOM 3155 O O . LEU A 1 389 ? 28.307 3.118 -58.260 1.00 96.94 389 LEU A O 1
ATOM 3159 N N . SER A 1 390 ? 30.444 2.558 -57.844 1.00 95.81 390 SER A N 1
ATOM 3160 C CA . SER A 1 390 ? 30.218 1.695 -56.682 1.00 95.81 390 SER A CA 1
ATOM 3161 C C . SER A 1 390 ? 30.779 2.375 -55.436 1.00 95.81 390 SER A C 1
ATOM 3163 O O . SER A 1 390 ? 31.976 2.651 -55.388 1.00 95.81 390 SER A O 1
ATOM 3165 N N . ILE A 1 391 ? 29.925 2.640 -54.451 1.00 92.62 391 ILE A N 1
ATOM 3166 C CA . ILE A 1 391 ? 30.258 3.326 -53.201 1.00 92.62 391 ILE A CA 1
ATOM 3167 C C . ILE A 1 391 ? 30.210 2.320 -52.058 1.00 92.62 391 ILE A C 1
ATOM 3169 O O . ILE A 1 391 ? 29.196 1.644 -51.865 1.00 92.62 391 ILE A O 1
ATOM 3173 N N . VAL A 1 392 ? 31.300 2.236 -51.303 1.00 88.44 392 VAL A N 1
ATOM 3174 C CA . VAL A 1 392 ? 31.443 1.314 -50.172 1.00 88.44 392 VAL A CA 1
ATOM 3175 C C . VAL A 1 392 ? 32.030 2.010 -48.944 1.00 88.44 392 VAL A C 1
ATOM 3177 O O . VAL A 1 392 ? 32.600 3.099 -49.052 1.00 88.44 392 VAL A O 1
ATOM 3180 N N . ASP A 1 393 ? 31.874 1.395 -47.776 1.00 83.56 393 ASP A N 1
ATOM 3181 C CA . ASP A 1 393 ? 32.534 1.795 -46.532 1.00 83.56 393 ASP A CA 1
ATOM 3182 C C . ASP A 1 393 ? 33.906 1.109 -46.365 1.00 83.56 393 ASP A C 1
ATOM 3184 O O . ASP A 1 393 ? 34.457 0.511 -47.297 1.00 83.56 393 ASP A O 1
ATOM 3188 N N . ASN A 1 394 ? 34.499 1.239 -45.176 1.00 80.44 394 ASN A N 1
ATOM 3189 C CA . ASN A 1 394 ? 35.794 0.639 -44.848 1.00 80.44 394 ASN A CA 1
ATOM 3190 C C . ASN A 1 394 ? 35.783 -0.897 -44.884 1.00 80.44 394 ASN A C 1
ATOM 3192 O O . ASN A 1 394 ? 36.832 -1.487 -45.139 1.00 80.44 394 ASN A O 1
ATOM 3196 N N . ASP A 1 395 ? 34.619 -1.524 -44.704 1.00 77.19 395 ASP A N 1
ATOM 3197 C CA . ASP A 1 395 ? 34.442 -2.979 -44.676 1.00 77.19 395 ASP A CA 1
ATOM 3198 C C . ASP A 1 395 ? 34.007 -3.538 -46.044 1.00 77.19 395 ASP A C 1
ATOM 3200 O O . ASP A 1 395 ? 33.641 -4.708 -46.172 1.00 77.19 395 ASP A O 1
ATOM 3204 N N . ASN A 1 396 ? 34.075 -2.711 -47.097 1.00 80.31 396 ASN A N 1
ATOM 3205 C CA . ASN A 1 396 ? 33.612 -3.010 -48.455 1.00 80.31 396 ASN A CA 1
ATOM 3206 C C . ASN A 1 396 ? 32.107 -3.311 -48.550 1.00 80.31 396 ASN A C 1
ATOM 3208 O O . ASN A 1 396 ? 31.653 -3.924 -49.524 1.00 80.31 396 ASN A O 1
ATOM 3212 N N . LEU A 1 397 ? 31.314 -2.866 -47.572 1.00 79.44 397 LEU A N 1
ATOM 3213 C CA . LEU A 1 397 ? 29.863 -2.962 -47.642 1.00 79.44 397 LEU A CA 1
ATOM 3214 C C . LEU A 1 397 ? 29.306 -1.789 -48.463 1.00 79.44 397 LEU A C 1
ATOM 3216 O O . LEU A 1 397 ? 29.806 -0.668 -48.351 1.00 79.44 397 LEU A O 1
ATOM 3220 N N . PRO A 1 398 ? 28.281 -2.007 -49.310 1.00 85.00 398 PRO A N 1
ATOM 3221 C CA . PRO A 1 398 ? 27.692 -0.933 -50.103 1.00 85.00 398 PRO A CA 1
ATOM 3222 C C . PRO A 1 398 ? 27.095 0.173 -49.224 1.00 85.00 398 PRO A C 1
ATOM 3224 O O . PRO A 1 398 ? 26.271 -0.110 -48.354 1.00 85.00 398 PRO A O 1
ATOM 3227 N N . VAL A 1 399 ? 27.441 1.433 -49.502 1.00 85.00 399 VAL A N 1
ATOM 3228 C CA . VAL A 1 399 ? 26.852 2.605 -48.834 1.00 85.00 399 VAL A CA 1
ATOM 3229 C C . VAL A 1 399 ? 25.851 3.261 -49.774 1.00 85.00 399 VAL A C 1
ATOM 3231 O O . VAL A 1 399 ? 26.217 3.809 -50.814 1.00 85.00 399 VAL A O 1
ATOM 3234 N N . ASP A 1 400 ? 24.572 3.196 -49.407 1.00 84.12 400 ASP A N 1
ATOM 3235 C CA . ASP A 1 400 ? 23.481 3.742 -50.212 1.00 84.12 400 ASP A CA 1
ATOM 3236 C C . ASP A 1 400 ? 23.241 5.224 -49.876 1.00 84.12 400 ASP A C 1
ATOM 3238 O O . ASP A 1 400 ? 23.020 5.617 -48.728 1.00 84.12 400 ASP A O 1
ATOM 3242 N N . ILE A 1 401 ? 23.303 6.058 -50.905 1.00 83.88 401 ILE A N 1
ATOM 3243 C CA . ILE A 1 401 ? 23.082 7.505 -50.881 1.00 83.88 401 ILE A CA 1
ATOM 3244 C C . ILE A 1 401 ? 21.978 7.910 -51.870 1.00 83.88 401 ILE A C 1
ATOM 3246 O O . ILE A 1 401 ? 21.610 7.146 -52.768 1.00 83.88 401 ILE A O 1
ATOM 3250 N N . ASP A 1 402 ? 21.446 9.126 -51.723 1.00 83.00 402 ASP A N 1
ATOM 3251 C CA . ASP A 1 402 ? 20.517 9.682 -52.709 1.00 83.00 402 ASP A CA 1
ATOM 3252 C C . ASP A 1 402 ? 21.276 10.023 -54.001 1.00 83.00 402 ASP A C 1
ATOM 3254 O O . ASP A 1 402 ? 22.193 10.845 -54.001 1.00 83.00 402 ASP A O 1
ATOM 3258 N N . SER A 1 403 ? 20.881 9.406 -55.121 1.00 87.88 403 SER A N 1
ATOM 3259 C CA . SER A 1 403 ? 21.498 9.644 -56.430 1.00 87.88 403 SER A CA 1
ATOM 3260 C C . SER A 1 403 ? 21.397 11.099 -56.893 1.00 87.88 403 SER A C 1
ATOM 3262 O O . SER A 1 403 ? 22.213 11.526 -57.704 1.00 87.88 403 SER A O 1
ATOM 3264 N N . LYS A 1 404 ? 20.417 11.867 -56.393 1.00 86.88 404 LYS A N 1
ATOM 3265 C CA . LYS A 1 404 ? 20.236 13.287 -56.741 1.00 86.88 404 LYS A CA 1
ATOM 3266 C C . LYS A 1 404 ? 21.305 14.198 -56.140 1.00 86.88 404 LYS A C 1
ATOM 3268 O O . LYS A 1 404 ? 21.505 15.299 -56.637 1.00 86.88 404 LYS A O 1
ATOM 3273 N N . GLU A 1 405 ? 21.982 13.749 -55.087 1.00 88.38 405 GLU A N 1
ATOM 3274 C CA . GLU A 1 405 ? 23.061 14.494 -54.432 1.00 88.38 405 GLU A CA 1
ATOM 3275 C C . GLU A 1 405 ? 24.441 14.218 -55.064 1.00 88.38 405 GLU A C 1
ATOM 3277 O O . GLU A 1 405 ? 25.430 14.838 -54.668 1.00 88.38 405 GLU A O 1
ATOM 3282 N N . ILE A 1 406 ? 24.540 13.294 -56.031 1.00 92.94 406 ILE A N 1
ATOM 3283 C CA . ILE A 1 406 ? 25.798 12.992 -56.725 1.00 92.94 406 ILE A CA 1
ATOM 3284 C C . ILE A 1 406 ? 25.999 14.005 -57.852 1.00 92.94 406 ILE A C 1
ATOM 3286 O O . ILE A 1 406 ? 25.226 14.057 -58.811 1.00 92.94 406 ILE A O 1
ATOM 3290 N N . THR A 1 407 ? 27.071 14.783 -57.755 1.00 93.31 407 THR A N 1
ATOM 3291 C CA . THR A 1 407 ? 27.508 15.711 -58.799 1.00 93.31 407 THR A CA 1
ATOM 3292 C C . THR A 1 407 ? 28.679 15.120 -59.584 1.00 93.31 407 THR A C 1
ATOM 3294 O O . THR A 1 407 ? 29.289 14.125 -59.184 1.00 93.31 407 THR A O 1
ATOM 3297 N N . LEU A 1 408 ? 28.972 15.694 -60.750 1.00 94.81 408 LEU A N 1
ATOM 3298 C CA . LEU A 1 408 ? 30.035 15.224 -61.632 1.00 94.81 408 LEU A CA 1
ATOM 3299 C C . LEU A 1 408 ? 30.931 16.397 -62.021 1.00 94.81 408 LEU A C 1
ATOM 3301 O O . LEU A 1 408 ? 30.469 17.349 -62.644 1.00 94.81 408 LEU A O 1
ATOM 3305 N N . GLN A 1 409 ? 32.212 16.314 -61.673 1.00 94.81 409 GLN A N 1
ATOM 3306 C CA . GLN A 1 409 ? 33.229 17.216 -62.199 1.00 94.81 409 GLN A CA 1
ATOM 3307 C C . GLN A 1 409 ? 33.720 16.667 -63.540 1.00 94.81 409 GLN A C 1
ATOM 3309 O O . GLN A 1 409 ? 34.174 15.524 -63.627 1.00 94.81 409 GLN A O 1
ATOM 3314 N N . GLN A 1 410 ? 33.608 17.483 -64.582 1.00 93.12 410 GLN A N 1
ATOM 3315 C CA . GLN A 1 410 ? 33.996 17.143 -65.946 1.00 93.12 410 GLN A CA 1
ATOM 3316 C C . GLN A 1 410 ? 35.174 18.016 -66.378 1.00 93.12 410 GLN A C 1
ATOM 3318 O O . GLN A 1 410 ? 35.115 19.238 -66.268 1.00 93.12 410 GLN A O 1
ATOM 3323 N N . GLN A 1 411 ? 36.210 17.387 -66.927 1.00 93.56 411 GLN A N 1
ATOM 3324 C CA . GLN A 1 411 ? 37.333 18.065 -67.567 1.00 93.56 411 GLN A CA 1
ATOM 3325 C C . GLN A 1 411 ? 37.543 17.482 -68.967 1.00 93.56 411 GLN A C 1
ATOM 3327 O O . GLN A 1 411 ? 37.680 16.269 -69.108 1.00 93.56 411 GLN A O 1
ATOM 3332 N N . SER A 1 412 ? 37.567 18.337 -69.989 1.00 91.69 412 SER A N 1
ATOM 3333 C CA . SER A 1 412 ? 37.937 17.968 -71.362 1.00 91.69 412 SER A CA 1
ATOM 3334 C C . SER A 1 412 ? 39.318 18.536 -71.695 1.00 91.69 412 SER A C 1
ATOM 3336 O O . SER A 1 412 ? 39.719 19.557 -71.134 1.00 91.69 412 SER A O 1
ATOM 3338 N N . ASP A 1 413 ? 40.052 17.878 -72.589 1.00 91.75 413 ASP A N 1
ATOM 3339 C CA . ASP A 1 413 ? 41.310 18.385 -73.152 1.00 91.75 413 ASP A CA 1
ATOM 3340 C C . ASP A 1 413 ? 41.096 19.358 -74.327 1.00 91.75 413 ASP A C 1
ATOM 3342 O O . ASP A 1 413 ? 42.059 19.913 -74.857 1.00 91.75 413 ASP A O 1
ATOM 3346 N N . THR A 1 414 ? 39.840 19.600 -74.709 1.00 86.31 414 THR A N 1
ATOM 3347 C CA . THR A 1 414 ? 39.445 20.567 -75.735 1.00 86.31 414 THR A CA 1
ATOM 3348 C C . THR A 1 414 ? 38.281 21.431 -75.263 1.00 86.31 414 THR A C 1
ATOM 3350 O O . THR A 1 414 ? 37.287 20.952 -74.723 1.00 86.31 414 THR A O 1
ATOM 3353 N N . GLU A 1 415 ? 38.366 22.735 -75.524 1.00 81.69 415 GLU A N 1
ATOM 3354 C CA . GLU A 1 415 ? 37.289 23.688 -75.216 1.00 81.69 415 GLU A CA 1
ATOM 3355 C C . GLU A 1 415 ? 36.077 23.533 -76.146 1.00 81.69 415 GLU A C 1
ATOM 3357 O O . GLU A 1 415 ? 34.995 24.031 -75.849 1.00 81.69 415 GLU A O 1
ATOM 3362 N N . LYS A 1 416 ? 36.248 22.844 -77.283 1.00 83.31 416 LYS A N 1
ATOM 3363 C CA . LYS A 1 416 ? 35.190 22.630 -78.282 1.00 83.31 416 LYS A CA 1
ATOM 3364 C C . LYS A 1 416 ? 34.455 21.299 -78.110 1.00 83.31 416 LYS A C 1
ATOM 3366 O O . LYS A 1 416 ? 33.646 20.959 -78.966 1.00 83.31 416 LYS A O 1
ATOM 3371 N N . GLY A 1 417 ? 34.751 20.542 -77.054 1.00 83.06 417 GLY A N 1
ATOM 3372 C CA . GLY A 1 417 ? 34.099 19.269 -76.757 1.00 83.06 417 GLY A CA 1
ATOM 3373 C C . GLY A 1 417 ? 32.576 19.393 -76.688 1.00 83.06 417 GLY A C 1
ATOM 3374 O O . GLY A 1 417 ? 32.050 20.363 -76.143 1.00 83.06 417 GLY A O 1
ATOM 3375 N N . ASN A 1 418 ? 31.858 18.427 -77.259 1.00 89.56 418 ASN A N 1
ATOM 3376 C CA . ASN A 1 418 ? 30.392 18.441 -77.327 1.00 89.56 418 ASN A CA 1
ATOM 3377 C C . ASN A 1 418 ? 29.739 17.120 -76.883 1.00 89.56 418 ASN A C 1
ATOM 3379 O O . ASN A 1 418 ? 28.588 16.852 -77.235 1.00 89.56 418 ASN A O 1
ATOM 3383 N N . SER A 1 419 ? 30.445 16.301 -76.095 1.00 93.12 419 SER A N 1
ATOM 3384 C CA . SER A 1 419 ? 29.861 15.116 -75.457 1.00 93.12 419 SER A CA 1
ATOM 3385 C C . SER A 1 419 ? 28.719 15.467 -74.498 1.00 93.12 419 SER A C 1
ATOM 3387 O O . SER A 1 419 ? 28.752 16.475 -73.792 1.00 93.12 419 SER A O 1
ATOM 3389 N N . ARG A 1 420 ? 27.708 14.592 -74.433 1.00 94.44 420 ARG A N 1
ATOM 3390 C CA . ARG A 1 420 ? 26.553 14.724 -73.528 1.00 94.44 420 ARG A CA 1
ATOM 3391 C C . ARG A 1 420 ? 26.638 13.686 -72.418 1.00 94.44 420 ARG A C 1
ATOM 3393 O O . ARG A 1 420 ? 26.897 12.518 -72.694 1.00 94.44 420 ARG A O 1
ATOM 3400 N N . ILE A 1 421 ? 26.373 14.087 -71.178 1.00 95.50 421 ILE A N 1
ATOM 3401 C CA . ILE A 1 421 ? 26.445 13.199 -70.012 1.00 95.50 421 ILE A CA 1
ATOM 3402 C C . ILE A 1 421 ? 25.105 13.198 -69.280 1.00 95.50 421 ILE A C 1
ATOM 3404 O O . ILE A 1 421 ? 24.557 14.257 -68.979 1.00 95.50 421 ILE A O 1
ATOM 3408 N N . SER A 1 422 ? 24.570 12.011 -68.993 1.00 95.69 422 SER A N 1
ATOM 3409 C CA . SER A 1 422 ? 23.357 11.875 -68.183 1.00 95.69 422 SER A CA 1
ATOM 3410 C C . SER A 1 422 ? 23.633 12.127 -66.697 1.00 95.69 422 SER A C 1
ATOM 3412 O O . SER A 1 422 ? 24.748 11.936 -66.213 1.00 95.69 422 SER A O 1
ATOM 3414 N N . THR A 1 423 ? 22.591 12.449 -65.932 1.00 94.62 423 THR A N 1
ATOM 3415 C CA . THR A 1 423 ? 22.660 12.402 -64.465 1.00 94.62 423 THR A CA 1
ATOM 3416 C C . THR A 1 423 ? 22.805 10.961 -63.963 1.00 94.62 423 THR A C 1
ATOM 3418 O O . THR A 1 423 ? 22.549 9.995 -64.695 1.00 94.62 423 THR A O 1
ATOM 3421 N N . PHE A 1 424 ? 23.228 10.808 -62.706 1.00 96.50 424 PHE A N 1
ATOM 3422 C CA . PHE A 1 424 ? 23.288 9.504 -62.055 1.00 96.50 424 PHE A CA 1
ATOM 3423 C C . PHE A 1 424 ? 21.887 8.946 -61.792 1.00 96.50 424 PHE A C 1
ATOM 3425 O O . PHE A 1 424 ? 21.003 9.640 -61.294 1.00 96.50 424 PHE A O 1
ATOM 3432 N N . SER A 1 425 ? 21.710 7.653 -62.058 1.00 94.25 425 SER A N 1
ATOM 3433 C CA . SER A 1 425 ? 20.527 6.887 -61.655 1.00 94.25 425 SER A CA 1
ATOM 3434 C C . SER A 1 425 ? 20.937 5.685 -60.808 1.00 94.25 425 SER A C 1
ATOM 3436 O O . SER A 1 425 ? 21.976 5.064 -61.047 1.00 94.25 425 SER A O 1
ATOM 3438 N N . ARG A 1 426 ? 20.143 5.364 -59.782 1.00 93.38 426 ARG A N 1
ATOM 3439 C CA . ARG A 1 426 ? 20.418 4.230 -58.892 1.00 93.38 426 ARG A CA 1
ATOM 3440 C C . ARG A 1 426 ? 20.158 2.908 -59.614 1.00 93.38 426 ARG A C 1
ATOM 3442 O O . ARG A 1 426 ? 19.078 2.706 -60.159 1.00 93.38 426 ARG A O 1
ATOM 3449 N N . LEU A 1 427 ? 21.135 2.004 -59.567 1.00 92.62 427 LEU A N 1
ATOM 3450 C CA . LEU A 1 427 ? 21.044 0.650 -60.118 1.00 92.62 427 LEU A CA 1
ATOM 3451 C C . LEU A 1 427 ? 20.767 -0.385 -59.017 1.00 92.62 427 LEU A C 1
ATOM 3453 O O . LEU A 1 427 ? 19.902 -1.241 -59.166 1.00 92.62 427 LEU A O 1
ATOM 3457 N N . ALA A 1 428 ? 21.497 -0.297 -57.904 1.00 88.75 428 ALA A N 1
ATOM 3458 C CA . ALA A 1 428 ? 21.350 -1.139 -56.715 1.00 88.75 428 ALA A CA 1
ATOM 3459 C C . ALA A 1 428 ? 21.901 -0.388 -55.488 1.00 88.75 428 ALA A C 1
ATOM 3461 O O . ALA A 1 428 ? 22.403 0.726 -55.636 1.00 88.75 428 ALA A O 1
ATOM 3462 N N . ALA A 1 429 ? 21.829 -0.982 -54.292 1.00 81.44 429 ALA A N 1
ATOM 3463 C CA . ALA A 1 429 ? 22.420 -0.384 -53.092 1.00 81.44 429 ALA A CA 1
ATOM 3464 C C . ALA A 1 429 ? 23.912 -0.087 -53.316 1.00 81.44 429 ALA A C 1
ATOM 3466 O O . ALA A 1 429 ? 24.668 -0.983 -53.702 1.00 81.44 429 ALA A O 1
ATOM 3467 N N . GLY A 1 430 ? 24.300 1.179 -53.146 1.00 87.94 430 GLY A N 1
ATOM 3468 C CA . GLY A 1 430 ? 25.670 1.649 -53.365 1.00 87.94 430 GLY A CA 1
ATOM 3469 C C . GLY A 1 430 ? 26.164 1.568 -54.816 1.00 87.94 430 GLY A C 1
ATOM 3470 O O . GLY A 1 430 ? 27.363 1.699 -55.037 1.00 87.94 430 GLY A O 1
ATOM 3471 N N . LYS A 1 431 ? 25.296 1.348 -55.818 1.00 94.31 431 LYS A N 1
ATOM 3472 C CA . LYS A 1 431 ? 25.671 1.317 -57.246 1.00 94.31 431 LYS A CA 1
ATOM 3473 C C . LYS A 1 431 ? 24.832 2.280 -58.077 1.00 94.31 431 LYS A C 1
ATOM 3475 O O . LYS A 1 431 ? 23.606 2.157 -58.138 1.00 94.31 431 LYS A O 1
ATOM 3480 N N . TYR A 1 432 ? 25.506 3.166 -58.802 1.00 96.62 432 TYR A N 1
ATOM 3481 C CA . TYR A 1 432 ? 24.899 4.227 -59.604 1.00 96.62 432 TYR A CA 1
ATOM 3482 C C . TYR A 1 432 ? 25.459 4.214 -61.016 1.00 96.62 432 TYR A C 1
ATOM 3484 O O . TYR A 1 432 ? 26.656 4.015 -61.202 1.00 96.62 432 TYR A O 1
ATOM 3492 N N . GLN A 1 433 ? 24.608 4.440 -62.009 1.00 96.75 433 GLN A N 1
ATOM 3493 C CA . GLN A 1 433 ? 25.013 4.481 -63.410 1.00 96.75 433 GLN A CA 1
ATOM 3494 C C . GLN A 1 433 ? 24.866 5.886 -63.991 1.00 96.75 433 GLN A C 1
ATOM 3496 O O . GLN A 1 433 ? 23.916 6.601 -63.664 1.00 96.75 433 GLN A O 1
ATOM 3501 N N . LEU A 1 434 ? 25.775 6.236 -64.897 1.00 96.38 434 LEU A N 1
ATOM 3502 C CA . LEU A 1 434 ? 25.667 7.386 -65.790 1.00 96.38 434 LEU A CA 1
ATOM 3503 C C . LEU A 1 434 ? 26.058 6.963 -67.208 1.00 96.38 434 LEU A C 1
ATOM 3505 O O . LEU A 1 434 ? 26.807 6.000 -67.387 1.00 96.38 434 LEU A O 1
ATOM 3509 N N . THR A 1 435 ? 25.564 7.676 -68.215 1.00 97.00 435 THR A N 1
ATOM 3510 C CA . THR A 1 435 ? 25.875 7.404 -69.622 1.00 97.00 435 THR A CA 1
ATOM 3511 C C . THR A 1 435 ? 26.525 8.621 -70.259 1.00 97.00 435 THR A C 1
ATOM 3513 O O . THR A 1 435 ? 25.981 9.723 -70.205 1.00 97.00 435 THR A O 1
ATOM 3516 N N . VAL A 1 436 ? 27.680 8.403 -70.881 1.00 96.44 436 VAL A N 1
ATOM 3517 C CA . VAL A 1 436 ? 28.356 9.365 -71.753 1.00 96.44 436 VAL A CA 1
ATOM 3518 C C . VAL A 1 436 ? 27.933 9.067 -73.183 1.00 96.44 436 VAL A C 1
ATOM 3520 O O . VAL A 1 436 ? 28.058 7.933 -73.634 1.00 96.44 436 VAL A O 1
ATOM 3523 N N . THR A 1 437 ? 27.426 10.067 -73.890 1.00 95.88 437 THR A N 1
ATOM 3524 C CA . THR A 1 437 ? 27.129 10.015 -75.325 1.00 95.88 437 THR A CA 1
ATOM 3525 C C . THR A 1 437 ? 28.175 10.844 -76.048 1.00 95.88 437 THR A C 1
ATOM 3527 O O . THR A 1 437 ? 28.349 12.024 -75.730 1.00 95.88 437 THR A O 1
ATOM 3530 N N . ALA A 1 438 ? 28.874 10.217 -76.986 1.00 92.94 438 ALA A N 1
ATOM 3531 C CA . ALA A 1 438 ? 29.967 10.819 -77.718 1.00 92.94 438 ALA A CA 1
ATOM 3532 C C . ALA A 1 438 ? 29.499 12.049 -78.499 1.00 92.94 438 ALA A C 1
ATOM 3534 O O . ALA A 1 438 ? 28.413 12.062 -79.078 1.00 92.94 438 ALA A O 1
ATOM 3535 N N . GLY A 1 439 ? 30.339 13.079 -78.506 1.00 89.31 439 GLY A N 1
ATOM 3536 C CA . GLY A 1 439 ? 30.235 14.201 -79.423 1.00 89.31 439 GLY A CA 1
ATOM 3537 C C . GLY A 1 439 ? 30.753 13.866 -80.825 1.00 89.31 439 GLY A C 1
ATOM 3538 O O . GLY A 1 439 ? 31.015 12.711 -81.162 1.00 89.31 439 GLY A O 1
ATOM 3539 N N . SER A 1 440 ? 30.926 14.903 -81.638 1.00 88.12 440 SER A N 1
ATOM 3540 C CA . SER A 1 440 ? 31.453 14.828 -83.011 1.00 88.12 440 SER A CA 1
ATOM 3541 C C . SER A 1 440 ? 32.914 15.286 -83.121 1.00 88.12 440 SER A C 1
ATOM 3543 O O . SER A 1 440 ? 33.437 15.464 -84.219 1.00 88.12 440 SER A O 1
ATOM 3545 N N . ILE A 1 441 ? 33.559 15.571 -81.988 1.00 87.94 441 ILE A N 1
ATOM 3546 C CA . ILE A 1 441 ? 34.920 16.106 -81.905 1.00 87.94 441 ILE A CA 1
ATOM 3547 C C . ILE A 1 441 ? 35.761 15.141 -81.062 1.00 87.94 441 ILE A C 1
ATOM 3549 O O . ILE A 1 441 ? 35.312 14.756 -79.981 1.00 87.94 441 ILE A O 1
ATOM 3553 N N . PRO A 1 442 ? 36.963 14.742 -81.525 1.00 91.12 442 PRO A N 1
ATOM 3554 C CA . PRO A 1 442 ? 37.890 13.984 -80.698 1.00 91.12 442 PRO A CA 1
ATOM 3555 C C . PRO A 1 442 ? 38.232 14.756 -79.423 1.00 91.12 442 PRO A C 1
ATOM 3557 O O . PRO A 1 442 ? 38.641 15.916 -79.489 1.00 91.12 442 PRO A O 1
ATOM 3560 N N . GLU A 1 443 ? 38.052 14.111 -78.276 1.00 93.00 443 GLU A N 1
ATOM 3561 C CA . GLU A 1 443 ? 38.289 14.704 -76.963 1.00 93.00 443 GLU A CA 1
ATOM 3562 C C . GLU A 1 443 ? 38.587 13.637 -75.913 1.00 93.00 443 GLU A C 1
ATOM 3564 O O . GLU A 1 443 ? 38.135 12.495 -76.006 1.00 93.00 443 GLU A O 1
ATOM 3569 N N . LYS A 1 444 ? 39.320 14.011 -74.873 1.00 94.38 444 LYS A N 1
ATOM 3570 C CA . LYS A 1 444 ? 39.585 13.176 -73.707 1.00 94.38 444 LYS A CA 1
ATOM 3571 C C . LYS A 1 444 ? 38.832 13.725 -72.504 1.00 94.38 444 LYS A C 1
ATOM 3573 O O . LYS A 1 444 ? 39.266 14.669 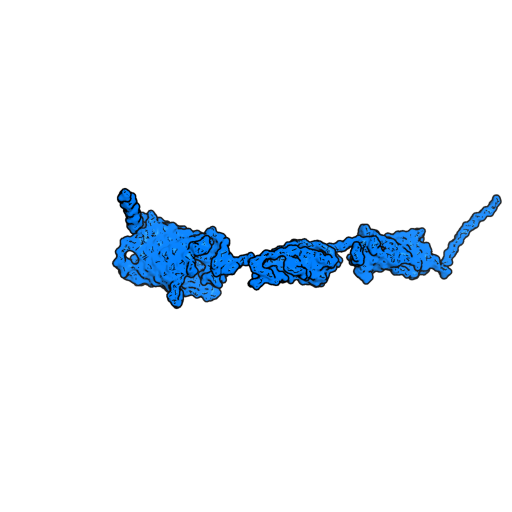-71.847 1.00 94.38 444 LYS A O 1
ATOM 3578 N N . LEU A 1 445 ? 37.721 13.073 -72.178 1.00 94.88 445 LEU A N 1
ATOM 3579 C CA . LEU A 1 445 ? 36.852 13.437 -71.068 1.00 94.88 445 LEU A CA 1
ATOM 3580 C C . LEU A 1 445 ? 37.307 12.745 -69.781 1.00 94.88 445 LEU A C 1
ATOM 3582 O O . LEU A 1 445 ? 37.295 11.519 -69.698 1.00 94.88 445 LEU A O 1
ATOM 3586 N N . THR A 1 446 ? 37.682 13.512 -68.762 1.00 96.50 446 THR A N 1
ATOM 3587 C CA . THR A 1 446 ? 37.927 13.014 -67.402 1.00 96.50 446 THR A CA 1
ATOM 3588 C C . THR A 1 446 ? 36.737 13.356 -66.520 1.00 96.50 446 THR A C 1
ATOM 3590 O O . THR A 1 446 ? 36.370 14.521 -66.378 1.00 96.50 446 THR A O 1
ATOM 3593 N N . LEU A 1 447 ? 36.123 12.323 -65.951 1.00 97.06 447 LEU A N 1
ATOM 3594 C CA . LEU A 1 447 ? 34.886 12.399 -65.188 1.00 97.06 447 LEU A CA 1
ATOM 3595 C C . LEU A 1 447 ? 35.142 11.967 -63.750 1.00 97.06 447 LEU A C 1
ATOM 3597 O O . LEU A 1 447 ? 35.516 10.818 -63.509 1.00 97.06 447 LEU A O 1
ATOM 3601 N N . THR A 1 448 ? 34.915 12.876 -62.808 1.00 96.75 448 THR A N 1
ATOM 3602 C CA . THR A 1 448 ? 35.149 12.661 -61.378 1.00 96.75 448 THR A CA 1
ATOM 3603 C C . THR A 1 448 ? 33.835 12.836 -60.621 1.00 96.75 448 THR A C 1
ATOM 3605 O O . THR A 1 448 ? 33.352 13.963 -60.486 1.00 96.75 448 THR A O 1
ATOM 3608 N N . PRO A 1 449 ? 33.209 11.746 -60.148 1.00 96.69 449 PRO A N 1
ATOM 3609 C CA . PRO A 1 449 ? 32.009 11.844 -59.329 1.00 96.69 449 PRO A CA 1
ATOM 3610 C C . PRO A 1 449 ? 32.326 12.473 -57.970 1.00 96.69 449 PRO A C 1
ATOM 3612 O O . PRO A 1 449 ? 33.366 12.182 -57.372 1.00 96.69 449 PRO A O 1
ATOM 3615 N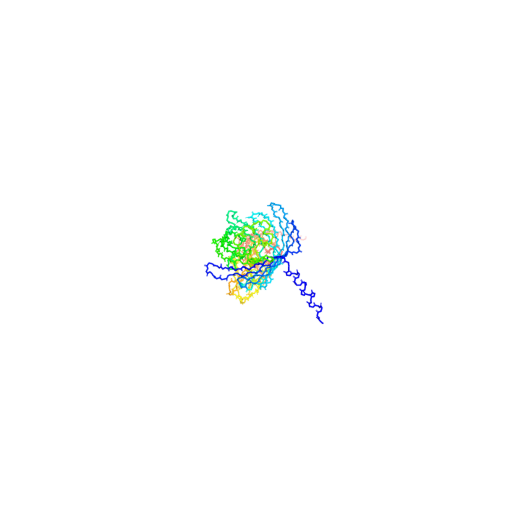 N . VAL A 1 450 ? 31.413 13.296 -57.464 1.00 93.94 450 VAL A N 1
ATOM 3616 C CA . VAL A 1 450 ? 31.525 13.953 -56.158 1.00 93.94 450 VAL A CA 1
ATOM 3617 C C . VAL A 1 450 ? 30.207 13.815 -55.406 1.00 93.94 450 VAL A C 1
ATOM 3619 O O . VAL A 1 450 ? 29.127 14.005 -55.962 1.00 93.94 450 VAL A O 1
ATOM 3622 N N . PHE A 1 451 ? 30.291 13.496 -54.121 1.00 90.88 451 PHE A N 1
ATOM 3623 C CA . PHE A 1 451 ? 29.151 13.489 -53.213 1.00 90.88 451 PHE A CA 1
ATOM 3624 C C . PHE A 1 451 ? 29.524 14.221 -51.925 1.00 90.88 451 PHE A C 1
ATOM 3626 O O . PHE A 1 451 ? 30.298 13.707 -51.112 1.00 90.88 451 PHE A O 1
ATOM 3633 N N . ARG A 1 452 ? 28.949 15.413 -51.723 1.00 84.94 452 ARG A N 1
ATOM 3634 C CA . ARG A 1 452 ? 29.315 16.317 -50.618 1.00 84.94 452 ARG A CA 1
ATOM 3635 C C . ARG A 1 452 ? 30.837 16.541 -50.611 1.00 84.94 452 ARG A C 1
ATOM 3637 O O . ARG A 1 452 ? 31.381 16.904 -51.647 1.00 84.94 452 ARG A O 1
ATOM 3644 N N . ASP A 1 453 ? 31.514 16.245 -49.504 1.00 82.19 453 ASP A N 1
ATOM 3645 C CA . ASP A 1 453 ? 32.971 16.388 -49.361 1.00 82.19 453 ASP A CA 1
ATOM 3646 C C . ASP A 1 453 ? 33.771 15.176 -49.884 1.00 82.19 453 ASP A C 1
ATOM 3648 O O . ASP A 1 453 ? 34.995 15.131 -49.770 1.00 82.19 453 ASP A O 1
ATOM 3652 N N . ASN A 1 454 ? 33.099 14.164 -50.448 1.00 87.19 454 ASN A N 1
ATOM 3653 C CA . ASN A 1 454 ? 33.738 12.953 -50.958 1.00 87.19 454 ASN A CA 1
ATOM 3654 C C . ASN A 1 454 ? 33.957 13.044 -52.470 1.00 87.19 454 ASN A C 1
ATOM 3656 O O . ASN A 1 454 ? 33.003 12.996 -53.248 1.00 87.19 454 ASN A O 1
ATOM 3660 N N . THR A 1 455 ? 35.222 13.088 -52.880 1.00 92.94 455 THR A N 1
ATOM 3661 C CA . THR A 1 455 ? 35.638 12.975 -54.283 1.00 92.94 455 THR A CA 1
ATOM 3662 C C . THR A 1 455 ? 36.029 11.532 -54.585 1.00 92.94 455 THR A C 1
ATOM 3664 O O . THR A 1 455 ? 36.903 10.970 -53.921 1.00 92.94 455 THR A O 1
ATOM 3667 N N . PHE A 1 456 ? 35.381 10.918 -55.575 1.00 94.75 456 PHE A N 1
ATOM 3668 C CA . PHE A 1 456 ? 35.645 9.533 -55.970 1.00 94.75 456 PHE A CA 1
ATOM 3669 C C . PHE A 1 456 ? 36.734 9.438 -57.042 1.00 94.75 456 PHE A C 1
ATOM 3671 O O . PHE A 1 456 ? 37.126 10.427 -57.657 1.00 94.75 456 PHE A O 1
ATOM 3678 N N . ASN A 1 457 ? 37.204 8.215 -57.294 1.00 92.25 457 ASN A N 1
ATOM 3679 C CA . ASN A 1 457 ? 38.129 7.933 -58.388 1.00 92.25 457 ASN A CA 1
ATOM 3680 C C . ASN A 1 457 ? 37.535 8.354 -59.746 1.00 92.25 457 ASN A C 1
ATOM 3682 O O . ASN A 1 457 ? 36.379 8.054 -60.044 1.00 92.25 457 ASN A O 1
ATOM 3686 N N . SER A 1 458 ? 38.340 9.010 -60.583 1.00 95.12 458 SER A N 1
ATOM 3687 C CA . SER A 1 458 ? 37.925 9.451 -61.917 1.00 95.12 458 SER A CA 1
ATOM 3688 C C . SER A 1 458 ? 37.947 8.321 -62.950 1.00 95.12 458 SER A C 1
ATOM 3690 O O . SER A 1 458 ? 38.754 7.391 -62.862 1.00 95.12 458 SER A O 1
ATOM 3692 N N . ALA A 1 459 ? 37.118 8.456 -63.983 1.00 96.50 459 ALA A N 1
ATOM 3693 C CA . ALA A 1 459 ? 37.169 7.653 -65.200 1.00 96.50 459 ALA A CA 1
ATOM 3694 C C . ALA A 1 459 ? 37.462 8.540 -66.413 1.00 96.50 459 ALA A C 1
ATOM 3696 O O . ALA A 1 459 ? 37.035 9.693 -66.470 1.00 96.50 459 ALA A O 1
ATOM 3697 N N . THR A 1 460 ? 38.174 7.997 -67.396 1.00 96.56 460 THR A N 1
ATOM 3698 C CA . THR A 1 460 ? 38.502 8.690 -68.641 1.00 96.56 460 THR A CA 1
ATOM 3699 C C . THR A 1 460 ? 37.781 8.048 -69.823 1.00 96.56 460 THR A C 1
ATOM 3701 O O . THR A 1 460 ? 37.891 6.843 -70.049 1.00 96.56 460 THR A O 1
ATOM 3704 N N . VAL A 1 461 ? 37.084 8.858 -70.614 1.00 95.81 461 VAL A N 1
ATOM 3705 C CA . VAL A 1 461 ? 36.476 8.459 -71.887 1.00 95.81 461 VAL A CA 1
ATOM 3706 C C . VAL A 1 461 ? 37.211 9.187 -73.007 1.00 95.81 461 VAL A C 1
ATOM 3708 O O . VAL A 1 461 ? 37.203 10.413 -73.056 1.00 95.81 461 VAL A O 1
ATOM 3711 N N . THR A 1 462 ? 37.885 8.441 -73.881 1.00 95.06 462 THR A N 1
ATOM 3712 C CA . THR A 1 462 ? 38.628 9.006 -75.016 1.00 95.06 462 THR A CA 1
ATOM 3713 C C . THR A 1 462 ? 37.794 8.874 -76.281 1.00 95.06 462 THR A C 1
ATOM 3715 O O . THR A 1 462 ? 37.504 7.767 -76.728 1.00 95.06 462 THR A O 1
ATOM 3718 N N . LEU A 1 463 ? 37.403 9.998 -76.861 1.00 93.38 463 LEU A N 1
ATOM 3719 C CA . LEU A 1 463 ? 36.738 10.065 -78.148 1.00 93.38 463 LEU A CA 1
ATOM 3720 C C . LEU A 1 463 ? 37.803 10.179 -79.233 1.00 93.38 463 LEU A C 1
ATOM 3722 O O . LEU A 1 463 ? 38.564 11.143 -79.273 1.00 93.38 463 LEU A O 1
ATOM 3726 N N . ILE A 1 464 ? 37.855 9.187 -80.112 1.00 91.06 464 ILE A N 1
ATOM 3727 C CA . ILE A 1 464 ? 38.763 9.174 -81.257 1.00 91.06 464 ILE A CA 1
ATOM 3728 C C . ILE A 1 464 ? 38.015 9.528 -82.536 1.00 91.06 464 ILE A C 1
ATOM 3730 O O . ILE A 1 464 ? 36.808 9.312 -82.643 1.00 91.06 464 ILE A O 1
ATOM 3734 N N . ALA A 1 465 ? 38.741 10.064 -83.514 1.00 82.88 465 ALA A N 1
ATOM 3735 C CA . ALA A 1 465 ? 38.171 10.355 -84.820 1.00 82.88 465 ALA A CA 1
ATOM 3736 C C . ALA A 1 465 ? 37.562 9.089 -85.437 1.00 82.88 465 ALA A C 1
ATOM 3738 O O . ALA A 1 465 ? 38.159 8.011 -85.405 1.00 82.88 465 ALA A O 1
ATOM 3739 N N . ASP A 1 466 ? 36.368 9.240 -85.996 1.00 77.31 466 ASP A N 1
ATOM 3740 C CA . ASP A 1 466 ? 35.745 8.213 -86.810 1.00 77.31 466 ASP A CA 1
ATOM 3741 C C . ASP A 1 466 ? 36.236 8.357 -88.256 1.00 77.31 466 ASP A C 1
ATOM 3743 O O . ASP A 1 466 ? 36.042 9.387 -88.906 1.00 77.31 466 ASP A O 1
ATOM 3747 N N . ASN A 1 467 ? 36.884 7.311 -88.770 1.00 66.19 467 ASN A N 1
ATOM 3748 C CA . ASN A 1 467 ? 37.420 7.298 -90.129 1.00 66.19 467 ASN A CA 1
ATOM 3749 C C . ASN A 1 467 ? 36.321 7.366 -91.207 1.00 66.19 467 ASN A C 1
ATOM 3751 O O . ASN A 1 467 ? 36.645 7.615 -92.366 1.00 66.19 467 ASN A O 1
ATOM 3755 N N . GLN A 1 468 ? 35.048 7.158 -90.852 1.00 61.91 468 GLN A N 1
ATOM 3756 C CA . GLN A 1 468 ? 33.918 7.273 -91.779 1.00 61.91 468 GLN A CA 1
ATOM 3757 C C . GLN A 1 468 ? 33.358 8.704 -91.887 1.00 61.91 468 GLN A C 1
ATOM 3759 O O . GLN A 1 468 ? 32.695 9.015 -92.874 1.00 61.91 468 GLN A O 1
ATOM 3764 N N . THR A 1 469 ? 33.645 9.591 -90.923 1.00 57.75 469 THR A N 1
ATOM 3765 C CA . THR A 1 469 ? 33.057 10.948 -90.832 1.00 57.75 469 THR A CA 1
ATOM 3766 C C . THR A 1 469 ? 34.088 12.081 -90.662 1.00 57.75 469 THR A C 1
ATOM 3768 O O . THR A 1 469 ? 33.722 13.248 -90.511 1.00 57.75 469 THR A O 1
ATOM 3771 N N . ALA A 1 470 ? 35.390 11.781 -90.727 1.00 54.47 470 ALA A N 1
ATOM 3772 C CA . ALA A 1 470 ? 36.463 12.761 -90.541 1.00 54.47 470 ALA A CA 1
ATOM 3773 C C . ALA A 1 470 ? 36.535 13.832 -91.657 1.00 54.47 470 ALA A C 1
ATOM 3775 O O . ALA A 1 470 ? 36.780 13.528 -92.824 1.00 54.47 470 ALA A O 1
ATOM 3776 N N . HIS A 1 471 ? 36.440 15.116 -91.285 1.00 54.44 471 HIS A N 1
ATOM 3777 C CA . HIS A 1 471 ? 36.741 16.259 -92.158 1.00 54.44 471 HIS A CA 1
ATOM 3778 C C . HIS A 1 471 ? 38.122 16.859 -91.835 1.00 54.44 471 HIS A C 1
ATOM 3780 O O . HIS A 1 471 ? 38.359 17.348 -90.731 1.00 54.44 471 HIS A O 1
ATOM 3786 N N . ILE A 1 472 ? 39.038 16.871 -92.810 1.00 52.84 472 ILE A N 1
ATOM 3787 C CA . ILE A 1 472 ? 40.359 17.511 -92.679 1.00 52.84 472 ILE A CA 1
ATOM 3788 C C . ILE A 1 472 ? 40.221 19.027 -92.890 1.00 52.84 472 ILE A C 1
ATOM 3790 O O . ILE A 1 472 ? 39.841 19.482 -93.970 1.00 52.84 472 ILE A O 1
ATOM 3794 N N . ALA A 1 473 ? 40.584 19.827 -91.885 1.00 48.34 473 ALA A N 1
ATOM 3795 C CA . ALA A 1 473 ? 40.674 21.281 -92.020 1.00 48.34 473 ALA A CA 1
ATOM 3796 C C . ALA A 1 473 ? 41.918 21.688 -92.843 1.00 48.34 473 ALA A C 1
ATOM 3798 O O . ALA A 1 473 ? 43.048 21.324 -92.511 1.00 48.34 473 ALA A O 1
ATOM 3799 N N . LYS A 1 474 ? 41.725 22.468 -93.917 1.00 37.16 474 LYS A N 1
ATOM 3800 C CA . LYS A 1 474 ? 42.795 23.017 -94.777 1.00 37.16 474 LYS A CA 1
ATOM 3801 C C . LYS A 1 474 ? 43.704 23.964 -93.969 1.00 37.16 474 LYS A C 1
ATOM 3803 O O . LYS A 1 474 ? 43.272 25.044 -93.575 1.00 37.16 474 LYS A O 1
ATOM 3808 N N . ARG A 1 475 ? 44.970 23.591 -93.746 1.00 41.72 475 ARG A N 1
ATOM 3809 C CA . ARG A 1 475 ? 46.011 24.472 -93.176 1.00 41.72 475 ARG A CA 1
ATOM 3810 C C . ARG A 1 475 ? 46.596 25.381 -94.266 1.00 41.72 475 ARG A C 1
ATOM 3812 O O . ARG A 1 475 ? 46.938 24.900 -95.343 1.00 41.72 475 ARG A O 1
ATOM 3819 N N . GLN A 1 476 ? 46.735 26.677 -93.972 1.00 42.69 476 GLN A N 1
ATOM 3820 C CA . GLN A 1 476 ? 47.485 27.626 -94.800 1.00 42.69 476 GLN A CA 1
ATOM 3821 C C . GLN A 1 476 ? 48.981 27.271 -94.801 1.00 42.69 476 GLN A C 1
ATOM 3823 O O . GLN A 1 476 ? 49.633 27.290 -93.760 1.00 42.69 476 GLN A O 1
ATOM 3828 N N . LEU A 1 477 ? 49.513 26.959 -95.982 1.00 43.19 477 LEU A N 1
ATOM 3829 C CA . LEU A 1 477 ? 50.943 26.929 -96.283 1.00 43.19 477 LEU A CA 1
ATOM 3830 C C . LEU A 1 477 ? 51.324 28.308 -96.836 1.00 43.19 477 LEU A C 1
ATOM 3832 O O . LEU A 1 477 ? 51.059 28.578 -98.005 1.00 43.19 477 LEU A O 1
ATOM 3836 N N . ASN A 1 478 ? 51.945 29.170 -96.029 1.00 41.00 478 ASN A N 1
ATOM 3837 C CA . ASN A 1 478 ? 52.637 30.348 -96.557 1.00 41.00 478 ASN A CA 1
ATOM 3838 C C . ASN A 1 478 ? 54.116 30.004 -96.729 1.00 41.00 478 ASN A C 1
ATOM 3840 O O . ASN A 1 478 ? 54.841 29.779 -95.762 1.00 41.00 478 ASN A O 1
ATOM 3844 N N . GLY A 1 479 ? 54.516 29.888 -97.995 1.00 43.06 479 GLY A N 1
ATOM 3845 C CA . GLY A 1 479 ? 55.861 29.540 -98.419 1.00 43.06 479 GLY A CA 1
ATOM 3846 C C . GLY A 1 479 ? 56.853 30.697 -98.310 1.00 43.06 479 GLY A C 1
ATOM 3847 O O . GLY A 1 479 ? 56.519 31.859 -98.523 1.00 43.06 479 GLY A O 1
ATOM 3848 N N . TYR A 1 480 ? 58.103 30.323 -98.048 1.00 39.34 480 TYR A N 1
ATOM 3849 C CA . TYR A 1 480 ? 59.300 31.100 -98.354 1.00 39.34 480 TYR A CA 1
ATOM 3850 C C . TYR A 1 480 ? 59.381 31.406 -99.858 1.00 39.34 480 TYR A C 1
ATOM 3852 O O . TYR A 1 480 ? 59.286 30.481 -100.667 1.00 39.34 480 TYR A O 1
ATOM 3860 N N . LYS A 1 481 ? 59.690 32.654 -100.232 1.00 44.75 481 LYS A N 1
ATOM 3861 C CA . LYS A 1 481 ? 60.425 32.970 -101.469 1.00 44.75 481 LYS A CA 1
ATOM 3862 C C . LYS A 1 481 ? 61.314 34.209 -101.281 1.00 44.75 481 LYS A C 1
ATOM 3864 O O . LYS A 1 481 ? 60.786 35.296 -101.107 1.00 44.75 481 LYS A O 1
ATOM 3869 N N . ARG A 1 482 ? 62.621 33.921 -101.381 1.00 43.06 482 ARG A N 1
ATOM 3870 C CA . ARG A 1 482 ? 63.821 34.720 -101.717 1.00 43.06 482 ARG A CA 1
ATOM 3871 C C . ARG A 1 482 ? 64.038 36.079 -101.070 1.00 43.06 482 ARG A C 1
ATOM 3873 O O . ARG A 1 482 ? 63.308 37.024 -101.423 1.00 43.06 482 ARG A O 1
#

Secondary structure (DSSP, 8-state):
-HHHHHHHHHHHHHHHTS-EEEEEEEEE-TT--EEEEEEEEEEEEEEETTEEEEEEEEEEEETTEEEEEEEEEEEEE-SS-EEEEEEEEEEETTT--EEEEEEEEEEETTEEEEEEEEEE-S--EE-SSSTTEEEEEPEEEEEEEEEEETTEEEEEEEEEEEEEESSEE-TT-TTS-BSS-EEEEEEEEEEEETTEEEEEEEEEESTT-EEEEEEEEEEEEETS-HHHHT-GGGHHHHTSTTTTTTPPP-S--S--EEEEE---EEEE--SEEEEETT-EEE---EEEESSPEEEEEEE-HHHHHTT-EEEE-STT-EEEE--PPPSS-GGGGEEEEEEEEEETT--BPPPEEEEEEEEPPPPEEEEEEEE-SEEEEESSS--EEEEEEEEE-TTS-B----GGGEEEEEEES-TT---EEPPPEEEETTEEEEEEE--SS-EEEEEEEEETTEEPPPEEEEEEPPTTTPPPP---------